Protein AF-0000000080791656 (afdb_homodimer)

Secondary structure (DSSP, 8-state):
-EEEEEE---BHHHHHHHTT--GGG--SSPPB-HHHHHHHHHHHHHHHTTSSPPEEEEEE-SSHHHHHHHHHHHHHHT--EEE-GGGSPTT-S----SS---------HHHHHHH-TTEEP-TT--SS-S---TT----HHHHHHHHHHHHHHHHHHHTT-SSEEEEEE-HHHHHHHHHHHTT----SSSPPPEE---TT-EEEEEESPPPPPTT---TTEEEEEEEE-TTS-GGG---/-EEEEEE---BHHHHHHHTT--GGG--SSPPB-HHHHHHHHHHHHHHHTTSSPPEEEEEE-SSHHHHHHHHHHHHHHT--EEE-GGGSPTT-S----SS---------HHHHHHH-TTEEP-TT--SS-S---TT----HHHHHHHHHHHHHHHHHHHTT-SSEEEEEE-HHHHHHHHHHHTT----SSSPPPEE---TT-EEEEEESPPPPPTT---TTEEEEEEEE-TTS-GGG---

Sequence (478 aa):
MKLLLIRHGQSANNALSGANHPVSSQYPDPTLTDLGRQQAETLAHAFTDGLLPRPSVLLSSPMTRAVQTAAPLADELDMPIELETQAHEVGGIFQSVQGEPGSFQGASRAELADISDRLIFNEDIHDEGWYRLGSHVETPAEGQGRGKRLYRSILERYGNQDGVVALVCHEWITNYVLRAALGLSDPEGEPDPWFSLPNTSSTFIQTGLPLPGPYEGGGTAMIWWVGRFDHLPDEQVSRMKLLLIRHGQSANNALSGANHPVSSQYPDPTLTDLGRQQAETLAHAFTDGLLPRPSVLLSSPMTRAVQTAAPLADELDMPIELETQAHEVGGIFQSVQGEPGSFQGASRAELADISDRLIFNEDIHDEGWYRLGSHVETPAEGQGRGKRLYRSILERYGNQDGVVALVCHEWITNYVLRAALGLSDPEGEPDPWFSLPNTSSTFIQTGLPLPGPYEGGGTAMIWWVGRFDHLPDEQVSR

pLDDT: mean 87.55, std 13.78, range [40.25, 98.88]

Structure (mmCIF, N/CA/C/O backbone):
data_AF-0000000080791656-model_v1
#
loop_
_entity.id
_entity.type
_entity.pdbx_description
1 polymer 'Phosphoglycerate mutase/fructose-2,6-bisphosphatase'
#
loop_
_atom_site.group_PDB
_atom_site.id
_atom_site.type_symbol
_atom_site.label_atom_id
_atom_site.label_alt_id
_atom_site.label_comp_id
_atom_site.label_asym_id
_atom_site.label_entity_id
_atom_site.label_seq_id
_atom_site.pdbx_PDB_ins_code
_atom_site.Cartn_x
_atom_site.Cartn_y
_atom_site.Cartn_z
_atom_site.occupancy
_atom_site.B_iso_or_equiv
_atom_site.auth_seq_id
_atom_site.auth_comp_id
_atom_site.auth_asym_id
_atom_site.auth_atom_id
_atom_site.pdbx_PDB_model_num
ATOM 1 N N . MET A 1 1 ? -16.266 -6.555 -5.41 1 88.56 1 MET A N 1
ATOM 2 C CA . MET A 1 1 ? -15.391 -7.699 -5.188 1 88.56 1 MET A CA 1
ATOM 3 C C . MET A 1 1 ? -14.172 -7.301 -4.367 1 88.56 1 MET A C 1
ATOM 5 O O . MET A 1 1 ? -13.609 -6.223 -4.57 1 88.56 1 MET A O 1
ATOM 9 N N . LYS A 1 2 ? -13.836 -8.172 -3.469 1 94.88 2 LYS A N 1
ATOM 10 C CA . LYS A 1 2 ? -12.602 -8 -2.715 1 94.88 2 LYS A CA 1
ATOM 11 C C . LYS A 1 2 ? -11.508 -8.938 -3.229 1 94.88 2 LYS A C 1
ATOM 13 O O . LYS A 1 2 ? -11.719 -10.148 -3.311 1 94.88 2 LYS A O 1
ATOM 18 N N . LEU A 1 3 ? -10.359 -8.328 -3.566 1 95.88 3 LEU A N 1
ATOM 19 C CA . LEU A 1 3 ? -9.242 -9.062 -4.148 1 95.88 3 LEU A CA 1
ATOM 20 C C . LEU A 1 3 ? -7.984 -8.891 -3.301 1 95.88 3 LEU A C 1
ATOM 22 O O . LEU A 1 3 ? -7.59 -7.77 -2.982 1 95.88 3 LEU A O 1
ATOM 26 N N . LEU A 1 4 ? -7.469 -9.992 -2.85 1 97.94 4 LEU A N 1
ATOM 27 C CA . LEU A 1 4 ? -6.215 -10.039 -2.105 1 97.94 4 LEU A CA 1
ATOM 28 C C . LEU A 1 4 ? -5.102 -10.641 -2.953 1 97.94 4 LEU A C 1
ATOM 30 O O . LEU A 1 4 ? -5.086 -11.844 -3.201 1 97.94 4 LEU A O 1
ATOM 34 N N . LEU A 1 5 ? -4.172 -9.789 -3.436 1 98.06 5 LEU A N 1
ATOM 35 C CA . LEU A 1 5 ? -3.027 -10.227 -4.223 1 98.06 5 LEU A CA 1
ATOM 36 C C . LEU A 1 5 ? -1.828 -10.516 -3.324 1 98.06 5 LEU A C 1
ATOM 38 O O . LEU A 1 5 ? -1.454 -9.68 -2.496 1 98.06 5 LEU A O 1
ATOM 42 N N . ILE A 1 6 ? -1.246 -11.68 -3.498 1 98.75 6 ILE A N 1
ATOM 43 C CA . ILE A 1 6 ? -0.131 -12.102 -2.656 1 98.75 6 ILE A CA 1
ATOM 44 C C . ILE A 1 6 ? 1.059 -12.492 -3.529 1 98.75 6 ILE A C 1
ATOM 46 O O . ILE A 1 6 ? 0.928 -13.32 -4.434 1 98.75 6 ILE A O 1
ATOM 50 N N . ARG A 1 7 ? 2.156 -11.891 -3.277 1 98.75 7 ARG A N 1
ATOM 51 C CA . ARG A 1 7 ? 3.369 -12.32 -3.963 1 98.75 7 ARG A CA 1
ATOM 52 C C . ARG A 1 7 ? 3.908 -13.617 -3.357 1 98.75 7 ARG A C 1
ATOM 54 O O . ARG A 1 7 ? 3.818 -13.828 -2.146 1 98.75 7 ARG A O 1
ATOM 61 N N . HIS A 1 8 ? 4.527 -14.414 -4.102 1 98.81 8 HIS A N 1
ATOM 62 C CA . HIS A 1 8 ? 5.109 -15.664 -3.619 1 98.81 8 HIS A CA 1
ATOM 63 C C . HIS A 1 8 ? 6.258 -15.406 -2.654 1 98.81 8 HIS A C 1
ATOM 65 O O . HIS A 1 8 ? 6.73 -14.266 -2.537 1 98.81 8 HIS A O 1
ATOM 71 N N . GLY A 1 9 ? 6.672 -16.5 -1.945 1 98.75 9 GLY A N 1
ATOM 72 C CA . GLY A 1 9 ? 7.852 -16.422 -1.1 1 98.75 9 GLY A CA 1
ATOM 73 C C . GLY A 1 9 ? 9.148 -16.328 -1.888 1 98.75 9 GLY A C 1
ATOM 74 O O . GLY A 1 9 ? 9.141 -16.469 -3.113 1 98.75 9 GLY A O 1
ATOM 75 N N . GLN A 1 10 ? 10.234 -16.156 -1.186 1 98.44 10 GLN A N 1
ATOM 76 C CA . GLN A 1 10 ? 11.531 -16.031 -1.854 1 98.44 10 GLN A CA 1
ATOM 77 C C . GLN A 1 10 ? 11.852 -17.266 -2.682 1 98.44 10 GLN A C 1
ATOM 79 O O . GLN A 1 10 ? 11.859 -18.375 -2.162 1 98.44 10 GLN A O 1
ATOM 84 N N . SER A 1 11 ? 12.078 -17.016 -3.891 1 97.06 11 SER A N 1
ATOM 85 C CA . SER A 1 11 ? 12.492 -18.078 -4.789 1 97.06 11 SER A CA 1
ATOM 86 C C . SER A 1 11 ? 14.016 -18.109 -4.941 1 97.06 11 SER A C 1
ATOM 88 O O . SER A 1 11 ? 14.703 -17.172 -4.539 1 97.06 11 SER A O 1
ATOM 90 N N . ALA A 1 12 ? 14.492 -19.188 -5.539 1 94.31 12 ALA A N 1
ATOM 91 C CA . ALA A 1 12 ? 15.914 -19.281 -5.848 1 94.31 12 ALA A CA 1
ATOM 92 C C . ALA A 1 12 ? 16.359 -18.109 -6.719 1 94.31 12 ALA A C 1
ATOM 94 O O . ALA A 1 12 ? 17.453 -17.562 -6.531 1 94.31 12 ALA A O 1
ATOM 95 N N . ASN A 1 13 ? 15.547 -17.672 -7.691 1 90.94 13 ASN A N 1
ATOM 96 C CA . ASN A 1 13 ? 15.891 -16.562 -8.57 1 90.94 13 ASN A CA 1
ATOM 97 C C . ASN A 1 13 ? 15.906 -15.234 -7.809 1 90.94 13 ASN A C 1
ATOM 99 O O . ASN A 1 13 ? 16.703 -14.352 -8.109 1 90.94 13 ASN A O 1
ATOM 103 N N . ASN A 1 14 ? 14.938 -15.094 -6.852 1 93 14 ASN A N 1
ATOM 104 C CA . ASN A 1 14 ? 14.992 -13.914 -6 1 93 14 ASN A CA 1
ATOM 105 C C . ASN A 1 14 ? 16.328 -13.82 -5.254 1 93 14 ASN A C 1
ATOM 107 O O . ASN A 1 14 ? 16.922 -12.75 -5.168 1 93 14 ASN A O 1
ATOM 111 N N . ALA A 1 15 ? 16.703 -14.914 -4.676 1 92.06 15 ALA A N 1
ATOM 112 C CA . ALA A 1 15 ? 17.938 -14.977 -3.916 1 92.06 15 ALA A CA 1
ATOM 113 C C . ALA A 1 15 ? 19.141 -14.68 -4.809 1 92.06 15 ALA A C 1
ATOM 115 O O . ALA A 1 15 ? 20.062 -13.961 -4.402 1 92.06 15 ALA A O 1
ATOM 116 N N . LEU A 1 16 ? 19.125 -15.227 -5.996 1 87.06 16 LEU A N 1
ATOM 117 C CA . LEU A 1 16 ? 20.203 -14.984 -6.945 1 87.06 16 LEU A CA 1
ATOM 118 C C . LEU A 1 16 ? 20.281 -13.516 -7.328 1 87.06 16 LEU A C 1
ATOM 120 O O . LEU A 1 16 ? 21.375 -12.938 -7.391 1 87.06 16 LEU A O 1
ATOM 124 N N . SER A 1 17 ? 19.172 -12.891 -7.59 1 83.69 17 SER A N 1
ATOM 125 C CA . SER A 1 17 ? 19.125 -11.469 -7.926 1 83.69 17 SER A CA 1
ATOM 126 C C . SER A 1 17 ? 19.625 -10.609 -6.77 1 83.69 17 SER A C 1
ATOM 128 O O . SER A 1 17 ? 20.344 -9.633 -6.98 1 83.69 17 SER A O 1
ATOM 130 N N . GLY A 1 18 ? 19.188 -10.961 -5.617 1 79.56 18 GLY A N 1
ATOM 131 C CA . GLY A 1 18 ? 19.641 -10.242 -4.441 1 79.56 18 GLY A CA 1
ATOM 132 C C . GLY A 1 18 ? 21.141 -10.32 -4.242 1 79.56 18 GLY A C 1
ATOM 133 O O . GLY A 1 18 ? 21.734 -9.43 -3.635 1 79.56 18 GLY A O 1
ATOM 134 N N . ALA A 1 19 ? 21.656 -11.438 -4.809 1 75.69 19 ALA A N 1
ATOM 135 C CA . ALA A 1 19 ? 23.109 -11.633 -4.703 1 75.69 19 ALA A CA 1
ATOM 136 C C . ALA A 1 19 ? 23.828 -11.078 -5.934 1 75.69 19 ALA A C 1
ATOM 138 O O . ALA A 1 19 ? 25.016 -11.328 -6.125 1 75.69 19 ALA A O 1
ATOM 139 N N . ASN A 1 20 ? 23.016 -10.43 -6.789 1 77.88 20 ASN A N 1
ATOM 140 C CA . ASN A 1 20 ? 23.531 -9.766 -7.98 1 77.88 20 ASN A CA 1
ATOM 141 C C . ASN A 1 20 ? 24.078 -10.766 -8.992 1 77.88 20 ASN A C 1
ATOM 143 O O . ASN A 1 20 ? 25.062 -10.5 -9.672 1 77.88 20 ASN A O 1
ATOM 147 N N . HIS A 1 21 ? 23.547 -11.906 -8.984 1 74.25 21 HIS A N 1
ATOM 148 C CA . HIS A 1 21 ? 23.875 -12.852 -10.039 1 74.25 21 HIS A CA 1
ATOM 149 C C . HIS A 1 21 ? 23.219 -12.461 -11.359 1 74.25 21 HIS A C 1
ATOM 151 O O . HIS A 1 21 ? 22.141 -11.852 -11.367 1 74.25 21 HIS A O 1
ATOM 157 N N . PRO A 1 22 ? 23.922 -12.828 -12.406 1 71.62 22 PRO A N 1
ATOM 158 C CA . PRO A 1 22 ? 23.359 -12.453 -13.703 1 71.62 22 PRO A CA 1
ATOM 159 C C . PRO A 1 22 ? 22.062 -13.195 -14.016 1 71.62 22 PRO A C 1
ATOM 161 O O . PRO A 1 22 ? 21.828 -14.281 -13.484 1 71.62 22 PRO A O 1
ATOM 164 N N . VAL A 1 23 ? 21.297 -12.703 -14.836 1 71.19 23 VAL A N 1
ATOM 165 C CA . VAL A 1 23 ? 20 -13.242 -15.25 1 71.19 23 VAL A CA 1
ATOM 166 C C . VAL A 1 23 ? 20.203 -14.602 -15.922 1 71.19 23 VAL A C 1
ATOM 168 O O . VAL A 1 23 ? 19.328 -15.477 -15.836 1 71.19 23 VAL A O 1
ATOM 171 N N . SER A 1 24 ? 21.328 -14.766 -16.469 1 71.44 24 SER A N 1
ATOM 172 C CA . SER A 1 24 ? 21.641 -16 -17.172 1 71.44 24 SER A CA 1
ATOM 173 C C . SER A 1 24 ? 21.703 -17.188 -16.219 1 71.44 24 SER A C 1
ATOM 175 O O . SER A 1 24 ? 21.625 -18.344 -16.641 1 71.44 24 SER A O 1
ATOM 177 N N . SER A 1 25 ? 21.797 -16.906 -14.984 1 73.88 25 SER A N 1
ATOM 178 C CA . SER A 1 25 ? 21.922 -17.953 -13.984 1 73.88 25 SER A CA 1
ATOM 179 C C . SER A 1 25 ? 20.562 -18.344 -13.406 1 73.88 25 SER A C 1
ATOM 181 O O . SER A 1 25 ? 20.469 -19.266 -12.594 1 73.88 25 SER A O 1
ATOM 183 N N . GLN A 1 26 ? 19.562 -17.797 -13.945 1 80.25 26 GLN A N 1
ATOM 184 C CA . GLN A 1 26 ? 18.25 -17.984 -13.328 1 80.25 26 GLN A CA 1
ATOM 185 C C . GLN A 1 26 ? 17.578 -19.25 -13.859 1 80.25 26 GLN A C 1
ATOM 187 O O . GLN A 1 26 ? 17.828 -19.672 -14.992 1 80.25 26 GLN A O 1
ATOM 192 N N . TYR A 1 27 ? 16.781 -19.844 -13.008 1 84.69 27 TYR A N 1
ATOM 193 C CA . TYR A 1 27 ? 15.984 -21.016 -13.359 1 84.69 27 TYR A CA 1
ATOM 194 C C . TYR A 1 27 ? 14.68 -20.625 -14.039 1 84.69 27 TYR A C 1
ATOM 196 O O . TYR A 1 27 ? 14.086 -19.594 -13.695 1 84.69 27 TYR A O 1
ATOM 204 N N . PRO A 1 28 ? 14.234 -21.422 -14.977 1 85.75 28 PRO A N 1
ATOM 205 C CA . PRO A 1 28 ? 12.984 -21.094 -15.664 1 85.75 28 PRO A CA 1
ATOM 206 C C . PRO A 1 28 ? 11.773 -21.078 -14.727 1 85.75 28 PRO A C 1
ATOM 208 O O . PRO A 1 28 ? 10.898 -20.219 -14.867 1 85.75 28 PRO A O 1
ATOM 211 N N . ASP A 1 29 ? 11.703 -21.984 -13.82 1 91.62 29 ASP A N 1
ATOM 212 C CA . ASP A 1 29 ? 10.641 -22.078 -12.82 1 91.62 29 ASP A CA 1
ATOM 213 C C . ASP A 1 29 ? 11.203 -22.469 -11.461 1 91.62 29 ASP A C 1
ATOM 215 O O . ASP A 1 29 ? 11.07 -23.625 -11.039 1 91.62 29 ASP A O 1
ATOM 219 N N . PRO A 1 30 ? 11.75 -21.469 -10.773 1 93.5 30 PRO A N 1
ATOM 220 C CA . PRO A 1 30 ? 12.477 -21.766 -9.539 1 93.5 30 PRO A CA 1
ATOM 221 C C . PRO A 1 30 ? 11.555 -22.188 -8.398 1 93.5 30 PRO A C 1
ATOM 223 O O . PRO A 1 30 ? 10.398 -21.75 -8.344 1 93.5 30 PRO A O 1
ATOM 226 N N . THR A 1 31 ? 12.148 -23 -7.547 1 96.38 31 THR A N 1
ATOM 227 C CA . THR A 1 31 ? 11.492 -23.344 -6.293 1 96.38 31 THR A CA 1
ATOM 228 C C . THR A 1 31 ? 11.727 -22.266 -5.242 1 96.38 31 THR A C 1
ATOM 230 O O . THR A 1 31 ? 12.531 -21.359 -5.449 1 96.38 31 THR A O 1
ATOM 233 N N . LEU A 1 32 ? 10.977 -22.359 -4.184 1 98.25 32 LEU A N 1
ATOM 234 C CA . LEU A 1 32 ? 11.25 -21.5 -3.031 1 98.25 32 LEU A CA 1
ATOM 235 C C . LEU A 1 32 ? 12.562 -21.891 -2.369 1 98.25 32 LEU A C 1
ATOM 237 O O . LEU A 1 32 ? 12.938 -23.078 -2.354 1 98.25 32 LEU A O 1
ATOM 241 N N . THR A 1 33 ? 13.242 -20.922 -1.81 1 98.19 33 THR A N 1
ATOM 242 C CA . THR A 1 33 ? 14.352 -21.188 -0.898 1 98.19 33 THR A CA 1
ATOM 243 C C . THR A 1 33 ? 13.836 -21.625 0.465 1 98.19 33 THR A C 1
ATOM 245 O O . THR A 1 33 ? 12.625 -21.688 0.686 1 98.19 33 THR A O 1
ATOM 248 N N . ASP A 1 34 ? 14.734 -22 1.361 1 98.31 34 ASP A N 1
ATOM 249 C CA . ASP A 1 34 ? 14.336 -22.297 2.732 1 98.31 34 ASP A CA 1
ATOM 250 C C . ASP A 1 34 ? 13.641 -21.109 3.375 1 98.31 34 ASP A C 1
ATOM 252 O O . ASP 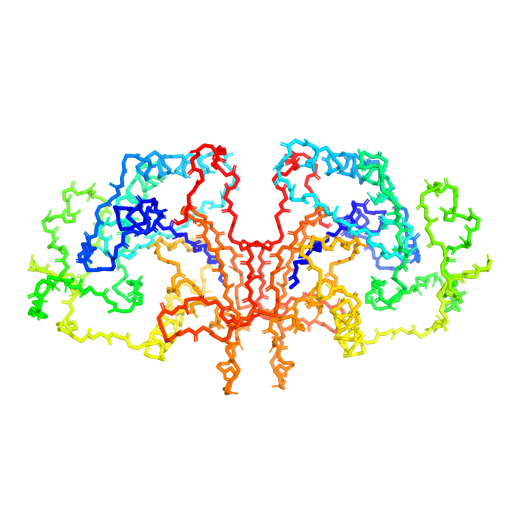A 1 34 ? 12.617 -21.266 4.047 1 98.31 34 ASP A O 1
ATOM 256 N N . LEU A 1 35 ? 14.188 -19.969 3.156 1 98.19 35 LEU A N 1
ATOM 257 C CA . LEU A 1 35 ? 13.547 -18.766 3.656 1 98.19 35 LEU A CA 1
ATOM 258 C C . LEU A 1 35 ? 12.148 -18.594 3.059 1 98.19 35 LEU A C 1
ATOM 260 O O . LEU A 1 35 ? 11.211 -18.234 3.766 1 98.19 35 LEU A O 1
ATOM 264 N N . GLY A 1 36 ? 12.047 -18.797 1.79 1 98.69 36 GLY A N 1
ATOM 265 C CA . GLY A 1 36 ? 10.758 -18.719 1.12 1 98.69 36 GLY A CA 1
ATOM 266 C C . GLY A 1 36 ? 9.703 -19.625 1.721 1 98.69 36 GLY A C 1
ATOM 267 O O . GLY A 1 36 ? 8.539 -19.25 1.849 1 98.69 36 GLY A O 1
ATOM 268 N N . ARG A 1 37 ? 10.133 -20.812 2.025 1 98.62 37 ARG A N 1
ATOM 269 C CA . ARG A 1 37 ? 9.219 -21.766 2.648 1 98.62 37 ARG A CA 1
ATOM 270 C C . ARG A 1 37 ? 8.789 -21.281 4.035 1 98.62 37 ARG A C 1
ATOM 272 O O . ARG A 1 37 ? 7.629 -21.438 4.414 1 98.62 37 ARG A O 1
ATOM 279 N N . GLN A 1 38 ? 9.719 -20.734 4.762 1 98.5 38 GLN A N 1
ATOM 280 C CA . GLN A 1 38 ? 9.391 -20.172 6.066 1 98.5 38 GLN A CA 1
ATOM 281 C C . GLN A 1 38 ? 8.414 -19 5.934 1 98.5 38 GLN A C 1
ATOM 283 O O . GLN A 1 38 ? 7.465 -18.891 6.715 1 98.5 38 GLN A O 1
ATOM 288 N N . GLN A 1 39 ? 8.633 -18.172 4.984 1 98.62 39 GLN A N 1
ATOM 289 C CA . GLN A 1 39 ? 7.734 -17.062 4.715 1 98.62 39 GLN A CA 1
ATOM 290 C C . GLN A 1 39 ? 6.32 -17.547 4.43 1 98.62 39 GLN A C 1
ATOM 292 O O . GLN A 1 39 ? 5.344 -16.969 4.918 1 98.62 39 GLN A O 1
ATOM 297 N N . ALA A 1 40 ? 6.258 -18.578 3.635 1 98.62 40 ALA A N 1
ATOM 298 C CA . ALA A 1 40 ? 4.961 -19.141 3.26 1 98.62 40 ALA A CA 1
ATOM 299 C C . ALA A 1 40 ? 4.215 -19.672 4.484 1 98.62 40 ALA A C 1
ATOM 301 O O . ALA A 1 40 ? 3.004 -19.469 4.613 1 98.62 40 ALA A O 1
ATOM 302 N N . GLU A 1 41 ? 4.93 -20.328 5.301 1 98.25 41 GLU A N 1
ATOM 303 C CA . GLU A 1 41 ? 4.332 -20.812 6.539 1 98.25 41 GLU A CA 1
ATOM 304 C C . GLU A 1 41 ? 3.863 -19.656 7.422 1 98.25 41 GLU A C 1
ATOM 306 O O . GLU A 1 41 ? 2.768 -19.719 7.988 1 98.25 41 GLU A O 1
ATOM 311 N N . THR A 1 42 ? 4.699 -18.656 7.566 1 98.25 42 THR A N 1
ATOM 312 C CA . THR A 1 42 ? 4.348 -17.484 8.367 1 98.25 42 THR A CA 1
ATOM 313 C C . THR A 1 42 ? 3.119 -16.797 7.789 1 98.25 42 THR A C 1
ATOM 315 O O . THR A 1 42 ? 2.244 -16.344 8.539 1 98.25 42 THR A O 1
ATOM 318 N N . LEU A 1 43 ? 3.039 -16.703 6.5 1 98.19 43 LEU A N 1
ATOM 319 C CA . LEU A 1 43 ? 1.879 -16.125 5.828 1 98.19 43 LEU A CA 1
ATOM 320 C C . LEU A 1 43 ? 0.611 -16.906 6.176 1 98.19 43 LEU A C 1
ATOM 322 O O . LEU A 1 43 ? -0.432 -16.297 6.441 1 98.19 43 LEU A O 1
ATOM 326 N N . ALA A 1 44 ? 0.727 -18.188 6.109 1 98 44 ALA A N 1
ATOM 327 C CA . ALA A 1 44 ? -0.429 -19.031 6.43 1 98 44 ALA A CA 1
ATOM 328 C C . ALA A 1 44 ? -0.949 -18.734 7.832 1 98 44 ALA A C 1
ATOM 330 O O . ALA A 1 44 ? -2.158 -18.594 8.039 1 98 44 ALA A O 1
ATOM 331 N N . HIS A 1 45 ?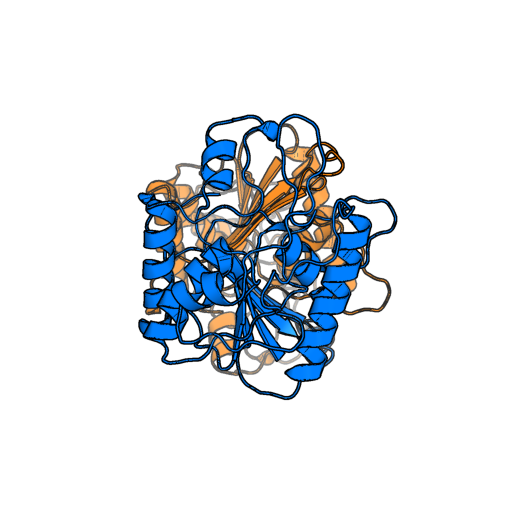 -0.086 -18.531 8.734 1 96.69 45 HIS A N 1
ATOM 332 C CA . HIS A 1 45 ? -0.463 -18.25 10.117 1 96.69 45 HIS A CA 1
ATOM 333 C C . HIS A 1 45 ? -1.126 -16.875 10.234 1 96.69 45 HIS A C 1
ATOM 335 O O . HIS A 1 45 ? -1.999 -16.688 11.086 1 96.69 45 HIS A O 1
ATOM 341 N N . ALA A 1 46 ? -0.76 -15.969 9.391 1 95.62 46 ALA A N 1
ATOM 342 C CA . ALA A 1 46 ? -1.31 -14.617 9.414 1 95.62 46 ALA A CA 1
ATOM 343 C C . ALA A 1 46 ? -2.811 -14.625 9.133 1 95.62 46 ALA A C 1
ATOM 345 O O . ALA A 1 46 ? -3.535 -13.727 9.57 1 95.62 46 ALA A O 1
ATOM 346 N N . PHE A 1 47 ? -3.277 -15.562 8.445 1 95.75 47 PHE A N 1
ATOM 347 C CA . PHE A 1 47 ? -4.703 -15.688 8.164 1 95.75 47 PHE A CA 1
ATOM 348 C C . PHE A 1 47 ? -5.441 -16.266 9.359 1 95.75 47 PHE A C 1
ATOM 350 O O . PHE A 1 47 ? -6.547 -15.828 9.688 1 95.75 47 PHE A O 1
ATOM 357 N N . THR A 1 48 ? -4.867 -17.188 10.023 1 92.25 48 THR A N 1
ATOM 358 C CA . THR A 1 48 ? -5.531 -17.844 11.133 1 92.25 48 THR A CA 1
ATOM 359 C C . THR A 1 48 ? -5.547 -16.953 12.367 1 92.25 48 THR A C 1
ATOM 361 O O . THR A 1 48 ? -6.465 -17.031 13.188 1 92.25 48 THR A O 1
ATOM 364 N N . ASP A 1 49 ? -4.555 -16.047 12.477 1 91.06 49 ASP A N 1
ATOM 365 C CA . ASP A 1 49 ? -4.484 -15.164 13.633 1 91.06 49 ASP A CA 1
ATOM 366 C C . ASP A 1 49 ? -5.32 -13.906 13.406 1 91.06 49 ASP A C 1
ATOM 368 O O . ASP A 1 49 ? -5.387 -13.031 14.273 1 91.06 49 ASP A O 1
ATOM 372 N N . GLY A 1 50 ? -5.867 -13.781 12.234 1 90.31 50 GLY A N 1
ATOM 373 C CA . GLY A 1 50 ? -6.781 -12.688 11.961 1 90.31 50 GLY A CA 1
ATOM 374 C C . GLY A 1 50 ? -6.09 -11.453 11.414 1 90.31 50 GLY A C 1
ATOM 375 O O . GLY A 1 50 ? -6.707 -10.398 11.281 1 90.31 50 GLY A O 1
ATOM 376 N N . LEU A 1 51 ? -4.82 -11.547 11.133 1 91.62 51 LEU A N 1
ATOM 377 C CA . LEU A 1 51 ? -4.074 -10.414 10.586 1 91.62 51 LEU A CA 1
ATOM 378 C C . LEU A 1 51 ? -4.535 -10.086 9.172 1 91.62 51 LEU A C 1
ATOM 380 O O . LEU A 1 51 ? -4.613 -8.914 8.797 1 91.62 51 LEU A O 1
ATOM 384 N N . LEU A 1 52 ? -4.895 -11.102 8.383 1 95.19 52 LEU A N 1
ATOM 385 C CA . LEU A 1 52 ? -5.363 -10.953 7.012 1 95.19 52 LEU A CA 1
ATOM 386 C C . LEU A 1 52 ? -6.781 -11.492 6.859 1 95.19 52 LEU A C 1
ATOM 388 O O . LEU A 1 52 ? -7.188 -12.398 7.59 1 95.19 52 LEU A O 1
ATOM 392 N N . PRO A 1 53 ? -7.527 -10.953 5.957 1 94.94 53 PRO A N 1
ATOM 393 C CA . PRO A 1 53 ? -8.891 -11.445 5.766 1 94.94 53 PRO A CA 1
ATOM 394 C C . PRO A 1 53 ? -8.93 -12.852 5.16 1 94.94 53 PRO A C 1
ATOM 396 O O . PRO A 1 53 ? -8.211 -13.133 4.203 1 94.94 53 PRO A O 1
ATOM 399 N N . ARG A 1 54 ? -9.734 -13.672 5.699 1 95.81 54 ARG A N 1
ATOM 400 C CA . ARG A 1 54 ? -9.859 -15.031 5.191 1 95.81 54 ARG A CA 1
ATOM 401 C C . ARG A 1 54 ? -10.484 -15.039 3.797 1 95.81 54 ARG A C 1
ATOM 403 O O . ARG A 1 54 ? -11.555 -14.477 3.588 1 95.81 54 ARG A O 1
ATOM 410 N N . PRO A 1 55 ? -9.844 -15.688 2.883 1 97.19 55 PRO A N 1
ATOM 411 C CA . PRO A 1 55 ? -10.43 -15.766 1.543 1 97.19 55 PRO A CA 1
ATOM 412 C C . PRO A 1 55 ? -11.484 -16.859 1.426 1 97.19 55 PRO A C 1
ATOM 414 O O . PRO A 1 55 ? -11.453 -17.844 2.178 1 97.19 55 PRO A O 1
ATOM 417 N N . SER A 1 56 ? -12.453 -16.656 0.526 1 96.56 56 SER A N 1
ATOM 418 C CA . SER A 1 56 ? -13.422 -17.672 0.163 1 96.56 56 SER A CA 1
ATOM 419 C C . SER A 1 56 ? -12.977 -18.453 -1.077 1 96.56 56 SER A C 1
ATOM 421 O O . SER A 1 56 ? -13.492 -19.531 -1.361 1 96.56 56 SER A O 1
ATOM 423 N N . VAL A 1 57 ? -12.062 -17.875 -1.835 1 97.31 57 VAL A N 1
ATOM 424 C CA . VAL A 1 57 ? -11.453 -18.469 -3.016 1 97.31 57 VAL A CA 1
ATOM 425 C C . VAL A 1 57 ? -9.938 -18.281 -2.969 1 97.31 57 VAL A C 1
ATOM 427 O O . VAL A 1 57 ? -9.453 -17.203 -2.627 1 97.31 57 VAL A O 1
ATOM 430 N N . LEU A 1 58 ? -9.227 -19.359 -3.238 1 98.31 58 LEU A N 1
ATOM 431 C CA . LEU A 1 58 ? -7.773 -19.281 -3.307 1 98.31 58 LEU A CA 1
ATOM 432 C C . LEU A 1 58 ? -7.277 -19.688 -4.691 1 98.31 58 LEU A C 1
ATOM 434 O O . LEU A 1 58 ? -7.406 -20.844 -5.098 1 98.31 58 LEU A O 1
ATOM 438 N N . LEU A 1 59 ? -6.773 -18.719 -5.395 1 98.5 59 LEU A N 1
ATOM 439 C CA . LEU A 1 59 ? -6.16 -18.906 -6.703 1 98.5 59 LEU A CA 1
ATOM 440 C C . LEU A 1 59 ? -4.637 -18.875 -6.602 1 98.5 59 LEU A C 1
ATOM 442 O O . LEU A 1 59 ? -4.086 -18.25 -5.688 1 98.5 59 LEU A O 1
ATOM 446 N N . SER A 1 60 ? -3.971 -19.531 -7.535 1 98.69 60 SER A N 1
ATOM 447 C CA . SER A 1 60 ? -2.514 -19.469 -7.586 1 98.69 60 SER A CA 1
ATOM 448 C C . SER A 1 60 ? -2.012 -19.516 -9.023 1 98.69 60 SER A C 1
ATOM 450 O O . SER A 1 60 ? -2.566 -20.25 -9.859 1 98.69 60 SER A O 1
ATOM 452 N N . SER A 1 61 ? -1.013 -18.688 -9.266 1 98.25 61 SER A N 1
ATOM 453 C CA . SER A 1 61 ? -0.184 -18.984 -10.43 1 98.25 61 SER A CA 1
ATOM 454 C C . SER A 1 61 ? 0.279 -20.438 -10.422 1 98.25 61 SER A C 1
ATOM 456 O O . SER A 1 61 ? 0.583 -21 -9.367 1 98.25 61 SER A O 1
ATOM 458 N N . PRO A 1 62 ? 0.409 -21.047 -11.562 1 97.25 62 PRO A N 1
ATOM 459 C CA . PRO A 1 62 ? 0.871 -22.438 -11.602 1 97.25 62 PRO A CA 1
ATOM 460 C C . PRO A 1 62 ? 2.387 -22.562 -11.469 1 97.25 62 PRO A C 1
ATOM 462 O O . PRO A 1 62 ? 2.918 -23.672 -11.406 1 97.25 62 PRO A O 1
ATOM 465 N N . MET A 1 63 ? 3.061 -21.469 -11.484 1 96.56 63 MET A N 1
ATOM 466 C CA . MET A 1 63 ? 4.504 -21.578 -11.289 1 96.56 63 MET A CA 1
ATOM 467 C C . MET A 1 63 ? 4.824 -22.172 -9.93 1 96.56 63 MET A C 1
ATOM 469 O O . MET A 1 63 ? 4.156 -21.875 -8.938 1 96.56 63 MET A O 1
ATOM 473 N N . THR A 1 64 ? 5.84 -22.953 -9.891 1 97.06 64 THR A N 1
ATOM 474 C CA . THR A 1 64 ? 6.168 -23.812 -8.742 1 97.06 64 THR A CA 1
ATOM 475 C C . THR A 1 64 ? 6.273 -22.969 -7.469 1 97.06 64 THR A C 1
ATOM 477 O O . THR A 1 64 ? 5.703 -23.328 -6.438 1 97.06 64 THR A O 1
ATOM 480 N N . ARG A 1 65 ? 6.953 -21.859 -7.52 1 98.12 65 ARG A N 1
ATOM 481 C CA . ARG A 1 65 ? 7.172 -21.031 -6.344 1 98.12 65 ARG A CA 1
ATOM 482 C C . ARG A 1 65 ? 5.852 -20.5 -5.797 1 98.12 65 ARG A C 1
ATOM 484 O O . ARG A 1 65 ? 5.695 -20.344 -4.582 1 98.12 65 ARG A O 1
ATOM 491 N N . ALA A 1 66 ? 4.891 -20.188 -6.617 1 98.69 66 ALA A N 1
ATOM 492 C CA . ALA A 1 66 ? 3.586 -19.688 -6.184 1 98.69 66 ALA A CA 1
ATOM 493 C C . ALA A 1 66 ? 2.756 -20.812 -5.551 1 98.69 66 ALA A C 1
ATOM 495 O O . ALA A 1 66 ? 2.127 -20.609 -4.508 1 98.69 66 ALA A O 1
ATOM 496 N N . VAL A 1 67 ? 2.795 -21.984 -6.156 1 98.75 67 VAL A N 1
ATOM 497 C CA . VAL A 1 67 ? 2.066 -23.125 -5.609 1 98.75 67 VAL A CA 1
ATOM 498 C C . VAL A 1 67 ? 2.652 -23.516 -4.254 1 98.75 67 VAL A C 1
ATOM 500 O O . VAL A 1 67 ? 1.911 -23.781 -3.305 1 98.75 67 VAL A O 1
ATOM 503 N N . GLN A 1 68 ? 3.951 -23.5 -4.168 1 98.81 68 GLN A N 1
ATOM 504 C CA . GLN A 1 68 ? 4.625 -23.812 -2.912 1 98.81 68 GLN A CA 1
ATOM 505 C C . GLN A 1 68 ? 4.246 -22.812 -1.823 1 98.81 68 GLN A C 1
ATOM 507 O O . GLN A 1 68 ? 4.234 -23.156 -0.638 1 98.81 68 GLN A O 1
ATOM 512 N N . THR A 1 69 ? 3.965 -21.609 -2.213 1 98.88 69 THR A N 1
ATOM 513 C CA . THR A 1 69 ? 3.549 -20.578 -1.271 1 98.88 69 THR A CA 1
ATOM 514 C C . THR A 1 69 ? 2.09 -20.766 -0.869 1 98.88 69 THR A C 1
ATOM 516 O O . THR A 1 69 ? 1.731 -20.578 0.294 1 98.88 69 THR A O 1
ATOM 519 N N . ALA A 1 70 ? 1.262 -21.172 -1.77 1 98.81 70 ALA A N 1
ATOM 520 C CA . ALA A 1 70 ? -0.176 -21.297 -1.55 1 98.81 70 ALA A CA 1
ATOM 521 C C . ALA A 1 70 ? -0.495 -22.547 -0.738 1 98.81 70 ALA A C 1
ATOM 523 O O . ALA A 1 70 ? -1.509 -22.609 -0.038 1 98.81 70 ALA A O 1
ATOM 524 N N . ALA A 1 71 ? 0.337 -23.547 -0.84 1 98.75 71 ALA A N 1
ATOM 525 C CA . ALA A 1 71 ? 0.05 -24.859 -0.293 1 98.75 71 ALA A CA 1
ATOM 526 C C . ALA A 1 71 ? -0.15 -24.797 1.218 1 98.75 71 ALA A C 1
ATOM 528 O O . ALA A 1 71 ? -1.181 -25.234 1.733 1 98.75 71 ALA A O 1
ATOM 529 N N . PRO A 1 72 ? 0.833 -24.25 1.984 1 98.5 72 PRO A N 1
ATOM 530 C CA . PRO A 1 72 ? 0.593 -24.172 3.428 1 98.5 72 PRO A CA 1
ATOM 531 C C . PRO A 1 72 ? -0.646 -23.344 3.773 1 98.5 72 PRO A C 1
ATOM 533 O O . PRO A 1 72 ? -1.32 -23.625 4.77 1 98.5 72 PRO A O 1
ATOM 536 N N . LEU A 1 73 ? -0.908 -22.344 3.014 1 97.62 73 LEU A N 1
ATOM 537 C CA . LEU A 1 73 ? -2.1 -21.531 3.217 1 97.62 73 LEU A CA 1
ATOM 538 C C . LEU A 1 73 ? -3.365 -22.359 3.021 1 97.62 73 LEU A C 1
ATOM 540 O O . LEU A 1 73 ? -4.285 -22.297 3.842 1 97.62 73 LEU A O 1
ATOM 544 N N . ALA A 1 74 ? -3.373 -23.062 1.979 1 98.38 74 ALA A N 1
ATOM 545 C CA . ALA A 1 74 ? -4.504 -23.938 1.682 1 98.38 74 ALA A CA 1
ATOM 546 C C . ALA A 1 74 ? -4.707 -24.969 2.791 1 98.38 74 ALA A C 1
ATOM 548 O O . ALA A 1 74 ? -5.844 -25.25 3.186 1 98.38 74 ALA A O 1
ATOM 549 N N . ASP A 1 75 ? -3.648 -25.547 3.26 1 97.88 75 ASP A N 1
ATOM 550 C CA . ASP A 1 75 ? -3.719 -26.516 4.348 1 97.88 75 ASP A CA 1
ATOM 551 C C . ASP A 1 75 ? -4.305 -25.875 5.609 1 97.88 75 ASP A C 1
ATOM 553 O O . ASP A 1 75 ? -5.207 -26.453 6.227 1 97.88 75 ASP A O 1
ATOM 557 N N . GLU A 1 76 ? -3.771 -24.734 5.93 1 96.5 76 GLU A N 1
ATOM 558 C CA . GLU A 1 76 ? -4.188 -24.047 7.145 1 96.5 76 GLU A CA 1
ATOM 559 C C . GLU A 1 76 ? -5.66 -23.656 7.09 1 96.5 76 GLU A C 1
ATOM 561 O O . GLU A 1 76 ? -6.371 -23.75 8.094 1 96.5 76 GLU A O 1
ATOM 566 N N . LEU A 1 77 ? -6.152 -23.281 5.945 1 96.88 77 LEU A N 1
ATOM 567 C CA . LEU A 1 77 ? -7.504 -22.766 5.801 1 96.88 77 LEU A CA 1
ATOM 568 C C . LEU A 1 77 ? -8.469 -23.859 5.348 1 96.88 77 LEU A C 1
ATOM 570 O O . LEU A 1 77 ? -9.672 -23.609 5.227 1 96.88 77 LEU A O 1
ATOM 574 N N . ASP A 1 78 ? -7.922 -24.984 5.078 1 97.12 78 ASP A N 1
ATOM 575 C CA . ASP A 1 78 ? -8.711 -26.109 4.586 1 97.12 78 ASP A CA 1
ATOM 576 C C . ASP A 1 78 ? -9.477 -25.734 3.322 1 97.12 78 ASP A C 1
ATOM 578 O O . ASP A 1 78 ? -10.695 -25.906 3.258 1 97.12 78 ASP A O 1
ATOM 582 N N . MET A 1 79 ? -8.734 -25.281 2.32 1 97.5 79 MET A N 1
ATOM 583 C CA . MET A 1 79 ? -9.32 -24.828 1.063 1 97.5 79 MET A CA 1
ATOM 584 C C . MET A 1 79 ? -8.578 -25.422 -0.13 1 97.5 79 MET A C 1
ATOM 586 O O . MET A 1 79 ? -7.391 -25.734 -0.039 1 97.5 79 MET A O 1
ATOM 590 N N . PRO A 1 80 ? -9.281 -25.578 -1.223 1 98.5 80 PRO A N 1
ATOM 591 C CA . PRO A 1 80 ? -8.586 -25.953 -2.455 1 98.5 80 PRO A CA 1
ATOM 592 C C . PRO A 1 80 ? -7.836 -24.781 -3.08 1 98.5 80 PRO A C 1
ATOM 594 O O . PRO A 1 80 ? -8.086 -23.625 -2.732 1 98.5 80 PRO A O 1
ATOM 597 N N . ILE A 1 81 ? -6.922 -25.109 -3.893 1 98.56 81 ILE A N 1
ATOM 598 C CA . ILE A 1 81 ? -6.203 -24.125 -4.695 1 98.56 81 ILE A CA 1
ATOM 599 C C . ILE A 1 81 ? -6.617 -24.25 -6.156 1 98.56 81 ILE A C 1
ATOM 601 O O . ILE A 1 81 ? -6.422 -25.297 -6.777 1 98.56 81 ILE A O 1
ATOM 605 N N . GLU A 1 82 ? -7.188 -23.266 -6.707 1 97.94 82 GLU A N 1
ATOM 606 C CA . GLU A 1 82 ? -7.477 -23.234 -8.141 1 97.94 82 GLU A CA 1
ATOM 607 C C . GLU A 1 82 ? -6.336 -22.578 -8.914 1 97.94 82 GLU A C 1
ATOM 609 O O . GLU A 1 82 ? -5.93 -21.453 -8.602 1 97.94 82 GLU A O 1
ATOM 614 N N . LEU A 1 83 ? -5.852 -23.266 -9.922 1 97.69 83 LEU A N 1
ATOM 615 C CA . LEU A 1 83 ? -4.727 -22.734 -10.695 1 97.69 83 LEU A CA 1
ATOM 616 C C . LEU A 1 83 ? -5.211 -21.75 -11.758 1 97.69 83 LEU A C 1
ATOM 618 O O . LEU A 1 83 ? -6.18 -22.031 -12.469 1 97.69 83 LEU A O 1
ATOM 622 N N . GLU A 1 84 ? -4.566 -20.594 -11.812 1 97.25 84 GLU A N 1
ATOM 623 C CA . GLU A 1 84 ? -4.824 -19.547 -12.789 1 97.25 84 GLU A CA 1
ATOM 624 C C . GLU A 1 84 ? -3.623 -19.344 -13.711 1 97.25 84 GLU A C 1
ATOM 626 O O . GLU A 1 84 ? -2.678 -18.641 -13.352 1 97.25 84 GLU A O 1
ATOM 631 N N . THR A 1 85 ? -3.648 -19.844 -14.914 1 95.62 85 THR A N 1
ATOM 632 C CA . THR A 1 85 ? -2.486 -19.859 -15.797 1 95.62 85 THR A CA 1
ATOM 633 C C . THR A 1 85 ? -2.148 -18.453 -16.266 1 95.62 85 THR A C 1
ATOM 635 O O . THR A 1 85 ? -0.994 -18.156 -16.594 1 95.62 85 THR A O 1
ATOM 638 N N . GLN A 1 86 ? -3.088 -17.578 -16.266 1 95.5 86 GLN A N 1
ATOM 639 C CA . GLN A 1 86 ? -2.84 -16.203 -16.703 1 95.5 86 GLN A CA 1
ATOM 640 C C . GLN A 1 86 ? -2.102 -15.414 -15.625 1 95.5 86 GLN A C 1
ATOM 642 O O . GLN A 1 86 ? -1.665 -14.281 -15.867 1 95.5 86 GLN A O 1
ATOM 647 N N . ALA A 1 87 ? -1.91 -16 -14.477 1 97.38 87 ALA A N 1
ATOM 648 C CA . ALA A 1 87 ? -1.291 -15.289 -13.359 1 97.38 87 ALA A CA 1
ATOM 649 C C . ALA A 1 87 ? 0.214 -15.539 -13.32 1 97.38 87 ALA A C 1
ATOM 651 O O . ALA A 1 87 ? 0.896 -15.109 -12.383 1 97.38 87 ALA A O 1
ATOM 652 N N . HIS A 1 88 ? 0.747 -16.188 -14.352 1 95.44 88 HIS A N 1
ATOM 653 C CA . HIS A 1 88 ? 2.186 -16.422 -14.352 1 95.44 88 HIS A CA 1
ATOM 654 C C . HIS A 1 88 ? 2.957 -15.117 -14.453 1 95.44 88 HIS A C 1
ATOM 656 O O . HIS A 1 88 ? 2.369 -14.062 -14.711 1 95.44 88 HIS A O 1
ATOM 662 N N . GLU A 1 89 ? 4.215 -15.195 -14.18 1 93.5 89 GLU A N 1
ATOM 663 C CA . GLU A 1 89 ? 5.016 -13.977 -14.148 1 93.5 89 GLU A CA 1
ATOM 664 C C . GLU A 1 89 ? 5.223 -13.414 -15.555 1 93.5 89 GLU A C 1
ATOM 666 O O . GLU A 1 89 ? 5.207 -14.164 -16.531 1 93.5 89 GLU A O 1
ATOM 671 N N . VAL A 1 90 ? 5.328 -12.156 -15.594 1 88.88 90 VAL A N 1
ATOM 672 C CA . VAL A 1 90 ? 5.562 -11.461 -16.859 1 88.88 90 VAL A CA 1
ATOM 673 C C . VAL A 1 90 ? 6.879 -11.938 -17.469 1 88.88 90 VAL A C 1
ATOM 675 O O . VAL A 1 90 ? 7.871 -12.125 -16.766 1 88.88 90 VAL A O 1
ATOM 678 N N . GLY A 1 91 ? 6.934 -12 -18.75 1 84.88 91 GLY A N 1
ATOM 679 C CA . GLY A 1 91 ? 8.062 -12.586 -19.469 1 84.88 91 GLY A CA 1
ATOM 680 C C . GLY A 1 91 ? 7.895 -14.062 -19.734 1 84.88 91 GLY A C 1
ATOM 681 O O . GLY A 1 91 ? 8.492 -14.602 -20.672 1 84.88 91 GLY A O 1
ATOM 682 N N . GLY A 1 92 ? 7.074 -14.719 -18.875 1 86.12 92 GLY A N 1
ATOM 683 C CA . GLY A 1 92 ? 6.816 -16.141 -19.047 1 86.12 92 GLY A CA 1
ATOM 684 C C . GLY A 1 92 ? 7.875 -17.016 -18.406 1 86.12 92 GLY A C 1
ATOM 685 O O . GLY A 1 92 ? 8.492 -16.625 -17.406 1 86.12 92 GLY A O 1
ATOM 686 N N . ILE A 1 93 ? 7.902 -18.266 -18.828 1 82.56 93 ILE A N 1
ATOM 687 C CA . ILE A 1 93 ? 8.914 -19.203 -18.375 1 82.56 93 ILE A CA 1
ATOM 688 C C . ILE A 1 93 ? 10.086 -19.219 -19.359 1 82.56 93 ILE A C 1
ATOM 690 O O . ILE A 1 93 ? 9.914 -19.531 -20.531 1 82.56 93 ILE A O 1
ATOM 694 N N . PHE A 1 94 ? 11.148 -18.438 -18.922 1 66.06 94 PHE A N 1
ATOM 695 C CA . PHE A 1 94 ? 12.258 -18.344 -19.859 1 66.06 94 PHE A CA 1
ATOM 696 C C . PHE A 1 94 ? 13.445 -19.172 -19.391 1 66.06 94 PHE A C 1
ATOM 698 O O . PHE A 1 94 ? 13.664 -19.328 -18.188 1 66.06 94 PHE A O 1
ATOM 705 N N . GLN A 1 95 ? 13.906 -20.078 -20.062 1 58.38 95 GLN A N 1
ATOM 706 C CA . GLN A 1 95 ? 15.086 -20.875 -19.766 1 58.38 95 GLN A CA 1
ATOM 707 C C . GLN A 1 95 ? 16.359 -20.125 -20.125 1 58.38 95 GLN A C 1
ATOM 709 O O . GLN A 1 95 ? 16.484 -19.562 -21.219 1 58.38 95 GLN A O 1
ATOM 714 N N . SER A 1 96 ? 16.938 -19.297 -19.094 1 49.38 96 SER A N 1
ATOM 715 C CA . SER A 1 96 ? 18.25 -18.734 -19.391 1 49.38 96 SER A CA 1
ATOM 716 C C . SER A 1 96 ? 19.172 -19.781 -20.031 1 49.38 96 SER A C 1
ATOM 718 O O . SER A 1 96 ? 20.375 -19.547 -20.172 1 49.38 96 SER A O 1
ATOM 720 N N . VAL A 1 97 ? 19 -20.938 -20.016 1 44.47 97 VAL A N 1
ATOM 721 C CA . VAL A 1 97 ? 20.188 -21.688 -20.359 1 44.47 97 VAL A CA 1
ATOM 722 C C . VAL A 1 97 ? 20.953 -20.969 -21.484 1 44.47 97 VAL A C 1
ATOM 724 O O . VAL A 1 97 ? 20.375 -20.141 -22.203 1 44.47 97 VAL A O 1
ATOM 727 N N . GLN A 1 98 ? 22.25 -21.453 -21.594 1 40.78 98 GLN A N 1
ATOM 728 C CA . GLN A 1 98 ? 23.359 -21.422 -22.531 1 40.78 98 GLN A CA 1
ATOM 729 C C . GLN A 1 98 ? 22.859 -21.391 -23.984 1 40.78 98 GLN A C 1
ATOM 731 O O . GLN A 1 98 ? 23.062 -22.328 -24.734 1 40.78 98 GLN A O 1
ATOM 736 N N . GLY A 1 99 ? 22.094 -20.578 -24.297 1 42.16 99 GLY A N 1
ATOM 737 C CA . GLY A 1 99 ? 21.938 -20.312 -25.719 1 42.16 99 GLY A CA 1
ATOM 738 C C . GLY A 1 99 ? 20.594 -20.766 -26.25 1 42.16 99 GLY A C 1
ATOM 739 O O . GLY A 1 99 ? 20.094 -20.234 -27.25 1 42.16 99 GLY A O 1
ATOM 740 N N . GLU A 1 100 ? 20.047 -22.031 -26.109 1 45.03 100 GLU A N 1
ATOM 741 C CA . GLU A 1 100 ? 18.922 -22.438 -26.953 1 45.03 100 GLU A CA 1
ATOM 742 C C . GLU A 1 100 ? 17.594 -22.25 -26.234 1 45.03 100 GLU A C 1
ATOM 744 O O . GLU A 1 100 ? 17.453 -22.656 -25.078 1 45.03 100 GLU A O 1
ATOM 749 N N . PRO A 1 101 ? 16.859 -21.172 -26.516 1 48.97 101 PRO A N 1
ATOM 750 C CA . PRO A 1 101 ? 15.453 -21.078 -26.078 1 48.97 101 PRO A CA 1
ATOM 751 C C . PRO A 1 101 ? 14.805 -22.438 -25.906 1 48.97 101 PRO A C 1
ATOM 753 O O . PRO A 1 101 ? 14.898 -23.297 -26.797 1 48.97 101 PRO A O 1
ATOM 756 N N . GLY A 1 102 ? 15.102 -23.266 -24.984 1 52.53 102 GLY A N 1
ATOM 757 C CA . GLY A 1 102 ? 14.336 -24.5 -24.875 1 52.53 102 GLY A CA 1
ATOM 758 C C . GLY A 1 102 ? 12.961 -24.281 -24.281 1 52.53 102 GLY A C 1
ATOM 759 O O . GLY A 1 102 ? 12.664 -23.219 -23.734 1 52.53 102 GLY A O 1
ATOM 760 N N . SER A 1 103 ? 11.812 -24.906 -24.812 1 61.88 103 SER A N 1
ATOM 761 C CA . SER A 1 103 ? 10.383 -24.766 -24.562 1 61.88 103 SER A CA 1
ATOM 762 C C . SER A 1 103 ? 9.984 -25.344 -23.219 1 61.88 103 SER A C 1
ATOM 764 O O . SER A 1 103 ? 9.57 -26.5 -23.141 1 61.88 103 SER A O 1
ATOM 766 N N . PHE A 1 104 ? 10.555 -24.812 -22.094 1 78.19 104 PHE A N 1
ATOM 767 C CA . PHE A 1 104 ? 10.023 -25.266 -20.812 1 78.19 104 PHE A CA 1
ATOM 768 C C . PHE A 1 104 ? 8.516 -25.031 -20.75 1 78.19 104 PHE A C 1
ATOM 770 O O . PHE A 1 104 ? 8.039 -23.938 -21.031 1 78.19 104 PHE A O 1
ATOM 777 N N . GLN A 1 105 ? 7.879 -26.125 -20.531 1 85.62 105 GLN A N 1
ATOM 778 C CA . GLN A 1 105 ? 6.422 -26.094 -20.609 1 85.62 105 GLN A CA 1
ATOM 779 C C . GLN A 1 105 ? 5.805 -25.891 -19.219 1 85.62 105 GLN A C 1
ATOM 781 O O . GLN A 1 105 ? 4.605 -26.109 -19.031 1 85.62 105 GLN A O 1
ATOM 786 N N . GLY A 1 106 ? 6.645 -25.516 -18.234 1 89.94 106 GLY A N 1
ATOM 787 C CA . GLY A 1 106 ? 6.129 -25.406 -16.891 1 89.94 106 GLY A CA 1
ATOM 788 C C . GLY A 1 106 ? 6.047 -26.75 -16.172 1 89.94 106 GLY A C 1
ATOM 789 O O . GLY A 1 106 ? 6.242 -27.797 -16.781 1 89.94 106 GLY A O 1
ATOM 790 N N . ALA A 1 107 ? 5.82 -26.734 -14.945 1 92.56 107 ALA A N 1
ATOM 791 C CA . ALA A 1 107 ? 5.695 -27.969 -14.156 1 92.56 107 ALA A CA 1
ATOM 792 C C . ALA A 1 107 ? 4.531 -28.812 -14.656 1 92.56 107 ALA A C 1
ATOM 794 O O . ALA A 1 107 ? 3.477 -28.297 -15.016 1 92.56 107 ALA A O 1
ATOM 795 N N . SER A 1 108 ? 4.73 -30.078 -14.641 1 93.25 108 SER A N 1
ATOM 796 C CA . SER A 1 108 ? 3.697 -31.016 -15.039 1 93.25 108 SER A CA 1
ATOM 797 C C . SER A 1 108 ? 2.625 -31.156 -13.969 1 93.25 1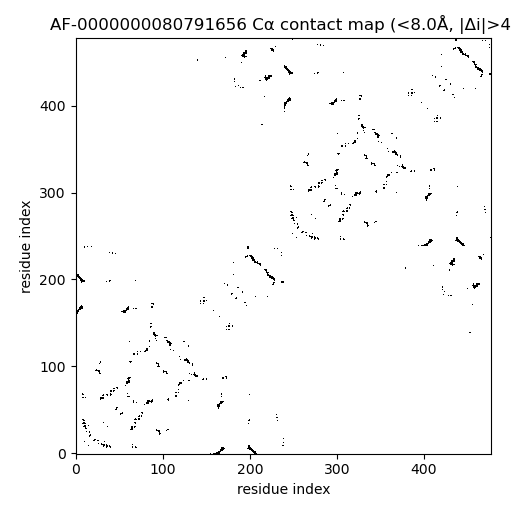08 SER A C 1
ATOM 799 O O . SER A 1 108 ? 2.816 -30.703 -12.836 1 93.25 108 SER A O 1
ATOM 801 N N . ARG A 1 109 ? 1.515 -31.75 -14.406 1 94.88 109 ARG A N 1
ATOM 802 C CA . ARG A 1 109 ? 0.449 -32.031 -13.453 1 94.88 109 ARG A CA 1
ATOM 803 C C . ARG A 1 109 ? 0.973 -32.844 -12.273 1 94.88 109 ARG A C 1
ATOM 805 O O . ARG A 1 109 ? 0.637 -32.562 -11.117 1 94.88 109 ARG A O 1
ATOM 812 N N . ALA A 1 110 ? 1.768 -33.844 -12.523 1 95.62 110 ALA A N 1
ATOM 813 C CA . ALA A 1 110 ? 2.312 -34.719 -11.484 1 95.62 110 ALA A CA 1
ATOM 814 C C . ALA A 1 110 ? 3.219 -33.938 -10.531 1 95.62 110 ALA A C 1
ATOM 816 O O . ALA A 1 110 ? 3.156 -34.125 -9.32 1 95.62 110 ALA A O 1
ATOM 817 N N . GLU A 1 111 ? 4.043 -33.125 -11.086 1 95.44 111 GLU A N 1
ATOM 818 C CA . GLU A 1 111 ? 4.941 -32.312 -10.281 1 95.44 111 GLU A CA 1
ATOM 819 C C . GLU A 1 111 ? 4.16 -31.375 -9.359 1 95.44 111 GLU A C 1
ATOM 821 O O . GLU A 1 111 ? 4.52 -31.203 -8.188 1 95.44 111 GLU A O 1
ATOM 826 N N . LEU A 1 112 ? 3.146 -30.766 -9.898 1 97 112 LEU A N 1
ATOM 827 C CA . LEU A 1 112 ? 2.312 -29.875 -9.109 1 97 112 LEU A CA 1
ATOM 828 C C . LEU A 1 112 ? 1.558 -30.641 -8.031 1 97 112 LEU A C 1
ATOM 830 O O . LEU A 1 112 ? 1.451 -30.172 -6.891 1 97 112 LEU A O 1
ATOM 834 N N . ALA A 1 113 ? 1.061 -31.797 -8.383 1 96.56 113 ALA A N 1
ATOM 835 C CA . ALA A 1 113 ? 0.329 -32.625 -7.434 1 96.56 113 ALA A CA 1
ATOM 836 C C . ALA A 1 113 ? 1.223 -33.062 -6.27 1 96.56 113 ALA A C 1
ATOM 838 O O . ALA A 1 113 ? 0.742 -33.281 -5.156 1 96.56 113 ALA A O 1
ATOM 839 N N . ASP A 1 114 ? 2.498 -33.156 -6.512 1 97.31 114 ASP A N 1
ATOM 840 C CA . ASP A 1 114 ? 3.461 -33.531 -5.477 1 97.31 114 ASP A CA 1
ATOM 841 C C . ASP A 1 114 ? 3.619 -32.406 -4.453 1 97.31 114 ASP A C 1
ATOM 843 O O . ASP A 1 114 ? 4.023 -32.656 -3.312 1 97.31 114 ASP A O 1
ATOM 847 N N . ILE A 1 115 ? 3.307 -31.234 -4.875 1 97.69 115 ILE A N 1
ATOM 848 C CA . ILE A 1 115 ? 3.441 -30.094 -3.975 1 97.69 115 ILE A CA 1
ATOM 849 C C . ILE A 1 115 ? 2.238 -30.031 -3.037 1 97.69 115 ILE A C 1
ATOM 851 O O . ILE A 1 115 ? 2.389 -29.766 -1.84 1 97.69 115 ILE A O 1
ATOM 855 N N . SER A 1 116 ? 1.088 -30.219 -3.59 1 98 116 SER A N 1
ATOM 856 C CA . SER A 1 116 ? -0.121 -30.125 -2.779 1 98 116 SER A CA 1
ATOM 857 C C . SER A 1 116 ? -1.236 -31 -3.34 1 98 116 SER A C 1
ATOM 859 O O . SER A 1 116 ? -1.49 -30.984 -4.547 1 98 116 SER A O 1
ATOM 861 N N . ASP A 1 117 ? -1.959 -31.641 -2.463 1 97.12 117 ASP A N 1
ATOM 862 C CA . ASP A 1 117 ? -3.102 -32.469 -2.859 1 97.12 117 ASP A CA 1
ATOM 863 C C . ASP A 1 117 ? -4.379 -31.625 -2.916 1 97.12 117 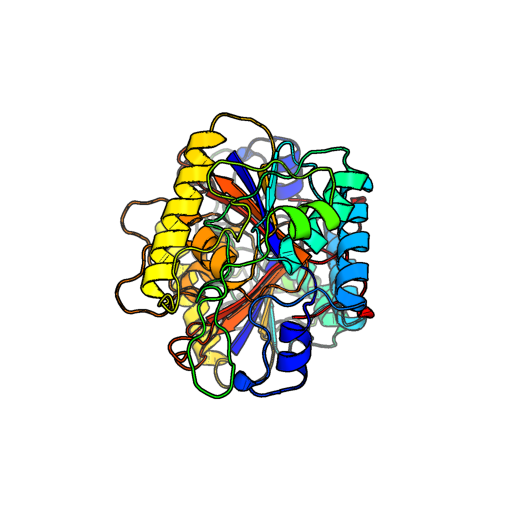ASP A C 1
ATOM 865 O O . ASP A 1 117 ? -5.457 -32.156 -3.199 1 97.12 117 ASP A O 1
ATOM 869 N N . ARG A 1 118 ? -4.246 -30.359 -2.744 1 98 118 ARG A N 1
ATOM 870 C CA . ARG A 1 118 ? -5.418 -29.484 -2.691 1 98 118 ARG A CA 1
ATOM 871 C C . ARG A 1 118 ? -5.602 -28.734 -4 1 98 118 ARG A C 1
ATOM 873 O O . ARG A 1 118 ? -6.508 -27.906 -4.125 1 98 118 ARG A O 1
ATOM 880 N N . LEU A 1 119 ? -4.797 -29.031 -4.934 1 98.06 119 LEU A N 1
ATOM 881 C CA . LEU A 1 119 ? -4.879 -28.344 -6.223 1 98.06 119 LEU A CA 1
ATOM 882 C C . LEU A 1 119 ? -6.09 -28.828 -7.016 1 98.06 119 LEU A C 1
ATOM 884 O O . LEU A 1 119 ? -6.395 -30.031 -7.02 1 98.06 119 LEU A O 1
ATOM 888 N N . ILE A 1 120 ? -6.746 -27.906 -7.594 1 96.69 120 ILE A N 1
ATOM 889 C CA . ILE A 1 120 ? -7.758 -28.203 -8.602 1 96.69 120 ILE A CA 1
ATOM 890 C C . ILE A 1 120 ? -7.191 -27.938 -10 1 96.69 120 ILE A C 1
ATOM 892 O O . ILE A 1 120 ? -6.828 -26.812 -10.328 1 96.69 120 ILE A O 1
ATOM 896 N N . PHE A 1 121 ? -7.137 -29 -10.75 1 93.12 121 PHE A N 1
ATOM 897 C CA . PHE A 1 121 ? -6.598 -28.891 -12.102 1 93.12 121 PHE A CA 1
ATOM 898 C C . PHE A 1 121 ? -7.711 -28.609 -13.109 1 93.12 121 PHE A C 1
ATOM 900 O O . PHE A 1 121 ? -8.758 -29.266 -13.078 1 93.12 121 PHE A O 1
ATOM 907 N N . ASN A 1 122 ? -7.496 -27.594 -13.844 1 89.19 122 ASN A N 1
ATOM 908 C CA . ASN A 1 122 ? -8.445 -27.297 -14.906 1 89.19 122 ASN A CA 1
ATOM 909 C C . ASN A 1 122 ? -7.895 -27.703 -16.281 1 89.19 122 ASN A C 1
ATOM 911 O O . ASN A 1 122 ? -6.855 -28.359 -16.359 1 89.19 122 ASN A O 1
ATOM 915 N N . GLU A 1 123 ? -8.602 -27.297 -17.359 1 89.31 123 GLU A N 1
ATOM 916 C CA . GLU A 1 123 ? -8.289 -27.75 -18.703 1 89.31 123 GLU A CA 1
ATOM 917 C C . GLU A 1 123 ? -6.977 -27.141 -19.203 1 89.31 123 GLU A C 1
ATOM 919 O O . GLU A 1 123 ? -6.387 -27.641 -20.156 1 89.31 123 GLU A O 1
ATOM 924 N N . ASP A 1 124 ? -6.527 -26.188 -18.547 1 88.81 124 ASP A N 1
ATOM 925 C CA . ASP A 1 124 ? -5.316 -25.5 -18.969 1 88.81 124 ASP A CA 1
ATOM 926 C C . ASP A 1 124 ? -4.066 -26.219 -18.453 1 88.81 124 ASP A C 1
ATOM 928 O O . ASP A 1 124 ? -2.953 -25.922 -18.906 1 88.81 124 ASP A O 1
ATOM 932 N N . ILE A 1 125 ? -4.277 -27.094 -17.531 1 91.56 125 ILE A N 1
ATOM 933 C CA . ILE A 1 125 ? -3.156 -27.828 -16.953 1 91.56 125 ILE A CA 1
ATOM 934 C C . ILE A 1 125 ? -3.078 -29.219 -17.578 1 91.56 125 ILE A C 1
ATOM 936 O O . ILE A 1 125 ? -3.959 -30.062 -17.359 1 91.56 125 ILE A O 1
ATOM 940 N N . HIS A 1 126 ? -1.985 -29.453 -18.234 1 89.69 126 HIS A N 1
ATOM 941 C CA . HIS A 1 126 ? -1.804 -30.719 -18.922 1 89.69 126 HIS A CA 1
ATOM 942 C C . HIS A 1 126 ? -0.746 -31.594 -18.25 1 89.69 126 HIS A C 1
ATOM 944 O O . HIS A 1 126 ? -0.026 -31.109 -17.359 1 89.69 126 HIS A O 1
ATOM 950 N N . ASP A 1 127 ? -0.635 -32.812 -18.688 1 91.44 127 ASP A N 1
ATOM 951 C CA . ASP A 1 127 ? 0.304 -33.75 -18.094 1 91.44 127 ASP A CA 1
ATOM 952 C C . ASP A 1 127 ? 1.747 -33.281 -18.297 1 91.44 127 ASP A C 1
ATOM 954 O O . ASP A 1 127 ? 2.59 -33.469 -17.422 1 91.44 127 ASP A O 1
ATOM 958 N N . GLU A 1 128 ? 1.98 -32.656 -19.453 1 88.75 128 GLU A N 1
ATOM 959 C CA . GLU A 1 128 ? 3.352 -32.312 -19.812 1 88.75 128 GLU A CA 1
ATOM 960 C C . GLU A 1 128 ? 3.719 -30.922 -19.312 1 88.75 128 GLU A C 1
ATOM 962 O O . GLU A 1 128 ? 4.891 -30.547 -19.328 1 88.75 128 GLU A O 1
ATOM 967 N N . GLY A 1 129 ? 2.629 -30.172 -18.984 1 91.81 129 GLY A N 1
ATOM 968 C CA . GLY A 1 129 ? 2.871 -28.812 -18.531 1 91.81 129 GLY A CA 1
ATOM 969 C C . GLY A 1 129 ? 1.726 -27.875 -18.844 1 91.81 129 GLY A C 1
ATOM 970 O O . GLY A 1 129 ? 0.772 -28.25 -19.531 1 91.81 129 GLY A O 1
ATOM 971 N N . TRP A 1 130 ? 1.803 -26.672 -18.344 1 92.31 130 TRP A N 1
ATOM 972 C CA . TRP A 1 130 ? 0.687 -25.734 -18.469 1 92.31 130 TRP A CA 1
ATOM 973 C C . TRP A 1 130 ? 1.062 -24.547 -19.344 1 92.31 130 TRP A C 1
ATOM 975 O O . TRP A 1 130 ? 0.193 -23.797 -19.781 1 92.31 130 TRP A O 1
ATOM 985 N N . TYR A 1 131 ? 2.348 -24.359 -19.5 1 89.56 131 TYR A N 1
ATOM 986 C CA . TYR A 1 131 ? 2.824 -23.188 -20.234 1 89.56 131 TYR A CA 1
ATOM 987 C C . TYR A 1 131 ? 2.861 -23.484 -21.734 1 89.56 131 TYR A C 1
ATOM 989 O O . TYR A 1 131 ? 3.518 -24.422 -22.172 1 89.56 131 TYR A O 1
ATOM 997 N N . ARG A 1 132 ? 2.223 -22.578 -22.578 1 82.81 132 ARG A N 1
ATOM 998 C CA . ARG A 1 132 ? 2.035 -22.906 -23.984 1 82.81 132 ARG A CA 1
ATOM 999 C C . ARG A 1 132 ? 2.668 -21.844 -24.891 1 82.81 132 ARG A C 1
ATOM 1001 O O . ARG A 1 132 ? 2.475 -21.859 -26.109 1 82.81 132 ARG A O 1
ATOM 1008 N N . LEU A 1 133 ? 3.377 -20.969 -24.281 1 78.81 133 LEU A N 1
ATOM 1009 C CA . LEU A 1 133 ? 3.891 -19.891 -25.109 1 78.81 133 LEU A CA 1
ATOM 1010 C C . LEU A 1 133 ? 5.281 -20.219 -25.641 1 78.81 133 LEU A C 1
ATOM 1012 O O . LEU A 1 133 ? 5.91 -19.406 -26.312 1 78.81 133 LEU A O 1
ATOM 1016 N N . GLY A 1 134 ? 5.746 -21.438 -25.406 1 76.44 134 GLY A N 1
ATOM 1017 C CA 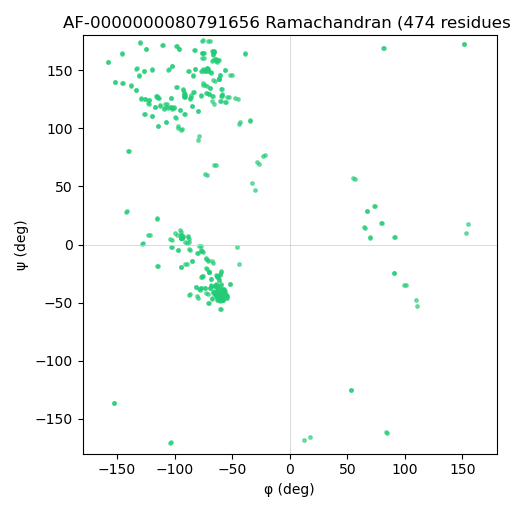. GLY A 1 134 ? 7.016 -21.875 -25.953 1 76.44 134 GLY A CA 1
ATOM 1018 C C . GLY A 1 134 ? 8.172 -20.953 -25.641 1 76.44 134 GLY A C 1
ATOM 1019 O O . GLY A 1 134 ? 8.367 -20.578 -24.484 1 76.44 134 GLY A O 1
ATOM 1020 N N . SER A 1 135 ? 8.875 -20.5 -26.703 1 76.56 135 SER A N 1
ATOM 1021 C CA . SER A 1 135 ? 10.078 -19.688 -26.516 1 76.56 135 SER A CA 1
ATOM 1022 C C . SER A 1 135 ? 9.766 -18.203 -26.578 1 76.56 135 SER A C 1
ATOM 1024 O O . SER A 1 135 ? 10.664 -17.359 -26.484 1 76.56 135 SER A O 1
ATOM 1026 N N . HIS A 1 136 ? 8.531 -17.922 -26.672 1 81.69 136 HIS A N 1
ATOM 1027 C CA . HIS A 1 136 ? 8.141 -16.516 -26.734 1 81.69 136 HIS A CA 1
ATOM 1028 C C . HIS A 1 136 ? 8.375 -15.828 -25.391 1 81.69 136 HIS A C 1
ATOM 1030 O O . HIS A 1 136 ? 7.977 -16.344 -24.344 1 81.69 136 HIS A O 1
ATOM 1036 N N . VAL A 1 137 ? 9.055 -14.695 -25.484 1 80.94 137 VAL A N 1
ATOM 1037 C CA . VAL A 1 137 ? 9.234 -13.867 -24.297 1 80.94 137 VAL A CA 1
ATOM 1038 C C . VAL A 1 137 ? 8.219 -12.727 -24.312 1 80.94 137 VAL A C 1
ATOM 1040 O O . VAL A 1 137 ? 8.312 -11.82 -25.141 1 80.94 137 VAL A O 1
ATOM 1043 N N . GLU A 1 138 ? 7.277 -12.812 -23.422 1 85.69 138 GLU A N 1
ATOM 1044 C CA . GLU A 1 138 ? 6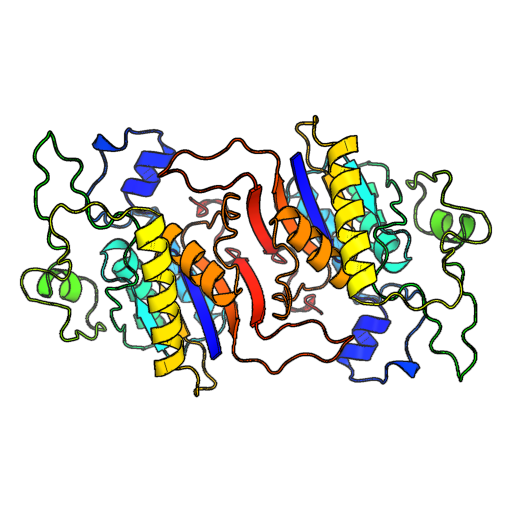.227 -11.805 -23.328 1 85.69 138 GLU A CA 1
ATOM 1045 C C . GLU A 1 138 ? 6.816 -10.422 -23.062 1 85.69 138 GLU A C 1
ATOM 1047 O O . GLU A 1 138 ? 7.645 -10.25 -22.172 1 85.69 138 GLU A O 1
ATOM 1052 N N . THR A 1 139 ? 6.445 -9.414 -23.844 1 82.44 139 THR A N 1
ATOM 1053 C CA . THR A 1 139 ? 6.848 -8.031 -23.625 1 82.44 139 THR A CA 1
ATOM 1054 C C . THR A 1 139 ? 6.047 -7.41 -22.484 1 82.44 139 THR A C 1
ATOM 1056 O O . THR A 1 139 ? 4.98 -7.91 -22.125 1 82.44 139 THR A O 1
ATOM 1059 N N . PRO A 1 140 ? 6.5 -6.312 -21.984 1 81 140 PRO A N 1
ATOM 1060 C CA . PRO A 1 140 ? 5.738 -5.617 -20.953 1 81 140 PRO A CA 1
ATOM 1061 C C . PRO A 1 140 ? 4.344 -5.207 -21.422 1 81 140 PRO A C 1
ATOM 1063 O O . PRO A 1 140 ? 3.381 -5.289 -20.656 1 81 140 PRO A O 1
ATOM 1066 N N . ALA A 1 141 ? 4.266 -4.801 -22.656 1 82.5 141 ALA A N 1
ATOM 1067 C CA . ALA A 1 141 ? 2.965 -4.422 -23.203 1 82.5 141 ALA A CA 1
ATOM 1068 C C . ALA A 1 141 ? 2.02 -5.621 -23.234 1 82.5 141 ALA A C 1
ATOM 1070 O O . ALA A 1 141 ? 0.84 -5.5 -22.906 1 82.5 141 ALA A O 1
ATOM 1071 N N . GLU A 1 142 ? 2.545 -6.723 -23.672 1 86.81 142 GLU A N 1
ATOM 1072 C CA . GLU A 1 142 ? 1.761 -7.953 -23.672 1 86.81 142 GLU A CA 1
ATOM 1073 C C . GLU A 1 142 ? 1.358 -8.359 -22.266 1 86.81 142 GLU A C 1
ATOM 1075 O O . GLU A 1 142 ? 0.232 -8.805 -22.031 1 86.81 142 GLU A O 1
ATOM 1080 N N . GLY A 1 143 ? 2.305 -8.25 -21.359 1 88.56 143 GLY A N 1
ATOM 1081 C CA . GLY A 1 143 ? 2.006 -8.523 -19.969 1 88.56 143 GLY A CA 1
ATOM 1082 C C . GLY A 1 143 ? 0.907 -7.641 -19.406 1 88.56 143 GLY A C 1
ATOM 1083 O O . GLY A 1 143 ? 0.04 -8.109 -18.672 1 88.56 143 GLY A O 1
ATOM 1084 N N . GLN A 1 144 ? 0.968 -6.398 -19.781 1 86.75 144 GLN A N 1
ATOM 1085 C CA . GLN A 1 144 ? -0.074 -5.465 -19.359 1 86.75 144 GLN A CA 1
ATOM 1086 C C . GLN A 1 144 ? -1.442 -5.906 -19.875 1 86.75 144 GLN A C 1
ATOM 1088 O O . GLN A 1 144 ? -2.428 -5.871 -19.141 1 86.75 144 GLN A O 1
ATOM 1093 N N . GLY A 1 145 ? -1.444 -6.238 -21.125 1 89.44 145 GLY A N 1
ATOM 1094 C CA . GLY A 1 145 ? -2.678 -6.77 -21.688 1 89.44 145 GLY A CA 1
ATOM 1095 C C . GLY A 1 145 ? -3.178 -8.008 -20.953 1 89.44 145 GLY A C 1
ATOM 1096 O O . GLY A 1 145 ? -4.371 -8.133 -20.688 1 89.44 145 GLY A O 1
ATOM 1097 N N . ARG A 1 146 ? -2.293 -8.883 -20.641 1 93.25 146 ARG A N 1
ATOM 1098 C CA . ARG A 1 146 ? -2.658 -10.094 -19.906 1 93.25 146 ARG A CA 1
ATOM 1099 C C . ARG A 1 146 ? -3.152 -9.766 -18.5 1 93.25 146 ARG A C 1
ATOM 1101 O O . ARG A 1 146 ? -4.105 -10.383 -18.016 1 93.25 146 ARG A O 1
ATOM 1108 N N . GLY A 1 147 ? -2.49 -8.828 -17.875 1 92.81 147 GLY A N 1
ATOM 1109 C CA . GLY A 1 147 ? -2.955 -8.383 -16.578 1 92.81 147 GLY A CA 1
ATOM 1110 C C . GLY A 1 147 ? -4.383 -7.871 -16.594 1 92.81 147 GLY A C 1
ATOM 1111 O O . GLY A 1 147 ? -5.168 -8.18 -15.695 1 92.81 147 GLY A O 1
ATOM 1112 N N . LYS A 1 148 ? -4.695 -7.109 -17.594 1 91.06 148 LYS A N 1
ATOM 1113 C CA . LYS A 1 148 ? -6.059 -6.605 -17.75 1 91.06 148 LYS A CA 1
ATOM 1114 C C . LYS A 1 148 ? -7.051 -7.754 -17.938 1 91.06 148 LYS A C 1
ATOM 1116 O O . LYS A 1 148 ? -8.117 -7.762 -17.312 1 91.06 148 LYS A O 1
ATOM 1121 N N . ARG A 1 149 ? -6.719 -8.68 -18.734 1 94.62 149 ARG A N 1
ATOM 1122 C CA . ARG A 1 149 ? -7.594 -9.82 -18.984 1 94.62 149 ARG A CA 1
ATOM 1123 C C . ARG A 1 149 ? -7.773 -10.656 -17.719 1 94.62 149 ARG A C 1
ATOM 1125 O O . ARG A 1 149 ? -8.875 -11.125 -17.438 1 94.62 149 ARG A O 1
ATOM 1132 N N . LEU A 1 150 ? -6.668 -10.828 -17.047 1 95.94 150 LEU A N 1
ATOM 1133 C CA . LEU A 1 150 ? -6.727 -11.578 -15.805 1 95.94 150 LEU A CA 1
ATOM 1134 C C . LEU A 1 150 ? -7.684 -10.922 -14.812 1 95.94 150 LEU A C 1
ATOM 1136 O O . LEU A 1 150 ? -8.555 -11.586 -14.242 1 95.94 150 LEU A O 1
ATOM 1140 N N . TYR A 1 151 ? -7.535 -9.633 -14.664 1 92.56 151 TYR A N 1
ATOM 1141 C CA . TYR A 1 151 ? -8.406 -8.891 -13.766 1 92.56 151 TYR A CA 1
ATOM 1142 C C . TYR A 1 151 ? -9.867 -9.031 -14.18 1 92.56 151 TYR A C 1
ATOM 1144 O O . TYR A 1 151 ? -10.734 -9.305 -13.344 1 92.56 151 TYR A O 1
ATOM 1152 N N . ARG A 1 152 ? -10.148 -8.859 -15.383 1 92 152 ARG A N 1
ATOM 1153 C CA . ARG A 1 152 ? -11.508 -8.969 -15.898 1 92 152 ARG A CA 1
ATOM 1154 C C . ARG A 1 152 ? -12.078 -10.359 -15.664 1 92 152 ARG A C 1
ATOM 1156 O O . ARG A 1 152 ? -13.242 -10.508 -15.297 1 92 152 ARG A O 1
ATOM 1163 N N . SER A 1 153 ? -11.273 -11.32 -15.945 1 95.12 153 SER A N 1
ATOM 1164 C CA . SER A 1 153 ? -11.711 -12.695 -15.758 1 95.12 153 SER A CA 1
ATOM 1165 C C . SER A 1 153 ? -12.086 -12.977 -14.305 1 95.12 153 SER A C 1
ATOM 1167 O O . SER A 1 153 ? -13.094 -13.625 -14.031 1 95.12 153 SER A O 1
ATOM 1169 N N . ILE A 1 154 ? -11.289 -12.5 -13.367 1 94.19 154 ILE A N 1
ATOM 1170 C CA . ILE A 1 154 ? -11.562 -12.688 -11.945 1 94.19 154 ILE A CA 1
ATOM 1171 C C . ILE A 1 154 ? -12.859 -11.969 -11.578 1 94.19 154 ILE A C 1
ATOM 1173 O O . ILE A 1 154 ? -13.703 -12.516 -10.859 1 94.19 154 ILE A O 1
ATOM 1177 N N . LEU A 1 155 ? -13.023 -10.805 -12.07 1 89.88 155 LEU A N 1
ATOM 1178 C CA . LEU A 1 155 ? -14.227 -10.023 -11.805 1 89.88 155 LEU A CA 1
ATOM 1179 C C . LEU A 1 155 ? -15.461 -10.742 -12.328 1 89.88 155 LEU A C 1
ATOM 1181 O O . LEU A 1 155 ? -16.5 -10.781 -11.656 1 89.88 155 LEU A O 1
ATOM 1185 N N . GLU A 1 156 ? -15.391 -11.266 -13.5 1 92.31 156 GLU A N 1
ATOM 1186 C CA . GLU A 1 156 ? -16.516 -11.969 -14.117 1 92.31 156 GLU A CA 1
ATOM 1187 C C . GLU A 1 156 ? -16.891 -13.219 -13.32 1 92.31 156 GLU A C 1
ATOM 1189 O O . GLU A 1 156 ? -18.062 -13.523 -13.156 1 92.31 156 GLU A O 1
ATOM 1194 N N . ARG A 1 157 ? -15.93 -13.859 -12.797 1 94 157 ARG A N 1
ATOM 1195 C CA . ARG A 1 157 ? -16.156 -15.125 -12.109 1 94 157 ARG A CA 1
ATOM 1196 C C . ARG A 1 157 ? -16.641 -14.891 -10.688 1 94 157 ARG A C 1
ATOM 1198 O O . ARG A 1 157 ? -17.484 -15.641 -10.18 1 94 157 ARG A O 1
ATOM 1205 N N . TYR A 1 158 ? -16.094 -13.828 -10.078 1 92.5 158 TYR A N 1
ATOM 1206 C CA . TYR A 1 158 ? -16.297 -13.742 -8.641 1 92.5 158 TYR A CA 1
ATOM 1207 C C . TYR A 1 158 ? -16.859 -12.383 -8.242 1 92.5 158 TYR A C 1
ATOM 1209 O O . TYR A 1 158 ? -17.031 -12.102 -7.055 1 92.5 158 TYR A O 1
ATOM 1217 N N . GLY A 1 159 ? -17.094 -11.516 -9.109 1 87.31 159 GLY A N 1
ATOM 1218 C CA . GLY A 1 159 ? -17.516 -10.148 -8.844 1 87.31 159 GLY A CA 1
ATOM 1219 C C . GLY A 1 159 ? -18.828 -10.07 -8.086 1 87.31 159 GLY A C 1
ATOM 1220 O O . GLY A 1 159 ? -19.094 -9.078 -7.398 1 87.31 159 GLY A O 1
ATOM 1221 N N . ASN A 1 160 ? -19.594 -11.055 -8.148 1 84.19 160 ASN A N 1
ATOM 1222 C CA . ASN A 1 160 ? -20.922 -11.023 -7.531 1 84.19 160 ASN A CA 1
ATOM 1223 C C . ASN A 1 160 ? -20.922 -11.727 -6.172 1 84.19 160 ASN A C 1
ATOM 1225 O O . ASN A 1 160 ? -21.953 -11.828 -5.52 1 84.19 160 ASN A O 1
ATOM 1229 N N . GLN A 1 161 ? -19.766 -12.039 -5.719 1 82.62 161 GLN A N 1
ATOM 1230 C CA . GLN A 1 161 ? -19.688 -12.711 -4.426 1 82.62 161 GLN A CA 1
ATOM 1231 C C . GLN A 1 161 ? -19.188 -11.758 -3.34 1 82.62 161 GLN A C 1
ATOM 1233 O O . GLN A 1 161 ? -18.484 -10.789 -3.629 1 82.62 161 GLN A O 1
ATOM 1238 N N . ASP A 1 162 ? -19.562 -11.906 -2.055 1 82.25 162 ASP A N 1
ATOM 1239 C CA . ASP A 1 162 ? -19.172 -11.055 -0.939 1 82.25 162 ASP A CA 1
ATOM 1240 C C . ASP A 1 162 ? -17.859 -11.516 -0.321 1 82.25 162 ASP A C 1
ATOM 1242 O O . ASP A 1 162 ? -17.266 -10.805 0.499 1 82.25 162 ASP A O 1
ATOM 1246 N N . GLY A 1 163 ? -17.234 -12.43 -0.814 1 91.5 163 GLY A N 1
ATOM 1247 C CA . GLY A 1 163 ? -16.031 -12.961 -0.186 1 91.5 163 GLY A CA 1
ATOM 1248 C C . GLY A 1 163 ? -14.75 -12.414 -0.788 1 91.5 163 GLY A C 1
ATOM 1249 O O . GLY A 1 163 ? -14.789 -11.625 -1.731 1 91.5 163 GLY A O 1
ATOM 1250 N N . VAL A 1 164 ? -13.672 -12.719 -0.127 1 96.62 164 VAL A N 1
ATOM 1251 C CA . VAL A 1 164 ? -12.336 -12.328 -0.57 1 96.62 164 VAL A CA 1
ATOM 1252 C C . VAL A 1 164 ? -11.789 -13.367 -1.54 1 96.62 164 VAL A C 1
ATOM 1254 O O . VAL A 1 164 ? -11.836 -14.57 -1.266 1 96.62 164 VAL A O 1
ATOM 1257 N N . VAL A 1 165 ? -11.391 -12.914 -2.689 1 97.69 165 VAL A N 1
ATOM 1258 C CA . VAL A 1 165 ? -10.633 -13.75 -3.613 1 97.69 165 VAL A CA 1
ATOM 1259 C C . VAL A 1 165 ? -9.141 -13.508 -3.428 1 97.69 165 VAL A C 1
ATOM 1261 O O . VAL A 1 165 ? -8.656 -12.391 -3.627 1 97.69 165 VAL A O 1
ATOM 1264 N N . ALA A 1 166 ? -8.438 -14.555 -2.99 1 98.38 166 ALA A N 1
ATOM 1265 C CA . ALA A 1 166 ? -6.984 -14.453 -2.859 1 98.38 166 ALA A CA 1
ATOM 1266 C C . ALA A 1 166 ? -6.277 -15.055 -4.07 1 98.38 166 ALA A C 1
ATOM 1268 O O . ALA A 1 166 ? -6.672 -16.125 -4.559 1 98.38 166 ALA A O 1
ATOM 1269 N N . LEU A 1 167 ? -5.293 -14.375 -4.57 1 98.56 167 LEU A N 1
ATOM 1270 C CA . LEU A 1 167 ? -4.465 -14.844 -5.676 1 98.56 167 LEU A CA 1
ATOM 1271 C C . LEU A 1 167 ? -2.988 -14.797 -5.309 1 98.56 167 LEU A C 1
ATOM 1273 O O . LEU A 1 167 ? -2.436 -13.711 -5.09 1 98.56 167 LEU A O 1
ATOM 1277 N N . VAL A 1 168 ? -2.363 -15.938 -5.191 1 98.88 168 VAL A N 1
ATOM 1278 C CA . VAL A 1 168 ? -0.919 -16.016 -5.004 1 98.88 168 VAL A CA 1
ATOM 1279 C C . VAL A 1 168 ? -0.217 -15.969 -6.359 1 98.88 168 VAL A C 1
ATOM 1281 O O . VAL A 1 168 ? -0.423 -16.844 -7.199 1 98.88 168 VAL A O 1
ATOM 1284 N N . CYS A 1 169 ? 0.593 -14.969 -6.535 1 98.5 169 CYS A N 1
ATOM 1285 C CA . CYS A 1 169 ? 1.24 -14.797 -7.832 1 98.5 169 CYS A CA 1
ATOM 1286 C C . CYS A 1 169 ? 2.574 -14.07 -7.68 1 98.5 169 CYS A C 1
ATOM 1288 O O . CYS A 1 169 ? 3.371 -14.414 -6.801 1 98.5 169 CYS A O 1
ATOM 1290 N N . HIS A 1 170 ? 2.836 -13.117 -8.57 1 97.38 170 HIS A N 1
ATOM 1291 C CA . HIS A 1 170 ? 4.176 -12.555 -8.68 1 97.38 170 HIS A CA 1
ATOM 1292 C C . HIS A 1 170 ? 4.137 -11.031 -8.648 1 97.38 170 HIS A C 1
ATOM 1294 O O . HIS A 1 170 ? 3.064 -10.43 -8.523 1 97.38 170 HIS A O 1
ATOM 1300 N N . GLU A 1 171 ? 5.32 -10.438 -8.625 1 94.69 171 GLU A N 1
ATOM 1301 C CA . GLU A 1 171 ? 5.398 -8.992 -8.461 1 94.69 171 GLU A CA 1
ATOM 1302 C C . GLU A 1 171 ? 4.902 -8.273 -9.719 1 94.69 171 GLU A C 1
ATOM 1304 O O . GLU A 1 171 ? 4.027 -7.406 -9.633 1 94.69 171 GLU A O 1
ATOM 1309 N N . TRP A 1 172 ? 5.418 -8.664 -10.906 1 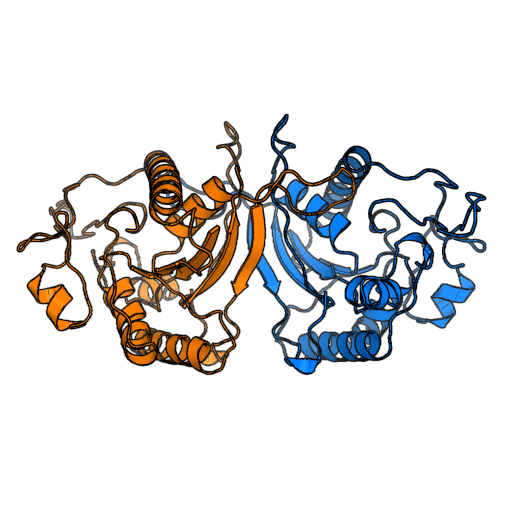91.25 172 TRP A N 1
ATOM 1310 C CA . TRP A 1 172 ? 5.102 -7.906 -12.117 1 91.25 172 TRP A CA 1
ATOM 1311 C C . TRP A 1 172 ? 3.629 -8.055 -12.484 1 91.25 172 TRP A C 1
ATOM 1313 O O . TRP A 1 172 ? 2.961 -7.066 -12.797 1 91.25 172 TRP A O 1
ATOM 1323 N N . ILE A 1 173 ? 3.166 -9.234 -12.445 1 94 173 ILE A N 1
ATOM 1324 C CA . ILE A 1 173 ? 1.773 -9.43 -12.836 1 94 173 ILE A CA 1
ATOM 1325 C C . ILE A 1 173 ? 0.854 -8.734 -11.836 1 94 173 ILE A C 1
ATOM 1327 O O . ILE A 1 173 ? -0.2 -8.219 -12.203 1 94 173 ILE A O 1
ATOM 1331 N N . THR A 1 174 ? 1.198 -8.719 -10.531 1 95.12 174 THR A N 1
ATOM 1332 C CA . THR A 1 174 ? 0.433 -7.973 -9.531 1 95.12 174 THR A CA 1
ATOM 1333 C C . THR A 1 174 ? 0.352 -6.496 -9.906 1 95.12 174 THR A C 1
ATOM 1335 O O . THR A 1 174 ? -0.714 -5.883 -9.812 1 95.12 174 THR A O 1
ATOM 1338 N N . ASN A 1 175 ? 1.445 -5.906 -10.328 1 90.62 175 ASN A N 1
ATOM 1339 C CA . ASN A 1 175 ? 1.457 -4.512 -10.75 1 90.62 175 ASN A CA 1
ATOM 1340 C C . ASN A 1 175 ? 0.482 -4.27 -11.898 1 90.62 175 ASN A C 1
ATOM 1342 O O . ASN A 1 175 ? -0.228 -3.264 -11.914 1 90.62 175 ASN A O 1
ATOM 1346 N N . TYR A 1 176 ? 0.427 -5.188 -12.812 1 88.94 176 TYR A N 1
ATOM 1347 C CA . TYR A 1 176 ? -0.429 -5.008 -13.977 1 88.94 176 TYR A CA 1
ATOM 1348 C C . TYR A 1 176 ? -1.897 -5.191 -13.609 1 88.94 176 TYR A C 1
ATOM 1350 O O . TYR A 1 176 ? -2.766 -4.488 -14.133 1 88.94 176 TYR A O 1
ATOM 1358 N N . VAL A 1 177 ? -2.154 -6.125 -12.719 1 90.69 177 VAL A N 1
ATOM 1359 C CA . VAL A 1 177 ? -3.518 -6.305 -12.234 1 90.69 177 VAL A CA 1
ATOM 1360 C C . VAL A 1 177 ? -3.959 -5.066 -11.461 1 90.69 177 VAL A C 1
ATOM 1362 O O . VAL A 1 177 ? -5.094 -4.602 -11.609 1 90.69 177 VAL A O 1
ATOM 1365 N N . LEU A 1 178 ? -3.08 -4.574 -10.656 1 87.25 178 LEU A N 1
ATOM 1366 C CA . LEU A 1 178 ? -3.359 -3.373 -9.883 1 87.25 178 LEU A CA 1
ATOM 1367 C C . LEU A 1 178 ? -3.658 -2.189 -10.797 1 87.25 178 LEU A C 1
ATOM 1369 O O . LEU A 1 178 ? -4.602 -1.435 -10.555 1 87.25 178 LEU A O 1
ATOM 1373 N N . ARG A 1 179 ? -2.879 -2.07 -11.805 1 82.06 179 ARG A N 1
ATOM 1374 C CA . ARG A 1 179 ? -3.107 -0.995 -12.758 1 82.06 179 ARG A CA 1
ATOM 1375 C C . ARG A 1 179 ? -4.48 -1.122 -13.406 1 82.06 179 ARG A C 1
ATOM 1377 O O . ARG A 1 179 ? -5.18 -0.125 -13.594 1 82.06 179 ARG A O 1
ATOM 1384 N N . ALA A 1 180 ? -4.77 -2.297 -13.766 1 82.44 180 ALA A N 1
ATOM 1385 C CA . ALA A 1 180 ? -6.086 -2.549 -14.344 1 82.44 180 ALA A CA 1
ATOM 1386 C C . ALA A 1 180 ? -7.195 -2.197 -13.359 1 82.44 180 ALA A C 1
ATOM 1388 O O . ALA A 1 180 ? -8.18 -1.554 -13.727 1 82.44 180 ALA A O 1
ATOM 1389 N N . ALA A 1 181 ? -7.035 -2.619 -12.156 1 79.81 181 ALA A N 1
ATOM 1390 C CA . ALA A 1 181 ? -8.039 -2.406 -11.109 1 79.81 181 ALA A CA 1
ATOM 1391 C C . ALA A 1 181 ? -8.211 -0.921 -10.812 1 79.81 181 ALA A C 1
ATOM 1393 O O . ALA A 1 181 ? -9.312 -0.475 -10.484 1 79.81 181 ALA A O 1
ATOM 1394 N N . LEU A 1 182 ? -7.125 -0.215 -10.93 1 74.19 182 LEU A N 1
ATOM 1395 C CA . LEU A 1 182 ? -7.133 1.2 -10.578 1 74.19 182 LEU A CA 1
ATOM 1396 C C . LEU A 1 182 ? -7.473 2.061 -11.789 1 74.19 182 LEU A C 1
ATOM 1398 O O . LEU A 1 182 ? -7.578 3.283 -11.68 1 74.19 182 LEU A O 1
ATOM 1402 N N . GLY A 1 183 ? -7.73 1.36 -12.859 1 69.44 183 GLY A N 1
ATOM 1403 C CA . GLY A 1 183 ? -8.047 2.09 -14.078 1 69.44 183 GLY A CA 1
ATOM 1404 C C . GLY A 1 183 ? -6.883 2.916 -14.594 1 69.44 183 GLY A C 1
ATOM 1405 O O . GLY A 1 183 ? -7.082 3.971 -15.203 1 69.44 183 GLY A O 1
ATOM 1406 N N . LEU A 1 184 ? -5.703 2.607 -14.047 1 60.25 184 LEU A N 1
ATOM 1407 C CA . LEU A 1 184 ? -4.516 3.334 -14.484 1 60.25 184 LEU A CA 1
ATOM 1408 C C . LEU A 1 184 ? -4.199 3.029 -15.945 1 60.25 184 LEU A C 1
ATOM 1410 O O . LEU A 1 184 ? -4.055 1.864 -16.328 1 60.25 184 LEU A O 1
ATOM 1414 N N . SER A 1 185 ? -5.176 3.559 -16.812 1 50.03 185 SER A N 1
ATOM 1415 C CA . SER A 1 185 ? -4.938 3.35 -18.234 1 50.03 185 SER A CA 1
ATOM 1416 C C . SER A 1 185 ? -3.508 3.715 -18.609 1 50.03 185 SER A C 1
ATOM 1418 O O . SER A 1 185 ? -2.879 4.547 -17.969 1 50.03 185 SER A O 1
ATOM 1420 N N . ASP A 1 186 ? -2.793 2.754 -19.25 1 49.03 186 ASP A N 1
ATOM 1421 C CA . ASP A 1 186 ? -1.518 3.016 -19.922 1 49.03 186 ASP A CA 1
ATOM 1422 C C . ASP A 1 186 ? -1.377 4.496 -20.266 1 49.03 186 ASP A C 1
ATOM 1424 O O . ASP A 1 186 ? -2.068 4.992 -21.156 1 49.03 186 ASP A O 1
ATOM 1428 N N . PRO A 1 187 ? -1.061 5.246 -19.219 1 43.31 187 PRO A N 1
ATOM 1429 C CA . PRO A 1 187 ? -0.899 6.57 -19.812 1 43.31 187 PRO A CA 1
ATOM 1430 C C . PRO A 1 187 ? -0.117 6.531 -21.125 1 43.31 187 PRO A C 1
ATOM 1432 O O . PRO A 1 187 ? 0.783 5.707 -21.281 1 43.31 187 PRO A O 1
ATOM 1435 N N . GLU A 1 188 ? -0.771 6.676 -22.109 1 40.25 188 GLU A N 1
ATOM 1436 C CA . GLU A 1 188 ? 0.045 6.875 -23.297 1 40.25 188 GLU A CA 1
ATOM 1437 C C . GLU A 1 188 ? 1.312 7.66 -22.984 1 40.25 188 GLU A C 1
ATOM 1439 O O . GLU A 1 188 ? 1.242 8.812 -22.547 1 40.25 188 GLU A O 1
ATOM 1444 N N . GLY A 1 189 ? 2.564 6.914 -22.953 1 46 189 GLY A N 1
ATOM 1445 C CA . GLY A 1 189 ? 3.9 7.484 -23.016 1 46 189 GLY A CA 1
ATOM 1446 C C . GLY A 1 189 ? 4.57 7.566 -21.656 1 46 189 GLY A C 1
ATOM 1447 O O . GLY A 1 189 ? 5.766 7.848 -21.562 1 46 189 GLY A O 1
ATOM 1448 N N . GLU A 1 190 ? 3.793 7.84 -20.562 1 51.94 190 GLU A N 1
ATOM 1449 C CA . GLU A 1 190 ? 4.562 7.984 -19.328 1 51.94 190 GLU A CA 1
ATOM 1450 C C . GLU A 1 190 ? 4.672 6.656 -18.594 1 51.94 190 GLU A C 1
ATOM 1452 O O . GLU A 1 190 ? 3.75 5.836 -18.641 1 51.94 190 GLU A O 1
ATOM 1457 N N . PRO A 1 191 ? 5.914 6.398 -18.234 1 56.97 191 PRO A N 1
ATOM 1458 C CA . PRO A 1 191 ? 6.145 5.137 -17.531 1 56.97 191 PRO A CA 1
ATOM 1459 C C . PRO A 1 191 ? 5.254 4.977 -16.297 1 56.97 191 PRO A C 1
ATOM 1461 O O . PRO A 1 191 ? 5.02 5.945 -15.578 1 56.97 191 PRO A O 1
ATOM 1464 N N . ASP A 1 192 ? 4.539 3.906 -16.172 1 65.19 192 ASP A N 1
ATOM 1465 C CA . ASP A 1 192 ? 3.637 3.602 -15.07 1 65.19 192 ASP A CA 1
ATOM 1466 C C . ASP A 1 192 ? 4.402 3.436 -13.758 1 65.19 192 ASP A C 1
ATOM 1468 O O . ASP A 1 192 ? 5.562 3.01 -13.766 1 65.19 192 ASP A O 1
ATOM 1472 N N . PRO A 1 193 ? 3.812 3.941 -12.672 1 70.19 193 PRO A N 1
ATOM 1473 C CA . PRO A 1 193 ? 4.426 3.701 -11.367 1 70.19 193 PRO A CA 1
ATOM 1474 C C . PRO A 1 193 ? 4.613 2.217 -11.062 1 70.19 193 PRO A C 1
ATOM 1476 O O . PRO A 1 193 ? 3.91 1.376 -11.633 1 70.19 193 PRO A O 1
ATOM 1479 N N . TRP A 1 194 ? 5.652 2.014 -10.281 1 82.19 194 TRP A N 1
ATOM 1480 C CA . TRP A 1 194 ? 5.969 0.633 -9.93 1 82.19 194 TRP A CA 1
ATOM 1481 C C . TRP A 1 194 ? 5.793 0.4 -8.43 1 82.19 194 TRP A C 1
ATOM 1483 O O . TRP A 1 194 ? 6.309 1.165 -7.613 1 82.19 194 TRP A O 1
ATOM 1493 N N . PHE A 1 195 ? 5.055 -0.555 -8.086 1 87.94 195 PHE A N 1
ATOM 1494 C CA . PHE A 1 195 ? 4.938 -1.002 -6.703 1 87.94 195 PHE A CA 1
ATOM 1495 C C . PHE A 1 195 ? 5.957 -2.096 -6.398 1 87.94 195 PHE A C 1
ATOM 1497 O O . PHE A 1 195 ? 5.902 -3.18 -6.984 1 87.94 195 PHE A O 1
ATOM 1504 N N . SER A 1 196 ? 6.891 -1.781 -5.566 1 90.25 196 SER A N 1
ATOM 1505 C CA . SER A 1 196 ? 7.852 -2.779 -5.105 1 90.25 196 SER A CA 1
ATOM 1506 C C . SER A 1 196 ? 7.262 -3.648 -4 1 90.25 196 SER A C 1
ATOM 1508 O O . SER A 1 196 ? 7 -3.164 -2.896 1 90.25 196 SER A O 1
ATOM 1510 N N . LEU A 1 197 ? 7.094 -4.871 -4.258 1 95.19 197 LEU A N 1
ATOM 1511 C CA . LEU A 1 197 ? 6.383 -5.758 -3.34 1 95.19 197 LEU A CA 1
ATOM 1512 C C . LEU A 1 197 ? 7.324 -6.793 -2.738 1 95.19 197 LEU A C 1
ATOM 1514 O O . LEU A 1 197 ? 7.918 -7.594 -3.463 1 95.19 197 LEU A O 1
ATOM 1518 N N . PRO A 1 198 ? 7.504 -6.828 -1.408 1 96.69 198 PRO A N 1
ATOM 1519 C CA . PRO A 1 198 ? 8.273 -7.902 -0.783 1 96.69 198 PRO A CA 1
ATOM 1520 C C . PRO A 1 198 ? 7.66 -9.281 -1.011 1 96.69 198 PRO A C 1
ATOM 1522 O O . PRO A 1 198 ? 6.477 -9.383 -1.349 1 96.69 198 PRO A O 1
ATOM 1525 N N . ASN A 1 199 ? 8.5 -10.289 -0.859 1 98.25 199 ASN A N 1
ATOM 1526 C CA . ASN A 1 199 ? 7.98 -11.656 -0.912 1 98.25 199 ASN A CA 1
ATOM 1527 C C . ASN A 1 199 ? 6.926 -11.891 0.166 1 98.25 199 ASN A C 1
ATOM 1529 O O . ASN A 1 199 ? 7.086 -11.453 1.306 1 98.25 199 ASN A O 1
ATOM 1533 N N . THR A 1 200 ? 5.816 -12.5 -0.244 1 98.62 200 THR A N 1
ATOM 1534 C CA . THR A 1 200 ? 4.637 -12.883 0.527 1 98.62 200 THR A CA 1
ATOM 1535 C C . THR A 1 200 ? 3.854 -11.648 0.967 1 98.62 200 THR A C 1
ATOM 1537 O O . THR A 1 200 ? 2.914 -11.758 1.758 1 98.62 200 THR A O 1
ATOM 1540 N N . SER A 1 201 ? 4.227 -10.453 0.522 1 98.06 201 SER A N 1
ATOM 1541 C CA . SER A 1 201 ? 3.404 -9.281 0.812 1 98.06 201 SER A CA 1
ATOM 1542 C C . SER A 1 201 ? 2.037 -9.383 0.144 1 98.06 201 SER A C 1
ATOM 1544 O O . SER A 1 201 ? 1.859 -10.164 -0.798 1 98.06 201 SER A O 1
ATOM 1546 N N . SER A 1 202 ? 1.117 -8.609 0.675 1 97.81 202 SER A N 1
ATOM 1547 C CA . SER A 1 202 ? -0.235 -8.664 0.128 1 97.81 202 SER A CA 1
ATOM 1548 C C . SER A 1 202 ? -0.729 -7.277 -0.269 1 97.81 202 SER A C 1
ATOM 1550 O O . SER A 1 202 ? -0.28 -6.273 0.283 1 97.81 202 SER A O 1
ATOM 1552 N N . THR A 1 203 ? -1.523 -7.207 -1.211 1 96.94 203 THR A N 1
ATOM 1553 C CA . THR A 1 203 ? -2.279 -6.047 -1.672 1 96.94 203 THR A CA 1
ATOM 1554 C C . THR A 1 203 ? -3.777 -6.34 -1.66 1 96.94 203 THR A C 1
ATOM 1556 O O . THR A 1 203 ? -4.223 -7.352 -2.203 1 96.94 203 THR A O 1
ATOM 1559 N N . PHE A 1 204 ? -4.516 -5.477 -0.938 1 96.06 204 PHE A N 1
ATOM 1560 C CA . PHE A 1 204 ? -5.941 -5.703 -0.729 1 96.06 204 PHE A CA 1
ATOM 1561 C C . PHE A 1 204 ? -6.766 -4.582 -1.351 1 96.06 204 PHE A C 1
ATOM 1563 O O . PHE A 1 204 ? -6.652 -3.424 -0.949 1 96.06 204 PHE A O 1
ATOM 1570 N N . ILE A 1 205 ? -7.656 -4.988 -2.371 1 90.94 205 ILE A N 1
ATOM 1571 C CA . ILE A 1 205 ? -8.43 -3.994 -3.107 1 90.94 205 ILE A CA 1
ATOM 1572 C C . ILE A 1 205 ? -9.898 -4.41 -3.152 1 90.94 205 ILE A C 1
ATOM 1574 O O . ILE A 1 205 ? -10.211 -5.605 -3.131 1 90.94 205 ILE A O 1
ATOM 1578 N N . GLN A 1 206 ? -10.711 -3.451 -3.113 1 89.81 206 GLN A N 1
ATOM 1579 C CA . GLN A 1 206 ? -12.141 -3.615 -3.33 1 89.81 206 GLN A CA 1
ATOM 1580 C C . GLN A 1 206 ? -12.594 -2.904 -4.602 1 89.81 206 GLN A C 1
ATOM 1582 O O . GLN A 1 206 ? -12.266 -1.733 -4.812 1 89.81 206 GLN A O 1
ATOM 1587 N N . THR A 1 207 ? -13.258 -3.646 -5.484 1 83.69 207 THR A N 1
ATOM 1588 C CA . THR A 1 207 ? -13.672 -3.064 -6.754 1 83.69 207 THR A CA 1
ATOM 1589 C C . THR A 1 207 ? -15.172 -3.225 -6.957 1 83.69 207 THR A C 1
ATOM 1591 O O . THR A 1 207 ? -15.836 -3.936 -6.199 1 83.69 207 THR A O 1
ATOM 1594 N N . GLY A 1 208 ? -15.695 -2.506 -7.965 1 77.31 208 GLY A N 1
ATOM 1595 C CA . GLY A 1 208 ? -17.125 -2.566 -8.266 1 77.31 208 GLY A CA 1
ATOM 1596 C C . GLY A 1 208 ? -17.969 -1.711 -7.344 1 77.31 208 GLY A C 1
ATOM 1597 O O . GLY A 1 208 ? -19.141 -1.992 -7.137 1 77.31 208 GLY A O 1
ATOM 1598 N N . LEU A 1 209 ? -17.359 -0.803 -6.695 1 79.75 209 LEU A N 1
ATOM 1599 C CA . LEU A 1 209 ? -18.078 0.092 -5.797 1 79.75 209 LEU A CA 1
ATOM 1600 C C . LEU A 1 209 ? -18.875 1.133 -6.582 1 79.75 209 LEU A C 1
ATOM 1602 O O . LEU A 1 209 ? -18.516 1.468 -7.715 1 79.75 209 LEU A O 1
ATOM 1606 N N . PRO A 1 210 ? -19.938 1.536 -5.977 1 77.19 210 PRO A N 1
ATOM 1607 C CA . PRO A 1 210 ? -20.688 2.6 -6.648 1 77.19 210 PRO A CA 1
ATOM 1608 C C . PRO A 1 210 ? -19.891 3.895 -6.773 1 77.19 210 PRO A C 1
ATOM 1610 O O . PRO A 1 210 ? -18.922 4.109 -6.027 1 77.19 210 PRO A O 1
ATOM 1613 N N . LEU A 1 211 ? -20.266 4.73 -7.73 1 74.69 211 LEU A N 1
ATOM 1614 C CA . LEU A 1 211 ? -19.656 6.051 -7.859 1 74.69 211 LEU A CA 1
ATOM 1615 C C . LEU A 1 211 ? -19.844 6.863 -6.586 1 74.69 211 LEU A C 1
ATOM 1617 O O . LEU A 1 211 ? -20.969 6.953 -6.062 1 74.69 211 LEU A O 1
ATOM 1621 N N . PRO A 1 212 ? -18.703 7.355 -6.125 1 72.75 212 PRO A N 1
ATOM 1622 C CA . PRO A 1 212 ? -18.828 8.141 -4.898 1 72.75 212 PRO A CA 1
ATOM 1623 C C . PRO A 1 212 ? -19.5 9.492 -5.133 1 72.75 212 PRO A C 1
ATOM 1625 O O . PRO A 1 212 ? -19.469 10.023 -6.246 1 72.75 212 PRO A O 1
ATOM 1628 N N . GLY A 1 213 ? -20.141 9.898 -4.004 1 69.69 213 GLY A N 1
ATOM 1629 C CA . GLY A 1 213 ? -20.594 11.289 -4.039 1 69.69 213 GLY A CA 1
ATOM 1630 C C . GLY A 1 213 ? -19.438 12.281 -4.039 1 69.69 213 GLY A C 1
ATOM 1631 O O . GLY A 1 213 ? -18.281 11.898 -3.898 1 69.69 213 GLY A O 1
ATOM 1632 N N . PRO A 1 214 ? -19.594 13.562 -4.328 1 64 214 PRO A N 1
ATOM 1633 C CA . PRO A 1 214 ? -18.562 14.594 -4.461 1 64 214 PRO A CA 1
ATOM 1634 C C . PRO A 1 214 ? -17.625 14.656 -3.258 1 64 214 PRO A C 1
ATOM 1636 O O . PRO A 1 214 ? -16.438 14.961 -3.408 1 64 214 PRO A O 1
ATOM 1639 N N . TYR A 1 215 ? -18.016 14.406 -2.043 1 64.06 215 TYR A N 1
ATOM 1640 C CA . TYR A 1 215 ? -17.172 14.484 -0.857 1 64.06 215 TYR A CA 1
ATOM 1641 C C . TYR A 1 215 ? -17 13.109 -0.22 1 64.06 215 TYR A C 1
ATOM 1643 O O . TYR A 1 215 ? -16.844 13 1 1 64.06 215 TYR A O 1
ATOM 1651 N N . GLU A 1 216 ? -17.234 12.125 -1.154 1 65.56 216 GLU A N 1
ATOM 1652 C CA . GLU A 1 216 ? -16.969 10.758 -0.699 1 65.56 216 GLU A CA 1
ATOM 1653 C C . GLU A 1 216 ? -15.695 10.211 -1.326 1 65.56 216 GLU A C 1
ATOM 1655 O O . GLU A 1 216 ? -15.461 10.383 -2.523 1 65.56 216 GLU A O 1
ATOM 1660 N N . GLY A 1 217 ? -14.758 9.906 -0.511 1 60.38 217 GLY A N 1
ATOM 1661 C CA . GLY A 1 217 ? -13.531 9.25 -0.941 1 60.38 217 GLY A CA 1
ATOM 1662 C C . GLY A 1 217 ? -13.766 7.828 -1.423 1 60.38 217 GLY A C 1
ATOM 1663 O O . GLY A 1 217 ? -14.695 7.156 -0.975 1 60.38 217 GLY A O 1
ATOM 1664 N N . GLY A 1 218 ? -13.359 7.383 -2.766 1 59.06 218 GLY A N 1
ATOM 1665 C CA . GLY A 1 218 ? -13.383 5.941 -2.957 1 59.06 218 GLY A CA 1
ATOM 1666 C C . GLY A 1 218 ? -13.602 5.535 -4.402 1 59.06 218 GLY A C 1
ATOM 1667 O O . GLY A 1 218 ? -13.492 4.355 -4.742 1 59.06 218 GLY A O 1
ATOM 1668 N N . GLY A 1 219 ? -13.555 6.316 -5.238 1 66.06 219 GLY A N 1
ATOM 1669 C CA . GLY A 1 219 ? -13.82 5.875 -6.598 1 66.06 219 GLY A CA 1
ATOM 1670 C C . GLY A 1 219 ? -14.531 4.535 -6.664 1 66.06 219 GLY A C 1
ATOM 1671 O O . GLY A 1 219 ? -15.172 4.121 -5.699 1 66.06 219 GLY A O 1
ATOM 1672 N N . THR A 1 220 ? -14.57 3.895 -7.785 1 74.69 220 THR A N 1
ATOM 1673 C CA . THR A 1 220 ? -15.211 2.598 -7.973 1 74.69 220 THR A CA 1
ATOM 1674 C C . THR A 1 220 ? -14.312 1.474 -7.457 1 74.69 220 THR A C 1
ATOM 1676 O O . THR A 1 220 ? -14.695 0.302 -7.492 1 74.69 220 THR A O 1
ATOM 1679 N N . ALA A 1 221 ? -13.141 1.929 -6.984 1 79.69 221 ALA A N 1
ATOM 1680 C CA . ALA A 1 221 ? -12.203 0.985 -6.379 1 79.69 221 ALA A CA 1
ATOM 1681 C C . ALA A 1 221 ? -11.578 1.568 -5.113 1 79.69 221 ALA A C 1
ATOM 1683 O O . ALA A 1 221 ? -11.266 2.758 -5.062 1 79.69 221 ALA A O 1
ATOM 1684 N N . MET A 1 222 ? -11.508 0.722 -4.137 1 86.31 222 MET A N 1
ATOM 1685 C CA . MET A 1 222 ? -10.859 1.067 -2.875 1 86.31 222 MET A CA 1
ATOM 1686 C C . MET A 1 222 ? -9.633 0.192 -2.633 1 86.31 222 MET A C 1
ATOM 1688 O O . MET A 1 222 ? -9.703 -1.031 -2.758 1 86.31 222 MET A O 1
ATOM 1692 N N . ILE A 1 223 ? -8.516 0.878 -2.355 1 88.69 223 ILE A N 1
ATOM 1693 C CA . ILE A 1 223 ? -7.285 0.183 -1.987 1 88.69 223 ILE A CA 1
ATOM 1694 C C . ILE A 1 223 ? -7.07 0.281 -0.479 1 88.69 223 ILE A C 1
ATOM 1696 O O . ILE A 1 223 ? -6.898 1.376 0.06 1 88.69 223 ILE A O 1
ATOM 1700 N N . TRP A 1 224 ? -7.055 -0.79 0.119 1 91.75 224 TRP A N 1
ATOM 1701 C CA . TRP A 1 224 ? -6.938 -0.807 1.573 1 91.75 224 TRP A CA 1
ATOM 1702 C C . TRP A 1 224 ? -5.473 -0.794 2.002 1 91.75 224 TRP A C 1
ATOM 1704 O O . TRP A 1 224 ? -5.109 -0.124 2.971 1 91.75 224 TRP A O 1
ATOM 1714 N N . TRP A 1 225 ? -4.637 -1.587 1.327 1 93.81 225 TRP A N 1
ATOM 1715 C CA . TRP A 1 225 ? -3.188 -1.521 1.481 1 93.81 225 TRP A CA 1
ATOM 1716 C C . TRP A 1 225 ? -2.482 -2.109 0.264 1 93.81 225 TRP A C 1
ATOM 1718 O O . TRP A 1 225 ? -3.08 -2.875 -0.497 1 93.81 225 TRP A O 1
ATOM 1728 N N . VAL A 1 226 ? -1.26 -1.697 0.069 1 93.5 226 VAL A N 1
ATOM 1729 C CA . VAL A 1 226 ? -0.4 -2.23 -0.982 1 93.5 226 VAL A CA 1
ATOM 1730 C C . VAL A 1 226 ? 0.946 -2.645 -0.389 1 93.5 226 VAL A C 1
ATOM 1732 O O . VAL A 1 226 ? 1.61 -1.845 0.274 1 93.5 226 VAL A O 1
ATOM 1735 N N . GLY A 1 227 ? 1.331 -3.896 -0.63 1 95.44 227 GLY A N 1
ATOM 1736 C CA . GLY A 1 227 ? 2.639 -4.375 -0.208 1 95.44 227 GLY A CA 1
ATOM 1737 C C . GLY A 1 227 ? 2.74 -4.586 1.29 1 95.44 227 GLY A C 1
ATOM 1738 O O . GLY A 1 227 ? 3.779 -4.309 1.892 1 95.44 227 GLY A O 1
ATOM 1739 N N . ARG A 1 228 ? 1.638 -4.98 1.925 1 95.5 228 ARG A N 1
ATOM 1740 C CA . ARG A 1 228 ? 1.644 -5.234 3.361 1 95.5 228 ARG A CA 1
ATOM 1741 C C . ARG A 1 228 ? 2.396 -6.52 3.688 1 95.5 228 ARG A C 1
ATOM 1743 O O . ARG A 1 228 ? 2.172 -7.555 3.055 1 95.5 228 ARG A O 1
ATOM 1750 N N . PHE A 1 229 ? 3.318 -6.406 4.652 1 96.12 229 PHE A N 1
ATOM 1751 C CA . PHE A 1 229 ? 4.164 -7.555 4.957 1 96.12 229 PHE A CA 1
ATOM 1752 C C . PHE A 1 229 ? 4.406 -7.66 6.457 1 96.12 229 PHE A C 1
ATOM 1754 O O . PHE A 1 229 ? 5.43 -8.203 6.887 1 96.12 229 PHE A O 1
ATOM 1761 N N . ASP A 1 230 ? 3.527 -7.227 7.324 1 93.44 230 ASP A N 1
ATOM 1762 C CA . ASP A 1 230 ? 3.734 -7.16 8.766 1 93.44 230 ASP A CA 1
ATOM 1763 C C . ASP A 1 230 ? 3.598 -8.539 9.406 1 93.44 230 ASP A C 1
ATOM 1765 O O . ASP A 1 230 ? 3.902 -8.711 10.586 1 93.44 230 ASP A O 1
ATOM 1769 N N . HIS A 1 231 ? 3.23 -9.5 8.656 1 95.31 231 HIS A N 1
ATOM 1770 C CA . HIS A 1 231 ? 3.24 -10.867 9.164 1 95.31 231 HIS A CA 1
ATOM 1771 C C . HIS A 1 231 ? 4.664 -11.391 9.312 1 95.31 231 HIS A C 1
ATOM 1773 O O . HIS A 1 231 ? 4.902 -12.375 10.008 1 95.31 231 HIS A O 1
ATOM 1779 N N . LEU A 1 232 ? 5.562 -10.789 8.625 1 96.12 232 LEU A N 1
ATOM 1780 C CA . LEU A 1 232 ? 6.941 -11.266 8.625 1 96.12 232 LEU A CA 1
ATOM 1781 C C . LEU A 1 232 ? 7.758 -10.555 9.703 1 96.12 232 LEU A C 1
ATOM 1783 O O . LEU A 1 232 ? 7.695 -9.336 9.836 1 96.12 232 LEU A O 1
ATOM 1787 N N . PRO A 1 233 ? 8.531 -11.289 10.469 1 93.75 233 PRO A N 1
ATOM 1788 C CA . PRO A 1 233 ? 9.602 -10.633 11.227 1 93.75 233 PRO A CA 1
ATOM 1789 C C . PRO A 1 233 ? 10.688 -10.047 10.328 1 93.75 233 PRO A C 1
ATOM 1791 O O . PRO A 1 233 ? 10.82 -10.461 9.172 1 93.75 233 PRO A O 1
ATOM 1794 N N . ASP A 1 234 ? 11.453 -9.219 10.797 1 90.5 234 ASP A N 1
ATOM 1795 C CA . ASP A 1 234 ? 12.43 -8.461 10.023 1 90.5 234 ASP A CA 1
ATOM 1796 C C . ASP A 1 234 ? 13.391 -9.398 9.289 1 90.5 234 ASP A C 1
ATOM 1798 O O . ASP A 1 234 ? 13.734 -9.156 8.125 1 90.5 234 ASP A O 1
ATOM 1802 N N . GLU A 1 235 ? 13.75 -10.43 9.914 1 93.31 235 GLU A N 1
ATOM 1803 C CA . GLU A 1 235 ? 14.773 -11.32 9.367 1 93.31 235 GLU A CA 1
ATOM 1804 C C . GLU A 1 235 ? 14.227 -12.125 8.195 1 93.31 235 GLU A C 1
ATOM 1806 O O . GLU A 1 235 ? 14.992 -12.742 7.445 1 93.31 235 GLU A O 1
ATOM 1811 N N . GLN A 1 236 ? 12.906 -12.109 8.008 1 96.12 236 GLN A N 1
ATOM 1812 C CA . GLN A 1 236 ? 12.312 -12.898 6.934 1 96.12 236 GLN A CA 1
ATOM 1813 C C . GLN A 1 236 ? 11.938 -12.023 5.742 1 96.12 236 GLN A C 1
ATOM 1815 O O . GLN A 1 236 ? 11.484 -12.523 4.715 1 96.12 236 GLN A O 1
ATOM 1820 N N . VAL A 1 237 ? 12.141 -10.766 5.828 1 95.12 237 VAL A N 1
ATOM 1821 C CA . VAL A 1 237 ? 11.734 -9.867 4.746 1 95.12 237 VAL A CA 1
ATOM 1822 C C . VAL A 1 237 ? 12.734 -9.969 3.596 1 95.12 237 VAL A C 1
ATOM 1824 O O . VAL A 1 237 ? 13.953 -9.914 3.811 1 95.12 237 VAL A O 1
ATOM 1827 N N . SER A 1 238 ? 12.258 -10.195 2.408 1 95.31 238 SER A N 1
ATOM 1828 C CA . SER A 1 238 ? 13.078 -10.266 1.204 1 95.31 238 SER A CA 1
ATOM 1829 C C . SER A 1 238 ? 12.328 -9.711 -0.006 1 95.31 238 SER A C 1
ATOM 1831 O O . SER A 1 238 ? 11.125 -9.469 0.058 1 95.31 238 SER A O 1
ATOM 1833 N N . ARG A 1 239 ? 13.117 -9.422 -1.096 1 91.5 239 ARG A N 1
ATOM 1834 C CA . ARG A 1 239 ? 12.547 -8.938 -2.348 1 91.5 239 ARG A CA 1
ATOM 1835 C C . ARG A 1 239 ? 13.148 -9.672 -3.543 1 91.5 239 ARG A C 1
ATOM 1837 O O . ARG A 1 239 ? 14.297 -10.109 -3.492 1 91.5 239 ARG A O 1
ATOM 1844 N N . MET B 1 1 ? 13.883 11.562 -5.125 1 88.5 1 MET B N 1
ATOM 1845 C CA . MET B 1 1 ? 13.43 11.992 -3.805 1 88.5 1 MET B CA 1
ATOM 1846 C C . MET B 1 1 ? 12.609 10.898 -3.129 1 88.5 1 MET B C 1
ATOM 1848 O O . MET B 1 1 ? 11.82 10.219 -3.779 1 88.5 1 MET B O 1
ATOM 1852 N N . LYS B 1 2 ? 12.867 10.766 -1.868 1 94.81 2 LYS B N 1
ATOM 1853 C CA . LYS B 1 2 ? 12.055 9.867 -1.058 1 94.81 2 LYS B CA 1
ATOM 1854 C C . LYS B 1 2 ? 11.055 10.648 -0.203 1 94.81 2 LYS B C 1
ATOM 1856 O O . LYS B 1 2 ? 11.438 11.555 0.539 1 94.81 2 LYS B O 1
ATOM 1861 N N . LEU B 1 3 ? 9.781 10.258 -0.348 1 95.88 3 LEU B N 1
ATOM 1862 C CA . LEU B 1 3 ? 8.688 10.945 0.336 1 95.88 3 LEU B CA 1
ATOM 1863 C C . LEU B 1 3 ? 7.898 9.977 1.209 1 95.88 3 LEU B C 1
ATOM 1865 O O . LEU B 1 3 ? 7.461 8.922 0.736 1 95.88 3 LEU B O 1
ATOM 1869 N N . LEU B 1 4 ? 7.848 10.273 2.463 1 97.94 4 LEU B N 1
ATOM 1870 C CA . LEU B 1 4 ? 7.062 9.523 3.432 1 97.94 4 LEU B CA 1
ATOM 1871 C C . LEU B 1 4 ? 5.836 10.312 3.869 1 97.94 4 LEU B C 1
ATOM 1873 O O . LEU B 1 4 ? 5.953 11.289 4.613 1 97.94 4 LEU B O 1
ATOM 1877 N N . LEU B 1 5 ? 4.641 9.914 3.383 1 98.06 5 LEU B N 1
ATOM 1878 C CA . LEU B 1 5 ? 3.379 10.547 3.752 1 98.06 5 LEU B CA 1
ATOM 1879 C C . LEU B 1 5 ? 2.752 9.852 4.953 1 98.06 5 LEU B C 1
ATOM 1881 O O . LEU B 1 5 ? 2.607 8.633 4.965 1 98.06 5 LEU B O 1
ATOM 1885 N N . ILE B 1 6 ? 2.396 10.641 5.949 1 98.75 6 ILE B N 1
ATOM 1886 C CA . ILE B 1 6 ? 1.847 10.086 7.184 1 98.75 6 ILE B CA 1
ATOM 1887 C C . ILE B 1 6 ? 0.501 10.742 7.484 1 98.75 6 ILE B C 1
ATOM 1889 O O . ILE B 1 6 ? 0.399 11.969 7.535 1 98.75 6 ILE B O 1
ATOM 1893 N N . ARG B 1 7 ? -0.49 9.945 7.656 1 98.75 7 ARG B N 1
ATOM 1894 C CA . ARG B 1 7 ? -1.768 10.492 8.109 1 98.75 7 ARG B CA 1
ATOM 1895 C C . ARG B 1 7 ? -1.734 10.797 9.602 1 98.75 7 ARG B C 1
ATOM 1897 O O . ARG B 1 7 ? -1.103 10.078 10.375 1 98.75 7 ARG B O 1
ATOM 1904 N N . HIS B 1 8 ? -2.43 11.75 10.023 1 98.81 8 HIS B N 1
ATOM 1905 C CA . HIS B 1 8 ? -2.492 12.109 11.438 1 98.81 8 HIS B CA 1
ATOM 1906 C C . HIS B 1 8 ? -3.156 11.016 12.258 1 98.81 8 HIS B C 1
ATOM 1908 O O . HIS B 1 8 ? -3.746 10.086 11.703 1 98.81 8 HIS B O 1
ATOM 1914 N N . GLY B 1 9 ? -3 11.141 13.617 1 98.75 9 GLY B N 1
ATOM 1915 C CA . GLY B 1 9 ? -3.703 10.258 14.531 1 98.75 9 GLY B CA 1
ATOM 1916 C C . GLY B 1 9 ? -5.199 10.5 14.57 1 98.75 9 GLY B C 1
ATOM 1917 O O . GLY B 1 9 ? -5.688 11.484 14 1 98.75 9 GLY B O 1
ATOM 1918 N N . GLN B 1 10 ? -5.902 9.672 15.297 1 98.38 10 GLN B N 1
ATOM 1919 C CA . GLN B 1 10 ? -7.352 9.812 15.375 1 98.38 10 GLN B CA 1
ATOM 1920 C C . GLN B 1 10 ? -7.746 11.164 15.953 1 98.38 10 GLN B C 1
ATOM 1922 O O . GLN B 1 10 ? -7.312 11.523 17.047 1 98.38 10 GLN B O 1
ATOM 1927 N N . SER B 1 11 ? -8.5 11.836 15.195 1 97.06 11 SER B N 1
ATOM 1928 C CA . SER B 1 11 ? -9.039 13.109 15.656 1 97.06 11 SER B CA 1
ATOM 1929 C C . SER B 1 11 ? -10.438 12.945 16.234 1 97.06 11 SER B C 1
ATOM 1931 O O . SER B 1 11 ? -11.062 11.898 16.078 1 97.06 11 SER B O 1
ATOM 1933 N N . ALA B 1 12 ? -10.898 13.992 16.891 1 94.38 12 ALA B N 1
ATOM 1934 C CA . ALA B 1 12 ? -12.273 13.992 17.391 1 94.38 12 ALA B CA 1
ATOM 1935 C C . ALA B 1 12 ? -13.273 13.766 16.25 1 94.38 12 ALA B C 1
ATOM 1937 O O . ALA B 1 12 ? -14.266 13.055 16.438 1 94.38 12 ALA B O 1
ATOM 1938 N N . ASN B 1 13 ? -13.039 14.344 15.062 1 90.88 13 ASN B N 1
ATOM 1939 C CA . ASN B 1 13 ? -13.938 14.164 13.93 1 90.88 13 ASN B CA 1
ATOM 1940 C C . ASN B 1 13 ? -13.891 12.734 13.391 1 90.88 13 ASN B C 1
ATOM 1942 O O . ASN B 1 13 ? -14.898 12.211 12.922 1 90.88 13 ASN B O 1
ATOM 1946 N N . ASN B 1 14 ? -12.656 12.141 13.398 1 93 14 ASN B N 1
ATOM 1947 C CA . ASN B 1 14 ? -12.586 10.734 13.031 1 93 14 ASN B CA 1
ATOM 1948 C C . ASN B 1 14 ? -13.461 9.875 13.938 1 93 14 ASN B C 1
ATOM 1950 O O . ASN B 1 14 ? -14.164 8.984 13.461 1 93 14 ASN B O 1
ATOM 1954 N N . ALA B 1 15 ? -13.328 10.109 15.203 1 92.12 15 ALA B N 1
ATOM 1955 C CA . ALA B 1 15 ? -14.102 9.352 16.188 1 92.12 15 ALA B CA 1
ATOM 1956 C C . ALA B 1 15 ? -15.602 9.562 15.992 1 92.12 15 ALA B C 1
ATOM 1958 O O . ALA B 1 15 ? -16.391 8.617 16.094 1 92.12 15 ALA B O 1
ATOM 1959 N N . LEU B 1 16 ? -15.969 10.789 15.734 1 87.12 16 LEU B N 1
ATOM 1960 C CA . LEU B 1 16 ? -17.375 11.109 15.5 1 87.12 16 LEU B CA 1
ATOM 1961 C C . LEU B 1 16 ? -17.906 10.398 14.258 1 87.12 16 LEU B C 1
ATOM 1963 O O . LEU B 1 16 ? -19 9.852 14.273 1 87.12 16 LEU B O 1
ATOM 1967 N N . SER B 1 17 ? -17.156 10.391 13.195 1 83.69 17 SER B N 1
ATOM 1968 C CA . SER B 1 17 ? -17.547 9.703 11.969 1 83.69 17 SER B CA 1
ATOM 1969 C C . SER B 1 17 ? -17.656 8.195 12.195 1 83.69 17 SER B C 1
ATOM 1971 O O . SER B 1 17 ? -18.594 7.562 11.68 1 83.69 17 SER B O 1
ATOM 1973 N N . GLY B 1 18 ? -16.719 7.672 12.883 1 79.5 18 GLY B N 1
ATOM 1974 C CA . GLY B 1 18 ? -16.766 6.254 13.195 1 79.5 18 GLY B CA 1
ATOM 1975 C C . GLY B 1 18 ? -17.984 5.863 14 1 79.5 18 GLY B C 1
ATOM 1976 O O . GLY B 1 18 ? -18.438 4.719 13.938 1 79.5 18 GLY B O 1
ATOM 1977 N N . ALA B 1 19 ? -18.469 6.926 14.719 1 75.56 19 ALA B N 1
ATOM 1978 C CA . ALA B 1 19 ? -19.656 6.699 15.531 1 75.56 19 ALA B CA 1
ATOM 1979 C C . ALA B 1 19 ? -20.922 7.082 14.766 1 75.56 19 ALA B C 1
ATOM 1981 O O . ALA B 1 19 ? -22.016 7.148 15.344 1 75.56 19 ALA B O 1
ATOM 1982 N N . ASN B 1 20 ? -20.703 7.422 13.484 1 77.75 20 ASN B N 1
ATOM 1983 C CA . ASN B 1 20 ? -21.797 7.742 12.57 1 77.75 20 ASN B CA 1
ATOM 1984 C C . ASN B 1 20 ? -22.5 9.031 12.969 1 77.75 20 ASN B C 1
ATOM 1986 O O . ASN B 1 20 ? -23.719 9.148 12.828 1 77.75 20 ASN B O 1
ATOM 1990 N N . HIS B 1 21 ? -21.812 9.891 13.578 1 74 21 HIS B N 1
ATOM 1991 C CA . HIS B 1 21 ? -22.375 11.219 13.82 1 74 21 HIS B CA 1
ATOM 1992 C C . HIS B 1 21 ? -22.422 12.039 12.539 1 74 21 HIS B C 1
ATOM 1994 O O . HIS B 1 21 ? -21.594 11.852 11.641 1 74 21 HIS B O 1
ATOM 2000 N N . PRO B 1 22 ? -23.422 12.891 12.539 1 71.44 22 PRO B N 1
ATOM 2001 C CA . PRO B 1 22 ? -23.547 13.695 11.32 1 71.44 22 PRO B CA 1
ATOM 2002 C C . PRO B 1 22 ? -22.375 14.672 11.133 1 71.44 22 PRO B C 1
ATOM 2004 O O . PRO B 1 22 ? -21.734 15.047 12.109 1 71.44 22 PRO B O 1
ATOM 2007 N N . VAL B 1 23 ? -22.156 15.094 10.008 1 71.06 23 VAL B N 1
ATOM 2008 C CA . VAL B 1 23 ? -21.078 16 9.633 1 71.06 23 VAL B CA 1
ATOM 2009 C C . VAL B 1 23 ? -21.266 17.344 10.336 1 71.06 23 VAL B C 1
ATOM 2011 O O . VAL B 1 23 ? -20.281 18.031 10.648 1 71.06 23 VAL B O 1
ATOM 2014 N N . SER B 1 24 ? -22.469 17.625 10.641 1 71.31 24 SER B N 1
ATOM 2015 C CA . SER B 1 24 ? -22.781 18.906 11.281 1 71.31 24 SER B CA 1
ATOM 2016 C C . SER B 1 24 ? -22.203 18.969 12.688 1 71.31 24 SER B C 1
ATOM 2018 O O . SER B 1 24 ? -22.078 20.062 13.258 1 71.31 24 SER B O 1
ATOM 2020 N N . SER B 1 25 ? -21.812 17.875 13.188 1 73.88 25 SER B N 1
ATOM 2021 C CA . SER B 1 25 ? -21.297 17.812 14.547 1 73.88 25 SER B CA 1
ATOM 2022 C C . SER B 1 25 ? -19.766 17.922 14.562 1 73.88 25 SER B C 1
ATOM 2024 O O . SER B 1 25 ? -19.156 17.953 15.633 1 73.88 25 SER B O 1
ATOM 2026 N N . GLN B 1 26 ? -19.219 18.156 13.453 1 80.31 26 GLN B N 1
ATOM 2027 C CA . GLN B 1 26 ? -17.766 18.094 13.367 1 80.31 26 GLN B CA 1
ATOM 2028 C C . GLN B 1 26 ? -17.125 19.438 13.695 1 80.31 26 GLN B C 1
ATOM 2030 O O . GLN B 1 26 ? -17.75 20.484 13.5 1 80.31 26 GLN B O 1
ATOM 2035 N N . TYR B 1 27 ? -15.945 19.391 14.25 1 84.88 27 TYR B N 1
ATOM 2036 C CA . TYR B 1 27 ? -15.156 20.578 14.578 1 84.88 27 TYR B CA 1
ATOM 2037 C C . TYR B 1 27 ? -14.375 21.062 13.359 1 84.88 27 TYR B C 1
ATOM 2039 O O . TYR B 1 27 ? -13.906 20.25 12.555 1 84.88 27 TYR B O 1
ATOM 2047 N N . PRO B 1 28 ? -14.211 22.344 13.234 1 85.88 28 PRO B N 1
ATOM 2048 C CA . PRO B 1 28 ? -13.469 22.875 12.086 1 85.88 28 PRO B CA 1
ATOM 2049 C C . PRO B 1 28 ? -12.008 22.422 12.078 1 85.88 28 PRO B C 1
ATOM 2051 O O . PRO B 1 28 ? -11.453 22.125 11.016 1 85.88 28 PRO B O 1
ATOM 2054 N N . ASP B 1 29 ? -11.375 22.375 13.195 1 91.62 29 ASP B N 1
ATOM 2055 C CA . ASP B 1 29 ? -10 21.922 13.359 1 91.62 29 ASP B CA 1
ATOM 2056 C C . ASP B 1 29 ? -9.844 21.094 14.633 1 91.62 29 ASP B C 1
ATOM 2058 O O . ASP B 1 29 ? -9.328 21.578 15.641 1 91.62 29 ASP B O 1
ATOM 2062 N N . PRO B 1 30 ? -10.227 19.828 14.523 1 93.56 30 PRO B N 1
ATOM 2063 C CA . PRO B 1 30 ? -10.297 18.984 15.719 1 93.56 30 PRO B CA 1
ATOM 2064 C C . PRO B 1 30 ? -8.914 18.625 16.266 1 93.56 30 PRO B C 1
ATOM 2066 O O . PRO B 1 30 ? -7.953 18.531 15.5 1 93.56 30 PRO B O 1
ATOM 2069 N N . THR B 1 31 ? -8.922 18.438 17.562 1 96.44 31 THR B N 1
ATOM 2070 C CA . THR B 1 31 ? -7.75 17.875 18.219 1 96.44 31 THR B CA 1
ATOM 2071 C C . THR B 1 31 ? -7.727 16.359 18.109 1 96.44 31 THR B C 1
ATOM 2073 O O . THR B 1 31 ? -8.711 15.75 17.672 1 96.44 31 THR B O 1
ATOM 2076 N N . LEU B 1 32 ? -6.594 15.789 18.438 1 98.25 32 LEU B N 1
ATOM 2077 C CA . LEU B 1 32 ? -6.523 14.336 18.562 1 98.25 32 LEU B CA 1
ATOM 2078 C C . LEU B 1 32 ? -7.332 13.859 19.766 1 98.25 32 LEU B C 1
ATOM 2080 O O . LEU B 1 32 ? -7.418 14.555 20.781 1 98.25 32 LEU B O 1
ATOM 2084 N N . THR B 1 33 ? -7.887 12.68 19.656 1 98.19 33 THR B N 1
ATOM 2085 C CA . THR B 1 33 ? -8.43 11.984 20.812 1 98.19 33 THR B CA 1
ATOM 2086 C C . THR B 1 33 ? -7.312 11.398 21.672 1 98.19 33 THR B C 1
ATOM 2088 O O . THR B 1 33 ? -6.137 11.516 21.328 1 98.19 33 THR B O 1
ATOM 2091 N N . ASP B 1 34 ? -7.664 10.812 22.797 1 98.25 34 ASP B N 1
ATOM 2092 C CA . ASP B 1 34 ? -6.676 10.102 23.594 1 98.25 34 ASP B CA 1
ATOM 2093 C C . ASP B 1 34 ? -6.023 8.977 22.797 1 98.25 34 ASP B C 1
ATOM 2095 O O . ASP B 1 34 ? -4.805 8.797 22.844 1 98.25 34 ASP B O 1
ATOM 2099 N N . LEU B 1 35 ? -6.82 8.281 22.094 1 98.19 35 LEU B N 1
ATOM 2100 C CA . LEU B 1 35 ? -6.285 7.238 21.219 1 98.19 35 LEU B CA 1
ATOM 2101 C C . LEU B 1 35 ? -5.336 7.836 20.188 1 98.19 35 LEU B C 1
ATOM 2103 O O . LEU B 1 35 ? -4.273 7.273 19.906 1 98.19 35 LEU B O 1
ATOM 2107 N N . GLY B 1 36 ? -5.742 8.914 19.594 1 98.69 36 GLY B N 1
ATOM 2108 C CA . GLY B 1 36 ? -4.902 9.594 18.609 1 98.69 36 GLY B CA 1
ATOM 2109 C C . GLY B 1 36 ? -3.541 9.969 19.156 1 98.69 36 GLY B C 1
ATOM 2110 O O . GLY B 1 36 ? -2.531 9.852 18.469 1 98.69 36 GLY B O 1
ATOM 2111 N N . ARG B 1 37 ? -3.547 10.453 20.359 1 98.62 37 ARG B N 1
ATOM 2112 C CA . ARG B 1 37 ? -2.291 10.812 21.016 1 98.62 37 ARG B CA 1
ATOM 2113 C C . ARG B 1 37 ? -1.423 9.578 21.25 1 98.62 37 ARG B C 1
ATOM 2115 O O . ARG B 1 37 ? -0.204 9.633 21.062 1 98.62 37 ARG B O 1
ATOM 2122 N N . GLN B 1 38 ? -2.045 8.5 21.641 1 98.44 38 GLN B N 1
ATOM 2123 C CA . GLN B 1 38 ? -1.318 7.25 21.812 1 98.44 38 GLN B CA 1
ATOM 2124 C C . GLN B 1 38 ? -0.736 6.77 20.484 1 98.44 38 GLN B C 1
ATOM 2126 O O . GLN B 1 38 ? 0.409 6.312 20.422 1 98.44 38 GLN B O 1
ATOM 2131 N N . GLN B 1 39 ? -1.493 6.867 19.453 1 98.62 39 GLN B N 1
ATOM 2132 C CA . GLN B 1 39 ? -1.03 6.5 18.125 1 98.62 39 GLN B CA 1
ATOM 2133 C C . GLN B 1 39 ? 0.198 7.309 17.719 1 98.62 39 GLN B C 1
ATOM 2135 O O . GLN B 1 39 ? 1.15 6.77 17.156 1 98.62 39 GLN B O 1
ATOM 2140 N N . ALA B 1 40 ? 0.121 8.586 18 1 98.62 40 ALA B N 1
ATOM 2141 C CA . ALA B 1 40 ? 1.221 9.484 17.656 1 98.62 40 ALA B CA 1
ATOM 2142 C C . ALA B 1 40 ? 2.502 9.086 18.391 1 98.62 40 ALA B C 1
ATOM 2144 O O . ALA B 1 40 ? 3.586 9.102 17.797 1 98.62 40 ALA B O 1
ATOM 2145 N N . GLU B 1 41 ? 2.346 8.789 19.609 1 98.25 41 GLU B N 1
ATOM 2146 C CA . GLU B 1 41 ? 3.494 8.336 20.391 1 98.25 41 GLU B CA 1
ATOM 2147 C C . GLU B 1 41 ? 4.055 7.027 19.844 1 98.25 41 GLU B C 1
ATOM 2149 O O . GLU B 1 41 ? 5.27 6.867 19.734 1 98.25 41 GLU B O 1
ATOM 2154 N N . THR B 1 42 ? 3.172 6.094 19.562 1 98.25 42 THR B N 1
ATOM 2155 C CA . THR B 1 42 ? 3.586 4.812 19 1 98.25 42 THR B CA 1
ATOM 2156 C C . THR B 1 42 ? 4.297 5.008 17.672 1 98.25 42 THR B C 1
ATOM 2158 O O . THR B 1 42 ? 5.297 4.348 17.391 1 98.25 42 THR B O 1
ATOM 2161 N N . LEU B 1 43 ? 3.803 5.891 16.859 1 98.19 43 LEU B N 1
ATOM 2162 C CA . LEU B 1 43 ? 4.434 6.227 15.586 1 98.19 43 LEU B CA 1
ATOM 2163 C C . LEU B 1 43 ? 5.855 6.734 15.797 1 98.19 43 LEU B C 1
ATOM 2165 O O . LEU B 1 43 ? 6.773 6.348 15.07 1 98.19 43 LEU B O 1
ATOM 2169 N N . ALA B 1 44 ? 5.984 7.621 16.75 1 98 44 ALA B N 1
ATOM 2170 C CA . ALA B 1 44 ? 7.309 8.164 17.031 1 98 44 ALA B CA 1
ATOM 2171 C C . ALA B 1 44 ? 8.297 7.055 17.359 1 98 44 ALA B C 1
ATOM 2173 O O . ALA B 1 44 ? 9.43 7.055 16.875 1 98 44 ALA B O 1
ATOM 2174 N N . HIS B 1 45 ? 7.879 6.109 18.078 1 96.69 45 HIS B N 1
ATOM 2175 C CA . HIS B 1 45 ? 8.734 5 18.469 1 96.69 45 HIS B CA 1
ATOM 2176 C C . HIS B 1 45 ? 9.102 4.133 17.281 1 96.69 45 HIS B C 1
ATOM 2178 O O . HIS B 1 45 ? 10.195 3.561 17.219 1 96.69 45 HIS B O 1
ATOM 2184 N N . ALA B 1 46 ? 8.242 4.062 16.312 1 95.62 46 ALA B N 1
ATOM 2185 C CA . ALA B 1 46 ? 8.469 3.262 15.109 1 95.62 46 ALA B CA 1
ATOM 2186 C C . ALA B 1 46 ? 9.688 3.762 14.336 1 95.62 46 ALA B C 1
ATOM 2188 O O . ALA B 1 46 ? 10.336 2.994 13.617 1 95.62 46 ALA B O 1
ATOM 2189 N N . PHE B 1 47 ? 9.992 4.977 14.43 1 95.81 47 PHE B N 1
ATOM 2190 C CA . PHE B 1 47 ? 11.164 5.539 13.758 1 95.81 47 PHE B CA 1
ATOM 2191 C C . PHE B 1 47 ? 12.438 5.195 14.523 1 95.81 47 PHE B C 1
ATOM 2193 O O . PHE B 1 47 ? 13.461 4.879 13.922 1 95.81 47 PHE B O 1
ATOM 2200 N N . THR B 1 48 ? 12.391 5.223 15.789 1 92.25 48 THR B N 1
ATOM 2201 C CA . THR B 1 48 ? 13.578 4.992 16.594 1 92.25 48 THR B CA 1
ATOM 2202 C C . THR B 1 48 ? 13.945 3.51 16.625 1 92.25 48 THR B C 1
ATOM 2204 O O . THR B 1 48 ? 15.117 3.152 16.75 1 92.25 48 THR B O 1
ATOM 2207 N N . ASP B 1 49 ? 12.922 2.643 16.453 1 91.12 49 ASP B N 1
ATOM 2208 C CA . ASP B 1 49 ? 13.18 1.204 16.469 1 91.12 49 ASP B CA 1
ATOM 2209 C C . ASP B 1 49 ? 13.562 0.698 15.086 1 91.12 49 ASP B C 1
ATOM 2211 O O . ASP B 1 49 ? 13.812 -0.495 14.898 1 91.12 49 ASP B O 1
ATOM 2215 N N . GLY B 1 50 ? 13.523 1.569 14.125 1 90.44 50 GLY B N 1
ATOM 2216 C CA . GLY B 1 50 ? 14.008 1.215 12.797 1 90.44 50 GLY B CA 1
ATOM 2217 C C . GLY B 1 50 ? 12.914 0.665 11.898 1 90.44 50 GLY B C 1
ATOM 2218 O O . GLY B 1 50 ? 13.195 0.178 10.805 1 90.44 50 GLY B O 1
ATOM 2219 N N . LEU B 1 51 ? 11.688 0.685 12.344 1 91.69 51 LEU B N 1
ATOM 2220 C CA . LEU B 1 51 ? 10.578 0.183 11.547 1 91.69 51 LEU B CA 1
ATOM 2221 C C . LEU B 1 51 ? 10.32 1.082 10.344 1 91.69 51 LEU B C 1
ATOM 2223 O O . LEU B 1 51 ? 10 0.596 9.258 1 91.69 51 LEU B O 1
ATOM 2227 N N . LEU B 1 52 ? 10.508 2.391 10.484 1 95.19 52 LEU B N 1
ATOM 2228 C CA . LEU B 1 52 ? 10.312 3.383 9.438 1 95.19 52 LEU B CA 1
ATOM 2229 C C . LEU B 1 52 ? 11.609 4.125 9.141 1 95.19 52 LEU B C 1
ATOM 2231 O O . LEU B 1 52 ? 12.461 4.273 10.031 1 95.19 52 LEU B O 1
ATOM 2235 N N . PRO B 1 53 ? 11.789 4.562 7.941 1 95 53 PRO B N 1
ATOM 2236 C CA . PRO B 1 53 ? 13.016 5.297 7.621 1 95 53 PRO B CA 1
ATOM 2237 C C . PRO B 1 53 ? 13.078 6.668 8.289 1 95 53 PRO B C 1
ATOM 2239 O O . PRO B 1 53 ? 12.094 7.41 8.273 1 95 53 PRO B O 1
ATOM 2242 N N . ARG B 1 54 ? 14.172 6.973 8.844 1 95.88 54 ARG B N 1
ATOM 2243 C CA . ARG B 1 54 ? 14.336 8.266 9.492 1 95.88 54 ARG B CA 1
ATOM 2244 C C . ARG B 1 54 ? 14.305 9.398 8.477 1 95.88 54 ARG B C 1
ATOM 2246 O O . ARG B 1 54 ? 15.062 9.391 7.504 1 95.88 54 ARG B O 1
ATOM 2253 N N . PRO B 1 55 ? 13.484 10.375 8.711 1 97.25 55 PRO B N 1
ATOM 2254 C CA . PRO B 1 55 ? 13.453 11.516 7.789 1 97.25 55 PRO B CA 1
ATOM 2255 C C . PRO B 1 55 ? 14.562 12.531 8.07 1 97.25 55 PRO B C 1
ATOM 2257 O O . PRO B 1 55 ? 15.039 12.625 9.203 1 97.25 55 PRO B O 1
ATOM 2260 N N . SER B 1 56 ? 14.992 13.227 7.02 1 96.56 56 SER B N 1
ATOM 2261 C CA . SER B 1 56 ? 15.906 14.359 7.152 1 96.56 56 SER B CA 1
ATOM 2262 C C . SER B 1 56 ? 15.133 15.68 7.215 1 96.56 56 SER B C 1
ATOM 2264 O O . SER B 1 56 ? 15.688 16.703 7.629 1 96.56 56 SER B O 1
ATOM 2266 N N . VAL B 1 57 ? 13.898 15.664 6.77 1 97.31 57 VAL B N 1
ATOM 2267 C CA . VAL B 1 57 ? 12.977 16.797 6.816 1 97.31 57 VAL B CA 1
ATOM 2268 C C . VAL B 1 57 ? 11.617 16.344 7.34 1 97.31 57 VAL B C 1
ATOM 2270 O O . VAL B 1 57 ? 11.117 15.281 6.945 1 97.31 57 VAL B O 1
ATOM 2273 N N . LEU B 1 58 ? 11.094 17.109 8.266 1 98.31 58 LEU B N 1
ATOM 2274 C CA . LEU B 1 58 ? 9.758 16.812 8.797 1 98.31 58 LEU B CA 1
ATOM 2275 C C . LEU B 1 58 ? 8.812 17.984 8.531 1 98.31 58 LEU B C 1
ATOM 2277 O O . LEU B 1 58 ? 8.984 19.062 9.094 1 98.31 58 LEU B O 1
ATOM 2281 N N . LEU B 1 59 ? 7.879 17.75 7.66 1 98.5 59 LEU B N 1
ATOM 2282 C CA . LEU B 1 59 ? 6.82 18.703 7.336 1 98.5 59 LEU B CA 1
ATOM 2283 C C . LEU B 1 59 ? 5.512 18.312 8.008 1 98.5 59 LEU B C 1
ATOM 2285 O O . LEU B 1 59 ? 5.281 17.125 8.289 1 98.5 59 LEU B O 1
ATOM 2289 N N . SER B 1 60 ? 4.664 19.281 8.258 1 98.69 60 SER B N 1
ATOM 2290 C CA . SER B 1 60 ? 3.342 19 8.805 1 98.69 60 SER B CA 1
ATOM 2291 C C . SER B 1 60 ? 2.301 19.969 8.258 1 98.69 60 SER B C 1
ATOM 2293 O O . SER B 1 60 ? 2.586 21.156 8.086 1 98.69 60 SER B O 1
ATOM 2295 N N . SER B 1 61 ? 1.142 19.391 7.961 1 98.25 61 SER B N 1
ATOM 2296 C CA . SER B 1 61 ? -0.023 20.281 7.883 1 98.25 61 SER B CA 1
ATOM 2297 C C . SER B 1 61 ? -0.144 21.141 9.133 1 98.25 61 SER B C 1
ATOM 2299 O O . SER B 1 61 ? 0.136 20.688 10.242 1 98.25 61 SER B O 1
ATOM 2301 N N . PRO B 1 62 ? -0.61 22.344 9 1 97.31 62 PRO B N 1
ATOM 2302 C CA . PRO B 1 62 ? -0.761 23.203 10.18 1 97.31 62 PRO B CA 1
ATOM 2303 C C . PRO B 1 62 ? -2.023 22.891 10.977 1 97.31 62 PRO B C 1
ATOM 2305 O O . PRO B 1 62 ? -2.25 23.484 12.039 1 97.31 62 PRO B O 1
ATOM 2308 N N . MET B 1 63 ? -2.85 22.047 10.461 1 96.62 63 MET B N 1
ATOM 2309 C CA . MET B 1 63 ? -4.023 21.688 11.25 1 96.62 63 MET B CA 1
ATOM 2310 C C . MET B 1 63 ? -3.617 21.031 12.57 1 96.62 63 MET B C 1
ATOM 2312 O O . MET B 1 63 ? -2.672 20.25 12.609 1 96.62 63 MET B O 1
ATOM 2316 N N . THR B 1 64 ? -4.34 21.328 13.586 1 97.12 64 THR B N 1
ATOM 2317 C CA . THR B 1 64 ? -3.984 21 14.961 1 97.12 64 THR B CA 1
ATOM 2318 C C . THR B 1 64 ? -3.705 19.516 15.109 1 97.12 64 THR B C 1
ATOM 2320 O O . THR B 1 64 ? -2.695 19.109 15.695 1 97.12 64 THR B O 1
ATOM 2323 N N . ARG B 1 65 ? -4.547 18.688 14.562 1 98.19 65 ARG B N 1
ATOM 2324 C CA . ARG B 1 65 ? -4.41 17.234 14.695 1 98.19 65 ARG B CA 1
ATOM 2325 C C . ARG B 1 65 ? -3.115 16.75 14.055 1 98.19 65 ARG B C 1
ATOM 2327 O O . ARG B 1 65 ? -2.5 15.789 14.539 1 98.19 65 ARG B O 1
ATOM 2334 N N . ALA B 1 66 ? -2.674 17.312 12.969 1 98.69 66 ALA B N 1
ATOM 2335 C CA . ALA B 1 66 ? -1.436 16.938 12.297 1 98.69 66 ALA B CA 1
ATOM 2336 C C . ALA B 1 66 ? -0.216 17.375 13.102 1 98.69 66 ALA B C 1
ATOM 2338 O O . ALA B 1 66 ? 0.74 16.609 13.258 1 98.69 66 ALA B O 1
ATOM 2339 N N . VAL B 1 67 ? -0.265 18.594 13.641 1 98.75 67 VAL B N 1
ATOM 2340 C CA . VAL B 1 67 ? 0.835 19.094 14.453 1 98.75 67 VAL B CA 1
ATOM 2341 C C . VAL B 1 67 ? 0.963 18.25 15.727 1 98.75 67 VAL B C 1
ATOM 2343 O O . VAL B 1 67 ? 2.07 17.891 16.125 1 98.75 67 VAL B O 1
ATOM 2346 N N . GLN B 1 68 ? -0.151 17.938 16.312 1 98.81 68 GLN B N 1
ATOM 2347 C CA . GLN B 1 68 ? -0.156 17.109 17.516 1 98.81 68 GLN B CA 1
ATOM 2348 C C . GLN B 1 68 ? 0.438 15.727 17.234 1 98.81 68 GLN B C 1
ATOM 2350 O O . GLN B 1 68 ? 1.014 15.094 18.125 1 98.81 68 GLN B O 1
ATOM 2355 N N . THR B 1 69 ? 0.282 15.266 16.031 1 98.88 69 THR B N 1
ATOM 2356 C CA . THR B 1 69 ? 0.842 13.977 15.617 1 98.88 69 THR B CA 1
ATOM 2357 C C . THR B 1 69 ? 2.342 14.102 15.359 1 98.88 69 THR B C 1
ATOM 2359 O O . THR B 1 69 ? 3.109 13.203 15.711 1 98.88 69 THR B O 1
ATOM 2362 N N . ALA B 1 70 ? 2.777 15.18 14.805 1 98.81 70 ALA B N 1
ATOM 2363 C CA . ALA B 1 70 ? 4.168 15.391 14.406 1 98.81 70 ALA B CA 1
ATOM 2364 C C . ALA B 1 70 ? 5.039 15.695 15.625 1 98.81 70 ALA B C 1
ATOM 2366 O O . ALA B 1 70 ? 6.242 15.422 15.617 1 98.81 70 ALA B O 1
ATOM 2367 N N . ALA B 1 71 ? 4.457 16.266 16.641 1 98.75 71 ALA B N 1
ATOM 2368 C CA . ALA B 1 71 ? 5.203 16.797 17.781 1 98.75 71 ALA B CA 1
ATOM 2369 C C . ALA B 1 71 ? 6.004 15.703 18.469 1 98.75 71 ALA B C 1
ATOM 2371 O O . ALA B 1 71 ? 7.219 15.82 18.641 1 98.75 71 ALA B O 1
ATOM 2372 N N . PRO B 1 72 ? 5.344 14.586 18.906 1 98.5 72 PRO B N 1
ATOM 2373 C CA . PRO B 1 72 ? 6.145 13.539 19.531 1 98.5 72 PRO B CA 1
ATOM 2374 C C . PRO B 1 72 ? 7.227 12.984 18.609 1 98.5 72 PRO B C 1
ATOM 2376 O O . PRO B 1 72 ? 8.297 12.586 19.062 1 98.5 72 PRO B O 1
ATOM 2379 N N . LEU B 1 73 ? 6.941 12.914 17.344 1 97.62 73 LEU B N 1
ATOM 2380 C CA . LEU B 1 73 ? 7.918 12.461 16.359 1 97.62 73 LEU B CA 1
ATOM 2381 C C . LEU B 1 73 ? 9.125 13.398 16.328 1 97.62 73 LEU B C 1
ATOM 2383 O O . LEU B 1 73 ? 10.266 12.945 16.344 1 97.62 73 LEU B O 1
ATOM 2387 N N . ALA B 1 74 ? 8.828 14.625 16.266 1 98.44 74 ALA B N 1
ATOM 2388 C CA . ALA B 1 74 ? 9.883 15.641 16.266 1 98.44 74 ALA B CA 1
ATOM 2389 C C . ALA B 1 74 ? 10.734 15.555 17.531 1 98.44 74 ALA B C 1
ATOM 2391 O O . ALA B 1 74 ? 11.961 15.672 17.469 1 98.44 74 ALA B O 1
ATOM 2392 N N . ASP B 1 75 ? 10.109 15.398 18.656 1 97.94 75 ASP B N 1
ATOM 2393 C CA . ASP B 1 75 ? 10.82 15.266 19.922 1 97.94 75 ASP B CA 1
ATOM 2394 C C . ASP B 1 75 ? 11.742 14.055 19.906 1 97.94 75 ASP B C 1
ATOM 2396 O O . ASP B 1 75 ? 12.914 14.148 20.281 1 97.94 75 ASP B O 1
ATOM 2400 N N . GLU B 1 76 ? 11.18 12.953 19.469 1 96.5 76 GLU B N 1
ATOM 2401 C CA . GLU B 1 76 ? 11.922 11.695 19.469 1 96.5 76 GLU B CA 1
ATOM 2402 C C . GLU B 1 76 ? 13.133 11.773 18.531 1 96.5 76 GLU B C 1
ATOM 2404 O O . GLU B 1 76 ? 14.195 11.234 18.844 1 96.5 76 GLU B O 1
ATOM 2409 N N . LEU B 1 77 ? 13.008 12.453 17.422 1 96.88 77 LEU B N 1
ATOM 2410 C CA . LEU B 1 77 ? 14.039 12.477 16.406 1 96.88 77 LEU B CA 1
ATOM 2411 C C . LEU B 1 77 ? 14.914 13.711 16.531 1 96.88 77 LEU B C 1
ATOM 2413 O O . LEU B 1 77 ? 15.883 13.875 15.789 1 96.88 77 LEU B O 1
ATOM 2417 N N . ASP B 1 78 ? 14.547 14.562 17.438 1 97.19 78 ASP B N 1
ATOM 2418 C CA . ASP B 1 78 ? 15.25 15.82 17.656 1 97.19 78 ASP B CA 1
ATOM 2419 C C . ASP B 1 78 ? 15.328 16.625 16.359 1 97.19 78 ASP B C 1
ATOM 2421 O O . ASP B 1 78 ? 16.406 17.031 15.93 1 97.19 78 ASP B O 1
ATOM 2425 N N . MET B 1 79 ? 14.148 16.906 15.797 1 97.5 79 MET B N 1
ATOM 2426 C CA . MET B 1 79 ? 14.055 17.625 14.531 1 97.5 79 MET B CA 1
ATOM 2427 C C . MET B 1 79 ? 13.016 18.734 14.617 1 97.5 79 MET B C 1
ATOM 2429 O O . MET B 1 79 ? 12.062 18.641 15.398 1 97.5 79 MET B O 1
ATOM 2433 N N . PRO B 1 80 ? 13.219 19.781 13.844 1 98.5 80 PRO B N 1
ATOM 2434 C CA . PRO B 1 80 ? 12.156 20.781 13.727 1 98.5 80 PRO B CA 1
ATOM 2435 C C . PRO B 1 80 ? 10.992 20.297 12.852 1 98.5 80 PRO B C 1
ATOM 2437 O O . PRO B 1 80 ? 11.141 19.344 12.094 1 98.5 80 PRO B O 1
ATOM 2440 N N . ILE B 1 81 ? 9.906 20.938 13.039 1 98.56 81 ILE B N 1
ATOM 2441 C CA . ILE B 1 81 ? 8.734 20.719 12.195 1 98.56 81 ILE B CA 1
ATOM 2442 C C . ILE B 1 81 ? 8.508 21.938 11.305 1 98.56 81 ILE B C 1
ATOM 2444 O O . ILE B 1 81 ? 8.273 23.047 11.805 1 98.56 81 ILE B O 1
ATOM 2448 N N . GLU B 1 82 ? 8.602 21.797 10.062 1 97.94 82 GLU B N 1
ATOM 2449 C CA . GLU B 1 82 ? 8.242 22.859 9.133 1 97.94 82 GLU B CA 1
ATOM 2450 C C . GLU B 1 82 ? 6.777 22.766 8.719 1 97.94 82 GLU B C 1
ATOM 2452 O O . GLU B 1 82 ? 6.328 21.719 8.242 1 97.94 82 GLU B O 1
ATOM 2457 N N . LEU B 1 83 ? 6.055 23.859 8.859 1 97.69 83 LEU B N 1
ATOM 2458 C CA . LEU B 1 83 ? 4.637 23.844 8.531 1 97.69 83 LEU B CA 1
ATOM 2459 C C . LEU B 1 83 ? 4.422 24.062 7.035 1 97.69 83 LEU B C 1
ATOM 2461 O O . LEU B 1 83 ? 5.035 24.938 6.438 1 97.69 83 LEU B O 1
ATOM 2465 N N . GLU B 1 84 ? 3.594 23.203 6.441 1 97.25 84 GLU B N 1
ATOM 2466 C CA . GLU B 1 84 ? 3.205 23.266 5.035 1 97.25 84 GLU B CA 1
ATOM 2467 C C . GLU B 1 84 ? 1.714 23.562 4.887 1 97.25 84 GLU B C 1
ATOM 2469 O O . GLU B 1 84 ? 0.888 22.641 4.977 1 97.25 84 GLU B O 1
ATOM 2474 N N . THR B 1 85 ? 1.33 24.766 4.574 1 95.62 85 THR B N 1
ATOM 2475 C CA . THR B 1 85 ? -0.066 25.188 4.594 1 95.62 85 THR B CA 1
ATOM 2476 C C . THR B 1 85 ? -0.844 24.531 3.457 1 95.62 85 THR B C 1
ATOM 2478 O O . THR B 1 85 ? -2.059 24.344 3.555 1 95.62 85 THR B O 1
ATOM 2481 N N . GLN B 1 86 ? -0.185 24.141 2.432 1 95.5 86 GLN B N 1
ATOM 2482 C CA . GLN B 1 86 ? -0.857 23.484 1.309 1 95.5 86 GLN B CA 1
ATOM 2483 C C . GLN B 1 86 ? -1.215 22.047 1.64 1 95.5 86 GLN B C 1
ATOM 2485 O O . GLN B 1 86 ? -1.927 21.391 0.878 1 95.5 86 GLN B O 1
ATOM 2490 N N . ALA B 1 87 ? -0.785 21.562 2.775 1 97.38 87 ALA B N 1
ATOM 2491 C CA . ALA B 1 87 ? -1.002 20.156 3.135 1 97.38 87 ALA B CA 1
ATOM 2492 C C . ALA B 1 87 ? -2.268 20 3.973 1 97.38 87 ALA B C 1
ATOM 2494 O O . ALA B 1 87 ? -2.561 18.906 4.465 1 97.38 87 ALA B O 1
ATOM 2495 N N . HIS B 1 88 ? -3.043 21.062 4.105 1 95.44 88 HIS B N 1
ATOM 2496 C CA . HIS B 1 88 ? -4.27 20.938 4.883 1 95.44 88 HIS B CA 1
ATOM 2497 C C . HIS B 1 88 ? -5.258 20 4.203 1 95.44 88 HIS B C 1
ATOM 2499 O O . HIS B 1 88 ? -5.051 19.594 3.059 1 95.44 88 HIS B O 1
ATOM 2505 N N . GLU B 1 89 ? -6.234 19.609 4.938 1 93.62 89 GLU B N 1
ATOM 2506 C CA . GLU B 1 89 ? -7.176 18.625 4.414 1 93.62 89 GLU B CA 1
ATOM 2507 C C . GLU B 1 89 ? -8.055 19.219 3.326 1 93.62 89 GLU B C 1
ATOM 2509 O O . GLU B 1 89 ? -8.312 20.422 3.322 1 93.62 89 GLU B O 1
ATOM 2514 N N . VAL B 1 90 ? -8.422 18.406 2.438 1 88.88 90 VAL B N 1
ATOM 2515 C CA . VAL B 1 90 ? -9.297 18.812 1.345 1 88.88 90 VAL B CA 1
ATOM 2516 C C . VAL B 1 90 ? -10.625 19.312 1.905 1 88.88 90 VAL B C 1
ATOM 2518 O O . VAL B 1 90 ? -11.172 18.719 2.842 1 88.88 90 VAL B O 1
ATOM 2521 N N . GLY B 1 91 ? -11.195 20.266 1.277 1 84.88 91 GLY B N 1
ATOM 2522 C CA . GLY B 1 91 ? -12.383 20.953 1.787 1 84.88 91 GLY B CA 1
ATOM 2523 C C . GLY B 1 91 ? -12.055 22.156 2.643 1 84.88 91 GLY B C 1
ATOM 2524 O O . GLY B 1 91 ? -12.875 23.062 2.775 1 84.88 91 GLY B O 1
ATOM 2525 N N . GLY B 1 92 ? -10.836 22.125 3.23 1 86.12 92 GLY B N 1
ATOM 2526 C CA . GLY B 1 92 ? -10.406 23.234 4.059 1 86.12 92 GLY B CA 1
ATOM 2527 C C . GLY B 1 92 ? -10.906 23.156 5.488 1 86.12 92 GLY B C 1
ATOM 2528 O O . GLY B 1 92 ? -11.102 22.062 6.016 1 86.12 92 GLY B O 1
ATOM 2529 N N . ILE B 1 93 ? -10.867 24.297 6.156 1 82.75 93 ILE B N 1
ATOM 2530 C CA . ILE B 1 93 ? -11.383 24.406 7.516 1 82.75 93 ILE B CA 1
ATOM 2531 C C . ILE B 1 93 ? -12.828 24.891 7.48 1 82.75 93 ILE B C 1
ATOM 2533 O O . ILE B 1 93 ? -13.102 25.984 6.977 1 82.75 93 ILE B O 1
ATOM 2537 N N . PHE B 1 94 ? -13.75 23.891 7.598 1 66.5 94 PHE B N 1
ATOM 2538 C CA . PHE B 1 94 ? -15.141 24.328 7.492 1 66.5 94 PHE B CA 1
ATOM 2539 C C . PHE B 1 94 ? -15.836 24.25 8.852 1 66.5 94 PHE B C 1
ATOM 2541 O O . PHE B 1 94 ? -15.484 23.422 9.688 1 66.5 94 PHE B O 1
ATOM 2548 N N . GLN B 1 95 ? -16.328 25.266 9.352 1 58.19 95 GLN B N 1
ATOM 2549 C CA . GLN B 1 95 ? -17.094 25.312 10.594 1 58.19 95 GLN B CA 1
ATOM 2550 C C . GLN B 1 95 ? -18.531 24.844 10.375 1 58.19 95 GLN B C 1
ATOM 2552 O O . GLN B 1 95 ? -19.188 25.281 9.43 1 58.19 95 GLN B O 1
ATOM 2557 N N . SER B 1 96 ? -18.781 23.438 10.617 1 49.78 96 SER B N 1
ATOM 2558 C CA . SER B 1 96 ? -20.172 23.047 10.586 1 49.78 96 SER B CA 1
ATOM 2559 C C . SER B 1 96 ? -21.031 24.016 11.391 1 49.78 96 SER B C 1
ATOM 2561 O O . SER B 1 96 ? -22.172 23.688 11.758 1 49.78 96 SER B O 1
ATOM 2563 N N . VAL B 1 97 ? -20.703 24.938 12.008 1 44.31 97 VAL B N 1
ATOM 2564 C CA . VAL B 1 97 ? -21.75 25.469 12.883 1 44.31 97 VAL B CA 1
ATOM 2565 C C . VAL B 1 97 ? -23.094 25.406 12.164 1 44.31 97 VAL B C 1
ATOM 2567 O O . VAL B 1 97 ? -23.141 25.312 10.938 1 44.31 97 VAL B O 1
ATOM 2570 N N . GLN B 1 98 ? -24.156 25.562 12.984 1 41.56 98 GLN B N 1
ATOM 2571 C CA . GLN B 1 98 ? -25.562 25.984 12.883 1 41.56 98 GLN B CA 1
ATOM 2572 C C . GLN B 1 98 ? -25.75 27 11.766 1 41.56 98 GLN B C 1
ATOM 2574 O O . GLN B 1 98 ? -26.422 28.016 11.945 1 41.56 98 GLN B O 1
ATOM 2579 N N . GLY B 1 99 ? -25.266 26.781 10.727 1 42.5 99 GLY B N 1
ATOM 2580 C CA . GLY B 1 99 ? -25.75 27.562 9.602 1 42.5 99 GLY B CA 1
ATOM 2581 C C . GLY B 1 99 ? -24.719 28.562 9.094 1 42.5 99 GLY B C 1
ATOM 2582 O O . GLY B 1 99 ? -24.812 29.031 7.961 1 42.5 99 GLY B O 1
ATOM 2583 N N . GLU B 1 100 ? -24 29.406 9.875 1 45.22 100 GLU B N 1
ATOM 2584 C CA . GLU B 1 100 ? -23.297 30.516 9.234 1 45.22 100 GLU B CA 1
ATOM 2585 C C . GLU B 1 100 ? -21.828 30.172 8.969 1 45.22 100 GLU B C 1
ATOM 2587 O O . GLU B 1 100 ? -21.141 29.672 9.859 1 45.22 100 GLU B O 1
ATOM 2592 N N . PRO B 1 101 ? -21.469 29.828 7.738 1 48.94 101 PRO B N 1
ATOM 2593 C CA . PRO B 1 101 ? -20.062 29.734 7.348 1 48.94 101 PRO B CA 1
ATOM 2594 C C . PRO B 1 101 ? -19.156 30.672 8.156 1 48.94 101 PRO B C 1
ATOM 2596 O O . PRO B 1 101 ? -19.469 31.859 8.297 1 48.94 101 PRO B O 1
ATOM 2599 N N . GLY B 1 102 ? -18.859 30.516 9.375 1 52.91 102 GLY B N 1
ATOM 2600 C CA . GLY B 1 102 ? -17.906 31.422 10.008 1 52.91 102 GLY B CA 1
ATOM 2601 C C . GLY B 1 102 ? -16.469 31.141 9.602 1 52.91 102 GLY B C 1
ATOM 2602 O O . GLY B 1 102 ? -16.172 30.125 8.984 1 52.91 102 GLY B O 1
ATOM 2603 N N . SER B 1 103 ? -15.562 32.188 9.32 1 62 103 SER B N 1
ATOM 2604 C CA . SER B 1 103 ? -14.219 32.219 8.758 1 62 103 SER B CA 1
ATOM 2605 C C . SER B 1 103 ? -13.188 31.719 9.758 1 62 103 SER B C 1
ATOM 2607 O O . SER B 1 103 ? -12.57 32.5 10.477 1 62 103 SER B O 1
ATOM 2609 N N . PHE B 1 104 ? -13.297 30.438 10.219 1 78.56 104 PHE B N 1
ATOM 2610 C CA . PHE B 1 104 ? -12.195 29.922 11.023 1 78.56 104 PHE B CA 1
ATOM 2611 C C . PHE B 1 104 ? -10.875 30.016 10.266 1 78.56 104 PHE B C 1
ATOM 2613 O O . PHE B 1 104 ? -10.781 29.578 9.117 1 78.56 104 PHE B O 1
ATOM 2620 N N . GLN B 1 105 ? -10.008 30.703 10.906 1 85.75 105 GLN B N 1
ATOM 2621 C CA . GLN B 1 105 ? -8.75 31.031 10.242 1 85.75 105 GLN B CA 1
ATOM 2622 C C . GLN B 1 105 ? -7.664 30.016 10.578 1 85.75 105 GLN B C 1
ATOM 2624 O O . GLN B 1 105 ? -6.48 30.25 10.328 1 85.75 105 GLN B O 1
ATOM 2629 N N . GLY B 1 106 ? -8.062 28.906 11.211 1 90.12 106 GLY B N 1
ATOM 2630 C CA . GLY B 1 106 ? -7.062 27.953 11.664 1 90.12 106 GLY B CA 1
ATOM 2631 C C . GLY B 1 106 ? -6.426 28.344 12.984 1 90.12 106 GLY B C 1
ATOM 2632 O O . GLY B 1 106 ? -6.652 29.438 13.492 1 90.12 106 GLY B O 1
ATOM 2633 N N . ALA B 1 107 ? -5.703 27.484 13.555 1 92.69 107 ALA B N 1
ATOM 2634 C CA . ALA B 1 107 ? -5.02 27.766 14.82 1 92.69 107 ALA B CA 1
ATOM 2635 C C . ALA B 1 107 ? -4.031 28.922 14.672 1 92.69 107 ALA B C 1
ATOM 2637 O O . ALA B 1 107 ? -3.352 29.031 13.648 1 92.69 107 ALA B O 1
ATOM 2638 N N . SER B 1 108 ? -3.963 29.703 15.672 1 93.31 108 SER B N 1
ATOM 2639 C CA . SER B 1 108 ? -3.027 30.812 15.703 1 93.31 108 SER B CA 1
ATOM 2640 C C . SER B 1 108 ? -1.599 30.328 15.93 1 93.31 108 SER B C 1
ATOM 2642 O O . SER B 1 108 ? -1.379 29.172 16.312 1 93.31 108 SER B O 1
ATOM 2644 N N . ARG B 1 109 ? -0.682 31.266 15.648 1 94.94 109 ARG B N 1
ATOM 2645 C CA . ARG B 1 109 ? 0.72 30.969 15.93 1 94.94 109 ARG B CA 1
ATOM 2646 C C . ARG B 1 109 ? 0.915 30.547 17.391 1 94.94 109 ARG B C 1
ATOM 2648 O O . ARG B 1 109 ? 1.641 29.594 17.672 1 94.94 109 ARG B O 1
ATOM 2655 N N . ALA B 1 110 ? 0.306 31.25 18.297 1 95.75 110 ALA B N 1
ATOM 2656 C CA . ALA B 1 110 ? 0.433 30.969 19.734 1 95.75 110 ALA B CA 1
ATOM 2657 C C . ALA B 1 110 ? -0.124 29.578 20.078 1 95.75 110 ALA B C 1
ATOM 2659 O O . ALA B 1 110 ? 0.482 28.844 20.844 1 95.75 110 ALA B O 1
ATOM 2660 N N . GLU B 1 111 ? -1.251 29.281 19.531 1 95.5 111 GLU B N 1
ATOM 2661 C CA . GLU B 1 111 ? -1.866 27.969 19.766 1 95.5 111 GLU B CA 1
ATOM 2662 C C . GLU B 1 111 ? -0.973 26.844 19.25 1 95.5 111 GLU B C 1
ATOM 2664 O O . GLU B 1 111 ? -0.832 25.812 19.922 1 95.5 111 GLU B O 1
ATOM 2669 N N . LEU B 1 112 ? -0.419 27.031 18.094 1 97 112 LEU B N 1
ATOM 2670 C CA . LEU B 1 112 ? 0.476 26.031 17.516 1 97 112 LEU B CA 1
ATOM 2671 C C . LEU B 1 112 ? 1.75 25.906 18.344 1 97 112 LEU B C 1
ATOM 2673 O O . LEU B 1 112 ? 2.232 24.797 18.594 1 97 112 LEU B O 1
ATOM 2677 N N . ALA B 1 113 ? 2.273 27.031 18.781 1 96.56 113 ALA B N 1
ATOM 2678 C CA . ALA B 1 113 ? 3.486 27.031 19.594 1 96.56 113 ALA B CA 1
ATOM 2679 C C . ALA B 1 113 ? 3.268 26.297 20.922 1 96.56 113 ALA B C 1
ATOM 2681 O O . ALA B 1 113 ? 4.207 25.734 21.484 1 96.56 113 ALA B O 1
ATOM 2682 N N . ASP B 1 114 ? 2.053 26.297 21.391 1 97.25 114 ASP B N 1
ATOM 2683 C CA . ASP B 1 114 ? 1.71 25.609 22.641 1 97.25 114 ASP B CA 1
ATOM 2684 C C . ASP B 1 114 ? 1.782 24.094 22.453 1 97.25 114 ASP B C 1
ATOM 2686 O O . ASP B 1 114 ? 1.95 23.359 23.422 1 97.25 114 ASP B O 1
ATOM 2690 N N . ILE B 1 115 ? 1.646 23.672 21.25 1 97.75 115 ILE B N 1
ATOM 2691 C CA . ILE B 1 115 ? 1.684 22.234 20.969 1 97.75 115 ILE B CA 1
ATOM 2692 C C . ILE B 1 115 ? 3.133 21.766 20.938 1 97.75 115 ILE B C 1
ATOM 2694 O O . ILE B 1 115 ? 3.453 20.688 21.469 1 97.75 115 ILE B O 1
ATOM 2698 N N . SER B 1 116 ? 3.959 22.516 20.266 1 98 116 SER B N 1
ATOM 2699 C CA . SER B 1 116 ? 5.352 22.094 20.141 1 98 116 SER B CA 1
ATOM 2700 C C . SER B 1 116 ? 6.273 23.312 19.984 1 98 116 SER B C 1
ATOM 2702 O O . SER B 1 116 ? 5.988 24.219 19.219 1 98 116 SER B O 1
ATOM 2704 N N . ASP B 1 117 ? 7.41 23.25 20.641 1 97.12 117 ASP B N 1
ATOM 2705 C CA . ASP B 1 117 ? 8.414 24.312 20.531 1 97.12 117 ASP B CA 1
ATOM 2706 C C . ASP B 1 117 ? 9.359 24.047 19.359 1 97.12 117 ASP B C 1
ATOM 2708 O O . ASP B 1 117 ? 10.297 24.812 19.125 1 97.12 117 ASP B O 1
ATOM 2712 N N . ARG B 1 118 ? 9.055 23.047 18.578 1 98 118 ARG B N 1
ATOM 2713 C CA . ARG B 1 118 ? 9.953 22.672 17.5 1 98 118 ARG B CA 1
ATOM 2714 C C . ARG B 1 118 ? 9.414 23.141 16.156 1 98 118 ARG B C 1
ATOM 2716 O O . ARG B 1 118 ? 10 22.859 15.102 1 98 118 ARG B O 1
ATOM 2723 N N . LEU B 1 119 ? 8.359 23.844 16.188 1 98.06 119 LEU B N 1
ATOM 2724 C CA . LEU B 1 119 ? 7.758 24.359 14.969 1 98.06 119 LEU B CA 1
ATOM 2725 C C . LEU B 1 119 ? 8.594 25.484 14.367 1 98.06 119 LEU B C 1
ATOM 2727 O O . LEU B 1 119 ? 9.094 26.344 15.102 1 98.06 119 LEU B O 1
ATOM 2731 N N . ILE B 1 120 ? 8.75 25.422 13.109 1 96.62 120 ILE B N 1
ATOM 2732 C CA . ILE B 1 120 ? 9.281 26.531 12.344 1 96.62 120 ILE B CA 1
ATOM 2733 C C . ILE B 1 120 ? 8.141 27.25 11.625 1 96.62 120 ILE B C 1
ATOM 2735 O O . ILE B 1 120 ? 7.465 26.672 10.781 1 96.62 120 ILE B O 1
ATOM 2739 N N . PHE B 1 121 ? 7.969 28.5 12.008 1 93.12 121 PHE B N 1
ATOM 2740 C CA . PHE B 1 121 ? 6.902 29.297 11.414 1 93.12 121 PHE B CA 1
ATOM 2741 C C . PHE B 1 121 ? 7.41 30.047 10.188 1 93.12 121 PHE B C 1
ATOM 2743 O O . PHE B 1 121 ? 8.477 30.656 10.227 1 93.12 121 PHE B O 1
ATOM 2750 N N . ASN B 1 122 ? 6.707 29.859 9.133 1 89.19 122 ASN B N 1
ATOM 2751 C CA . ASN B 1 122 ? 7.043 30.625 7.934 1 89.19 122 ASN B CA 1
ATOM 2752 C C . ASN B 1 122 ? 6.066 31.766 7.711 1 89.19 122 ASN B C 1
ATOM 2754 O O . ASN B 1 122 ? 5.242 32.062 8.578 1 89.19 122 ASN B O 1
ATOM 2758 N N . GLU B 1 123 ? 6.16 32.406 6.523 1 89.31 123 GLU B N 1
ATOM 2759 C CA . GLU B 1 123 ? 5.41 33.625 6.25 1 89.31 123 GLU B CA 1
ATOM 2760 C C . GLU B 1 123 ? 3.92 33.344 6.094 1 89.31 123 GLU B C 1
ATOM 2762 O O . GLU B 1 123 ? 3.092 34.25 6.176 1 89.31 123 GLU B O 1
ATOM 2767 N N . ASP B 1 124 ? 3.605 32.156 5.953 1 88.94 124 ASP B N 1
ATOM 2768 C CA . ASP B 1 124 ? 2.211 31.766 5.734 1 88.94 124 ASP B CA 1
ATOM 2769 C C . ASP B 1 124 ? 1.467 31.625 7.059 1 88.94 124 ASP B C 1
ATOM 2771 O O . ASP B 1 124 ? 0.237 31.547 7.082 1 88.94 124 ASP B O 1
ATOM 2775 N N . ILE B 1 125 ? 2.221 31.578 8.117 1 91.62 125 ILE B N 1
ATOM 2776 C CA . ILE B 1 125 ? 1.618 31.422 9.438 1 91.62 125 ILE B CA 1
ATOM 2777 C C . ILE B 1 125 ? 1.562 32.781 10.133 1 91.62 125 ILE B C 1
ATOM 2779 O O . ILE B 1 125 ? 2.598 33.344 10.477 1 91.62 125 ILE B O 1
ATOM 2783 N N . HIS B 1 126 ? 0.368 33.188 10.414 1 89.69 126 HIS B N 1
ATOM 2784 C CA . HIS B 1 126 ? 0.166 34.5 11.031 1 89.69 126 HIS B CA 1
ATOM 2785 C C . HIS B 1 126 ? -0.311 34.375 12.469 1 89.69 126 HIS B C 1
ATOM 2787 O O . HIS B 1 126 ? -0.674 33.281 12.906 1 89.69 126 HIS B O 1
ATOM 2793 N N . ASP B 1 127 ? -0.351 35.469 13.156 1 91.44 127 ASP B N 1
ATOM 2794 C CA . ASP B 1 127 ? -0.742 35.469 14.562 1 91.44 127 ASP B CA 1
ATOM 2795 C C . ASP B 1 127 ? -2.195 35.031 14.727 1 91.44 127 ASP B C 1
ATOM 2797 O O . ASP B 1 127 ? -2.531 34.344 15.68 1 91.44 127 ASP B O 1
ATOM 2801 N N . GLU B 1 128 ? -3.016 35.438 13.758 1 88.81 128 GLU B N 1
ATOM 2802 C CA . GLU B 1 128 ? -4.449 35.188 13.891 1 88.81 128 GLU B CA 1
ATOM 2803 C C . GLU B 1 128 ? -4.844 33.844 13.305 1 88.81 128 GLU B C 1
ATOM 2805 O O . GLU B 1 128 ? -5.965 33.375 13.516 1 88.81 128 GLU B O 1
ATOM 2810 N N . GLY B 1 129 ? -3.891 33.312 12.477 1 91.88 129 GLY B N 1
ATOM 2811 C CA . GLY B 1 129 ? -4.191 32.062 11.828 1 91.88 129 GLY B CA 1
ATOM 2812 C C . GLY B 1 129 ? -3.488 31.875 10.492 1 91.88 129 GLY B C 1
ATOM 2813 O O . GLY B 1 129 ? -2.828 32.812 10.008 1 91.88 129 GLY B O 1
ATOM 2814 N N . TRP B 1 130 ? -3.6 30.688 9.93 1 92.38 130 TRP B N 1
ATOM 2815 C CA . TRP B 1 130 ? -2.848 30.391 8.711 1 92.38 130 TRP B CA 1
ATOM 2816 C C . TRP B 1 130 ? -3.785 30.156 7.535 1 92.38 130 TRP B C 1
ATOM 2818 O O . TRP B 1 130 ? -3.35 30.141 6.379 1 92.38 130 TRP B O 1
ATOM 2828 N N . TYR B 1 131 ? -5.02 29.891 7.855 1 89.44 131 TYR B N 1
ATOM 2829 C CA . TYR B 1 131 ? -5.98 29.562 6.812 1 89.44 131 TYR B CA 1
ATOM 2830 C C . TYR B 1 131 ? -6.59 30.812 6.211 1 89.44 131 TYR B C 1
ATOM 2832 O O . TYR B 1 131 ? -7.176 31.641 6.926 1 89.44 131 TYR B O 1
ATOM 2840 N N . ARG B 1 132 ? -6.547 30.969 4.836 1 82.75 132 ARG B N 1
ATOM 2841 C CA . ARG B 1 132 ? -6.914 32.25 4.215 1 82.75 132 ARG B CA 1
ATOM 2842 C C . ARG B 1 132 ? -8.062 32.062 3.23 1 82.75 132 ARG B C 1
ATOM 2844 O O . ARG B 1 132 ? -8.406 33 2.492 1 82.75 132 ARG B O 1
ATOM 2851 N N . LEU B 1 133 ? -8.602 30.906 3.229 1 78.81 133 LEU B N 1
ATOM 2852 C CA . LEU B 1 133 ? -9.625 30.688 2.209 1 78.81 133 LEU B CA 1
ATOM 2853 C C . LEU B 1 133 ? -11.016 31.016 2.75 1 78.81 133 LEU B C 1
ATOM 2855 O O . LEU B 1 133 ? -12.016 30.828 2.057 1 78.81 133 LEU B O 1
ATOM 2859 N N . GLY B 1 134 ? -11.078 31.562 3.945 1 76.44 134 GLY B N 1
ATOM 2860 C CA . GLY B 1 134 ? -12.352 32 4.5 1 76.44 134 GLY B CA 1
ATOM 2861 C C . GLY B 1 134 ? -13.414 30.922 4.5 1 76.44 134 GLY B C 1
ATOM 2862 O O . GLY B 1 134 ? -13.172 29.812 4.953 1 76.44 134 GLY B O 1
ATOM 2863 N N . SER B 1 135 ? -14.586 31.25 3.881 1 76.62 135 SER B N 1
ATOM 2864 C CA . SER B 1 135 ? -15.727 30.344 3.916 1 76.62 135 SER B CA 1
ATOM 2865 C C . SER B 1 135 ? -15.766 29.453 2.676 1 76.62 135 SER B C 1
ATOM 2867 O O . SER B 1 135 ? -16.688 28.672 2.498 1 76.62 135 SER B O 1
ATOM 2869 N N . HIS B 1 136 ? -14.766 29.578 1.915 1 81.5 136 HIS B N 1
ATOM 2870 C CA . HIS B 1 136 ? -14.727 28.781 0.702 1 81.5 136 HIS B CA 1
ATOM 2871 C C . HIS B 1 136 ? -14.508 27.297 1.029 1 81.5 136 HIS B C 1
ATOM 2873 O O . HIS B 1 136 ? -13.609 26.953 1.803 1 81.5 136 HIS B O 1
ATOM 2879 N N . VAL B 1 137 ? -15.383 26.5 0.447 1 80.75 137 VAL B N 1
ATOM 2880 C CA . VAL B 1 137 ? -15.211 25.047 0.569 1 80.75 137 VAL B CA 1
ATOM 2881 C C . VAL B 1 137 ? -14.539 24.5 -0.689 1 80.75 137 VAL B C 1
ATOM 2883 O O . VAL B 1 137 ? -15.148 24.484 -1.764 1 80.75 137 VAL B O 1
ATOM 2886 N N . GLU B 1 138 ? -13.312 24.109 -0.538 1 85.44 138 GLU B N 1
ATOM 2887 C CA . GLU B 1 138 ? -12.547 23.578 -1.659 1 85.44 138 GLU B CA 1
ATOM 2888 C C . GLU B 1 138 ? -13.227 22.359 -2.27 1 85.44 138 GLU B C 1
ATOM 2890 O O . GLU B 1 138 ? -13.617 21.438 -1.552 1 85.44 138 GLU B O 1
ATOM 2895 N N . THR B 1 139 ? -13.422 22.328 -3.574 1 82.44 139 THR B N 1
ATOM 2896 C CA . THR B 1 139 ? -13.961 21.188 -4.289 1 82.44 139 THR B CA 1
ATOM 2897 C C . THR B 1 139 ? -12.898 20.094 -4.453 1 82.44 139 THR B C 1
ATOM 2899 O O . THR B 1 139 ? -11.703 20.375 -4.348 1 82.44 139 THR B O 1
ATOM 2902 N N . PRO B 1 140 ? -13.305 18.938 -4.785 1 81.06 140 PRO B N 1
ATOM 2903 C CA . PRO B 1 140 ? -12.336 17.875 -5.043 1 81.06 140 PRO B CA 1
ATOM 2904 C C . PRO B 1 140 ? -11.375 18.203 -6.188 1 81.06 140 PRO B C 1
ATOM 2906 O O . PRO B 1 140 ? -10.188 17.891 -6.113 1 81.06 140 PRO B O 1
ATOM 2909 N N . ALA B 1 141 ? -11.914 18.844 -7.18 1 82.5 141 ALA B N 1
ATOM 2910 C CA . ALA B 1 141 ? -11.07 19.25 -8.305 1 82.5 141 ALA B CA 1
ATOM 2911 C C . ALA B 1 141 ? -10.008 20.25 -7.859 1 82.5 141 ALA B C 1
ATOM 2913 O O . ALA B 1 141 ? -8.852 20.156 -8.258 1 82.5 141 ALA B O 1
ATOM 2914 N N . GLU B 1 142 ? -10.43 21.188 -7.078 1 86.81 142 GLU B N 1
ATOM 2915 C CA . GLU B 1 142 ? -9.492 22.156 -6.52 1 86.81 142 GLU B CA 1
ATOM 2916 C C . GLU B 1 142 ? -8.461 21.484 -5.625 1 86.81 142 GLU B C 1
ATOM 2918 O O . GLU B 1 142 ? -7.281 21.828 -5.652 1 86.81 142 GLU B O 1
ATOM 2923 N N . GLY B 1 143 ? -8.945 20.578 -4.816 1 88.56 143 GLY B N 1
ATOM 2924 C CA . GLY B 1 143 ? -8.039 19.797 -3.98 1 88.56 143 GLY B CA 1
ATOM 2925 C C . GLY B 1 143 ? -7.004 19.031 -4.777 1 88.56 143 GLY B C 1
ATOM 2926 O O . GLY B 1 143 ? -5.832 18.969 -4.395 1 88.56 143 GLY B O 1
ATOM 2927 N N . GLN B 1 144 ? -7.469 18.469 -5.855 1 86.69 144 GLN B N 1
ATOM 2928 C CA . GLN B 1 144 ? -6.559 17.75 -6.738 1 86.69 144 GLN B CA 1
ATOM 2929 C C . GLN B 1 144 ? -5.473 18.672 -7.277 1 86.69 144 GLN B C 1
ATOM 2931 O O . GLN B 1 144 ? -4.297 18.312 -7.312 1 86.69 144 GLN B O 1
ATOM 2936 N N . GLY B 1 145 ? -5.922 19.797 -7.719 1 89.38 145 GLY B N 1
ATOM 2937 C CA . GLY B 1 145 ? -4.957 20.797 -8.164 1 89.38 145 GLY B CA 1
ATOM 2938 C C . GLY B 1 145 ? -3.963 21.188 -7.082 1 89.38 145 GLY B C 1
ATOM 2939 O O . GLY B 1 145 ? -2.766 21.297 -7.344 1 89.38 145 GLY B O 1
ATOM 2940 N N . ARG B 1 146 ? -4.438 21.359 -5.902 1 93.19 146 ARG B N 1
ATOM 2941 C CA . ARG B 1 146 ? -3.57 21.719 -4.785 1 93.19 146 ARG B CA 1
ATOM 2942 C C . ARG B 1 146 ? -2.605 20.578 -4.457 1 93.19 146 ARG B C 1
ATOM 2944 O O . ARG B 1 146 ? -1.437 20.812 -4.152 1 93.19 146 ARG B O 1
ATOM 2951 N N . GLY B 1 147 ? -3.115 19.375 -4.516 1 92.81 147 GLY B N 1
ATOM 2952 C CA . GLY B 1 147 ? -2.246 18.234 -4.316 1 92.81 147 GLY B CA 1
ATOM 2953 C C . GLY B 1 147 ? -1.091 18.172 -5.297 1 92.81 147 GLY B C 1
ATOM 2954 O O . GLY B 1 147 ? 0.045 17.891 -4.914 1 92.81 147 GLY B O 1
ATOM 2955 N N . LYS B 1 148 ? -1.387 18.453 -6.527 1 90.94 148 LYS B N 1
ATOM 2956 C CA . LYS B 1 148 ? -0.349 18.5 -7.555 1 90.94 148 LYS B CA 1
ATOM 2957 C C . LYS B 1 148 ? 0.676 19.594 -7.25 1 90.94 148 LYS B C 1
ATOM 2959 O O . LYS B 1 148 ? 1.883 19.359 -7.359 1 90.94 148 LYS B O 1
ATOM 2964 N N . ARG B 1 149 ? 0.229 20.719 -6.883 1 94.56 149 ARG B N 1
ATOM 2965 C CA . ARG B 1 149 ? 1.122 21.828 -6.562 1 94.56 149 ARG B CA 1
ATOM 2966 C C . ARG B 1 149 ? 1.979 21.5 -5.344 1 94.56 149 ARG B C 1
ATOM 2968 O O . ARG B 1 149 ? 3.17 21.812 -5.316 1 94.56 149 ARG B O 1
ATOM 2975 N N . LEU B 1 150 ? 1.328 20.922 -4.383 1 95.88 150 LEU B N 1
ATOM 2976 C CA . LEU B 1 150 ? 2.055 20.531 -3.178 1 95.88 150 LEU B CA 1
ATOM 2977 C C . LEU B 1 150 ? 3.184 19.562 -3.516 1 95.88 150 LEU B C 1
ATOM 2979 O O . LEU B 1 150 ? 4.324 19.766 -3.092 1 95.88 150 LEU B O 1
ATOM 2983 N N . TYR B 1 151 ? 2.861 18.562 -4.309 1 92.5 151 TYR B N 1
ATOM 2984 C CA . TYR B 1 151 ? 3.867 17.594 -4.715 1 92.5 151 TYR B CA 1
ATOM 2985 C C . TYR B 1 151 ? 5.016 18.266 -5.457 1 92.5 151 TYR B C 1
ATOM 2987 O O . TYR B 1 151 ? 6.188 18.016 -5.16 1 92.5 151 TYR B O 1
ATOM 2995 N N . ARG B 1 152 ? 4.711 19.078 -6.352 1 91.94 152 ARG B N 1
ATOM 2996 C CA . ARG B 1 152 ? 5.723 19.781 -7.133 1 91.94 152 ARG B CA 1
ATOM 2997 C C . ARG B 1 152 ? 6.598 20.656 -6.234 1 91.94 152 ARG B C 1
ATOM 2999 O O . ARG B 1 152 ? 7.816 20.719 -6.422 1 91.94 152 ARG B O 1
ATOM 3006 N N . SER B 1 153 ? 5.961 21.344 -5.359 1 95.06 153 SER B N 1
ATOM 3007 C CA . SER B 1 153 ? 6.695 22.203 -4.445 1 95.06 153 SER B CA 1
ATOM 3008 C C . SER B 1 153 ? 7.691 21.422 -3.607 1 95.06 153 SER B C 1
ATOM 3010 O O . SER B 1 153 ? 8.828 21.844 -3.412 1 95.06 153 SER B O 1
ATOM 3012 N N . ILE B 1 154 ? 7.289 20.266 -3.096 1 94.19 154 ILE B N 1
ATOM 3013 C CA . ILE B 1 154 ? 8.172 19.422 -2.297 1 94.19 154 ILE B CA 1
ATOM 3014 C C . ILE B 1 154 ? 9.328 18.938 -3.158 1 94.19 154 ILE B C 1
ATOM 3016 O O . ILE B 1 154 ? 10.484 18.953 -2.721 1 94.19 154 ILE B O 1
ATOM 3020 N N . LEU B 1 155 ? 9.039 18.547 -4.34 1 89.88 155 LEU B N 1
ATOM 3021 C CA . LEU B 1 155 ? 10.062 18.078 -5.266 1 89.88 155 LEU B CA 1
ATOM 3022 C C . LEU B 1 155 ? 11.078 19.172 -5.555 1 89.88 155 LEU B C 1
ATOM 3024 O O . LEU B 1 155 ? 12.281 18.906 -5.594 1 89.88 155 LEU B O 1
ATOM 3028 N N . GLU B 1 156 ? 10.617 20.344 -5.789 1 92.25 156 GLU B N 1
ATOM 3029 C CA . GLU B 1 156 ? 11.492 21.484 -6.094 1 92.25 156 GLU B CA 1
ATOM 3030 C C . GLU B 1 156 ? 12.406 21.812 -4.918 1 92.25 156 GLU B C 1
ATOM 3032 O O . GLU B 1 156 ? 13.578 22.125 -5.105 1 92.25 156 GLU B O 1
ATOM 3037 N N . ARG B 1 157 ? 11.914 21.688 -3.76 1 94.06 157 ARG B N 1
ATOM 3038 C CA . ARG B 1 157 ? 12.648 22.078 -2.564 1 94.06 157 ARG B CA 1
ATOM 3039 C C . ARG B 1 157 ? 13.633 20.984 -2.15 1 94.06 157 ARG B C 1
ATOM 3041 O O . ARG B 1 157 ? 14.734 21.281 -1.685 1 94.06 157 ARG B O 1
ATOM 3048 N N . TYR B 1 158 ? 13.18 19.719 -2.355 1 92.69 158 TYR B N 1
ATOM 3049 C CA . TYR B 1 158 ? 13.953 18.672 -1.706 1 92.69 158 TYR B CA 1
ATOM 3050 C C . TYR B 1 158 ? 14.359 17.594 -2.711 1 92.69 158 TYR B C 1
ATOM 3052 O O . TYR B 1 158 ? 14.945 16.578 -2.338 1 92.69 158 TYR B O 1
ATOM 3060 N N . GLY B 1 159 ? 14.039 17.703 -3.916 1 87.44 159 GLY B N 1
ATOM 3061 C CA . GLY B 1 159 ? 14.258 16.688 -4.938 1 87.44 159 GLY B CA 1
ATOM 3062 C C . GLY B 1 159 ? 15.719 16.328 -5.125 1 87.44 159 GLY B C 1
ATOM 3063 O O . GLY B 1 159 ? 16.047 15.234 -5.566 1 87.44 159 GLY B O 1
ATOM 3064 N N . ASN B 1 160 ? 16.562 17.188 -4.777 1 84.38 160 ASN B N 1
ATOM 3065 C CA . ASN B 1 160 ? 17.984 16.984 -5.012 1 84.38 160 ASN B CA 1
ATOM 3066 C C . ASN B 1 160 ? 18.688 16.453 -3.762 1 84.38 160 ASN B C 1
ATOM 3068 O O . ASN B 1 160 ? 19.906 16.25 -3.77 1 84.38 160 ASN B O 1
ATOM 3072 N N . GLN B 1 161 ? 17.922 16.125 -2.797 1 82.69 161 GLN B N 1
ATOM 3073 C CA . GLN B 1 161 ? 18.531 15.617 -1.573 1 82.69 161 GLN B CA 1
ATOM 3074 C C . GLN B 1 161 ? 18.359 14.102 -1.457 1 82.69 161 GLN B C 1
ATOM 3076 O O . GLN B 1 161 ? 17.422 13.539 -2.02 1 82.69 161 GLN B O 1
ATOM 3081 N N . ASP B 1 162 ? 19.25 13.359 -0.798 1 82.69 162 ASP B N 1
ATOM 3082 C CA . ASP B 1 162 ? 19.219 11.906 -0.647 1 82.69 162 ASP B CA 1
ATOM 3083 C C . ASP B 1 162 ? 18.391 11.5 0.578 1 82.69 162 ASP B C 1
ATOM 3085 O O . ASP B 1 162 ? 18.094 10.328 0.767 1 82.69 162 ASP B O 1
ATOM 3089 N N . GLY B 1 163 ? 17.828 12.344 1.247 1 91.62 163 GLY B N 1
ATOM 3090 C CA . GLY B 1 163 ? 17.141 12 2.479 1 91.62 163 GLY B CA 1
ATOM 3091 C C . GLY B 1 163 ? 15.641 11.82 2.291 1 91.62 163 GLY B C 1
ATOM 3092 O O . GLY B 1 163 ? 15.125 11.984 1.183 1 91.62 163 GLY B O 1
ATOM 3093 N N . VAL B 1 164 ? 15.023 11.336 3.322 1 96.69 164 VAL B N 1
ATOM 3094 C CA . VAL B 1 164 ? 13.578 11.133 3.357 1 96.69 164 VAL B CA 1
ATOM 3095 C C . VAL B 1 164 ? 12.883 12.414 3.811 1 96.69 164 VAL B C 1
ATOM 3097 O O . VAL B 1 164 ? 13.281 13.023 4.809 1 96.69 164 VAL B O 1
ATOM 3100 N N . VAL B 1 165 ? 11.961 12.859 3.01 1 97.69 165 VAL B N 1
ATOM 3101 C CA . VAL B 1 165 ? 11.062 13.938 3.428 1 97.69 165 VAL B CA 1
ATOM 3102 C C . VAL B 1 165 ? 9.773 13.344 3.982 1 97.69 165 VAL B C 1
ATOM 3104 O O . VAL B 1 165 ? 9.039 12.656 3.268 1 97.69 165 VAL B O 1
ATOM 3107 N N . ALA B 1 166 ? 9.539 13.586 5.277 1 98.38 166 ALA B N 1
ATOM 3108 C CA . ALA B 1 166 ? 8.289 13.133 5.883 1 98.38 166 ALA B CA 1
ATOM 3109 C C . ALA B 1 166 ? 7.273 14.273 5.953 1 98.38 166 ALA B C 1
ATOM 3111 O O . ALA B 1 166 ? 7.625 15.406 6.293 1 98.38 166 ALA B O 1
ATOM 3112 N N . LEU B 1 167 ? 6.055 13.992 5.594 1 98.62 167 LEU B N 1
ATOM 3113 C CA . LEU B 1 167 ? 4.949 14.938 5.68 1 98.62 167 LEU B CA 1
ATOM 3114 C C . LEU B 1 167 ? 3.787 14.344 6.469 1 98.62 167 LEU B C 1
ATOM 3116 O O . LEU B 1 167 ? 3.176 13.367 6.035 1 98.62 167 LEU B O 1
ATOM 3120 N N . VAL B 1 168 ? 3.516 14.891 7.621 1 98.88 168 VAL B N 1
ATOM 3121 C CA . VAL B 1 168 ? 2.33 14.523 8.391 1 98.88 168 VAL B CA 1
ATOM 3122 C C . VAL B 1 168 ? 1.131 15.344 7.91 1 98.88 168 VAL B C 1
ATOM 3124 O O . VAL B 1 168 ? 1.135 16.562 8 1 98.88 168 VAL B O 1
ATOM 3127 N N . CYS B 1 169 ? 0.144 14.656 7.438 1 98.5 169 CYS B N 1
ATOM 3128 C CA . CYS B 1 169 ? -1.009 15.344 6.871 1 98.5 169 CYS B CA 1
ATOM 3129 C C . CYS B 1 169 ? -2.27 14.5 6.996 1 98.5 169 CYS B C 1
ATOM 3131 O O . CYS B 1 169 ? -2.539 13.93 8.055 1 98.5 169 CYS B O 1
ATOM 3133 N N . HIS B 1 170 ? -3.068 14.453 5.926 1 97.38 170 HIS B N 1
ATOM 3134 C CA . HIS B 1 170 ? -4.414 13.906 6.023 1 97.38 170 HIS B CA 1
ATOM 3135 C C . HIS B 1 170 ? -4.668 12.875 4.926 1 97.38 170 HIS B C 1
ATOM 3137 O O . HIS B 1 170 ? -3.783 12.594 4.113 1 97.38 170 HIS B O 1
ATOM 3143 N N . GLU B 1 171 ? -5.816 12.234 5.012 1 94.75 171 GLU B N 1
ATOM 3144 C CA . GLU B 1 171 ? -6.109 11.141 4.082 1 94.75 171 GLU B CA 1
ATOM 3145 C C . GLU B 1 171 ? -6.34 11.672 2.67 1 94.75 171 GLU B C 1
ATOM 3147 O O . GLU B 1 171 ? -5.703 11.211 1.72 1 94.75 171 GLU B O 1
ATOM 3152 N N . TRP B 1 172 ? -7.219 12.688 2.521 1 91.38 172 TRP B N 1
ATOM 3153 C CA . TRP B 1 172 ? -7.594 13.125 1.182 1 91.38 172 TRP B CA 1
ATOM 3154 C C . TRP B 1 172 ? -6.41 13.766 0.466 1 91.38 172 TRP B C 1
ATOM 3156 O O . TRP B 1 172 ? -6.148 13.469 -0.701 1 91.38 172 TRP B O 1
ATOM 3166 N N . ILE B 1 173 ? -5.754 14.625 1.14 1 94 173 ILE B N 1
ATOM 3167 C CA . ILE B 1 173 ? -4.645 15.305 0.481 1 94 173 ILE B CA 1
ATOM 3168 C C . ILE B 1 173 ? -3.551 14.297 0.139 1 94 173 ILE B C 1
ATOM 3170 O O . ILE B 1 173 ? -2.877 14.43 -0.886 1 94 173 ILE B O 1
ATOM 3174 N N . THR B 1 174 ? -3.316 13.273 0.982 1 95.12 174 THR B N 1
ATOM 3175 C CA . THR B 1 174 ? -2.367 12.211 0.667 1 95.12 174 THR B CA 1
ATOM 3176 C C . THR B 1 174 ? -2.748 11.516 -0.637 1 95.12 174 THR B C 1
ATOM 3178 O O . THR B 1 174 ? -1.887 11.25 -1.478 1 95.12 174 THR B O 1
ATOM 3181 N N . ASN B 1 175 ? -4.008 11.211 -0.827 1 90.69 175 ASN B N 1
ATOM 3182 C CA . ASN B 1 175 ? -4.477 10.594 -2.062 1 90.69 175 ASN B CA 1
ATOM 3183 C C . ASN B 1 175 ? -4.141 11.453 -3.279 1 90.69 175 ASN B C 1
ATOM 3185 O O . ASN B 1 175 ? -3.723 10.938 -4.316 1 90.69 175 ASN B O 1
ATOM 3189 N N . TYR B 1 176 ? -4.289 12.734 -3.139 1 89 176 TYR B N 1
ATOM 3190 C CA . TYR B 1 176 ? -4.055 13.625 -4.27 1 89 176 TYR B CA 1
ATOM 3191 C C . TYR B 1 176 ? -2.564 13.758 -4.559 1 89 176 TYR B C 1
ATOM 3193 O O . TYR B 1 176 ? -2.154 13.836 -5.719 1 89 176 TYR B O 1
ATOM 3201 N N . VAL B 1 177 ? -1.776 13.789 -3.504 1 90.69 177 VAL B N 1
ATOM 3202 C CA . VAL B 1 177 ? -0.328 13.812 -3.68 1 90.69 177 VAL B CA 1
ATOM 3203 C C . VAL B 1 177 ? 0.14 12.516 -4.336 1 90.69 177 VAL B C 1
ATOM 3205 O O . VAL B 1 177 ? 0.989 12.539 -5.23 1 90.69 177 VAL B O 1
ATOM 3208 N N . LEU B 1 178 ? -0.403 11.445 -3.883 1 87.25 178 LEU B N 1
ATOM 320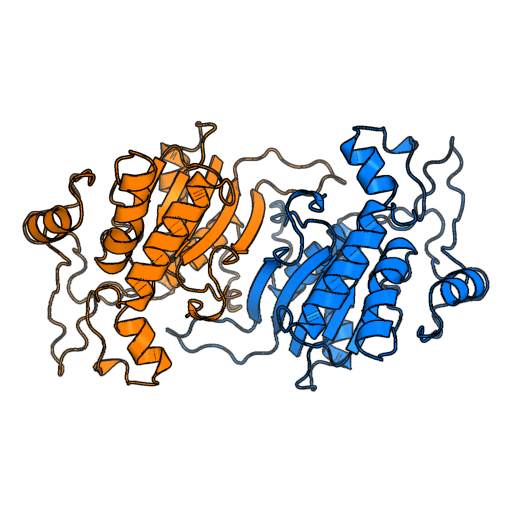9 C CA . LEU B 1 178 ? -0.07 10.141 -4.445 1 87.25 178 LEU B CA 1
ATOM 3210 C C . LEU B 1 178 ? -0.427 10.078 -5.926 1 87.25 178 LEU B C 1
ATOM 3212 O O . LEU B 1 178 ? 0.358 9.586 -6.738 1 87.25 178 LEU B O 1
ATOM 3216 N N . ARG B 1 179 ? -1.562 10.578 -6.23 1 82.06 179 ARG B N 1
ATOM 3217 C CA . ARG B 1 179 ? -1.977 10.602 -7.629 1 82.06 179 ARG B CA 1
ATOM 3218 C C . ARG B 1 179 ? -1.01 11.422 -8.477 1 82.06 179 ARG B C 1
ATOM 3220 O O . ARG B 1 179 ? -0.672 11.039 -9.594 1 82.06 179 ARG B O 1
ATOM 3227 N N . ALA B 1 180 ? -0.675 12.508 -7.945 1 82.44 180 ALA B N 1
ATOM 3228 C CA . ALA B 1 180 ? 0.295 13.352 -8.641 1 82.44 180 ALA B CA 1
ATOM 3229 C C . ALA B 1 180 ? 1.621 12.625 -8.828 1 82.44 180 ALA B C 1
ATOM 3231 O O . ALA B 1 180 ? 2.211 12.656 -9.914 1 82.44 180 ALA B O 1
ATOM 3232 N N . ALA B 1 181 ? 2.066 11.992 -7.801 1 79.56 181 ALA B N 1
ATOM 3233 C CA . ALA B 1 181 ? 3.346 11.281 -7.812 1 79.56 181 ALA B CA 1
ATOM 3234 C C . ALA B 1 181 ? 3.322 10.125 -8.805 1 79.56 181 ALA B C 1
ATOM 3236 O O . ALA B 1 181 ? 4.344 9.797 -9.414 1 79.56 181 ALA B O 1
ATOM 3237 N N . LEU B 1 182 ? 2.17 9.531 -8.906 1 74.06 182 LEU B N 1
ATOM 3238 C CA . LEU B 1 182 ? 2.031 8.344 -9.742 1 74.06 182 LEU B CA 1
ATOM 3239 C C . LEU B 1 182 ? 1.667 8.734 -11.172 1 74.06 182 LEU B C 1
ATOM 3241 O O . LEU B 1 182 ? 1.567 7.867 -12.047 1 74.06 182 LEU B O 1
ATOM 3245 N N . GLY B 1 183 ? 1.59 10.008 -11.359 1 69.44 183 GLY B N 1
ATOM 3246 C CA . GLY B 1 183 ? 1.223 10.484 -12.688 1 69.44 183 GLY B CA 1
ATOM 3247 C C . GLY B 1 183 ? -0.186 10.086 -13.094 1 69.44 183 GLY B C 1
ATOM 3248 O O . GLY B 1 183 ? -0.457 9.859 -14.273 1 69.44 183 GLY B O 1
ATOM 3249 N N . LEU B 1 184 ? -0.936 9.656 -12.078 1 60.09 184 LEU B N 1
ATOM 3250 C CA . LEU B 1 184 ? -2.314 9.273 -12.352 1 60.09 184 LEU B CA 1
ATOM 3251 C C . LEU B 1 184 ? -3.129 10.469 -12.828 1 60.09 184 LEU B C 1
ATOM 3253 O O . LEU B 1 184 ? -3.209 11.484 -12.141 1 60.09 184 LEU B O 1
ATOM 3257 N N . SER B 1 185 ? -2.729 10.906 -14.109 1 49.62 185 SER B N 1
ATOM 3258 C CA . SER B 1 185 ? -3.465 12.031 -14.672 1 49.62 185 SER B CA 1
ATOM 3259 C C . SER B 1 185 ? -4.969 11.859 -14.492 1 49.62 185 SER B C 1
ATOM 3261 O O . SER B 1 185 ? -5.461 10.734 -14.406 1 49.62 185 SER B O 1
ATOM 3263 N N . ASP B 1 186 ? -5.613 12.867 -13.875 1 48.94 186 ASP B N 1
ATOM 3264 C CA . ASP B 1 186 ? -7.07 12.969 -13.852 1 48.94 186 ASP B CA 1
ATOM 3265 C C . ASP B 1 186 ? -7.691 12.211 -15.023 1 48.94 186 ASP B C 1
ATOM 3267 O O . ASP B 1 186 ? -7.605 12.664 -16.172 1 48.94 186 ASP B O 1
ATOM 3271 N N . PRO B 1 187 ? -7.684 10.875 -14.844 1 43 187 PRO B N 1
ATOM 3272 C CA . PRO B 1 187 ? -8.383 10.406 -16.047 1 43 187 PRO B CA 1
ATOM 3273 C C . PRO B 1 187 ? -9.625 11.234 -16.359 1 43 187 PRO B C 1
ATOM 3275 O O . PRO B 1 187 ? -10.312 11.695 -15.453 1 43 187 PRO B O 1
ATOM 3278 N N . GLU B 1 188 ? -9.5 12 -17.25 1 40.28 188 GLU B N 1
ATOM 3279 C CA . GLU B 1 188 ? -10.766 12.594 -17.672 1 40.28 188 GLU B CA 1
ATOM 3280 C C . GLU B 1 188 ? -11.914 11.586 -17.531 1 40.28 188 GLU B C 1
ATOM 3282 O O . GLU B 1 188 ? -11.906 10.539 -18.188 1 40.28 188 GLU B O 1
ATOM 3287 N N . GLY B 1 189 ? -12.875 11.789 -16.453 1 45.75 189 GLY B N 1
ATOM 3288 C CA . GLY B 1 189 ? -14.188 11.188 -16.328 1 45.75 189 GLY B CA 1
ATOM 3289 C C . GLY B 1 189 ? -14.211 9.992 -15.391 1 45.75 189 GLY B C 1
ATOM 3290 O O . GLY B 1 189 ? -15.281 9.5 -15.031 1 45.75 189 GLY B O 1
ATOM 3291 N N . GLU B 1 190 ? -13.125 9.188 -15.344 1 52.09 190 GLU B N 1
ATOM 3292 C CA . GLU B 1 190 ? -13.305 8.031 -14.477 1 52.09 190 GLU B CA 1
ATOM 3293 C C . GLU B 1 190 ? -12.82 8.32 -13.055 1 52.09 190 GLU B C 1
ATOM 3295 O O . GLU B 1 190 ? -11.867 9.07 -12.867 1 52.09 190 GLU B O 1
ATOM 3300 N N . PRO B 1 191 ? -13.727 7.992 -12.164 1 57.03 191 PRO B N 1
ATOM 3301 C CA . PRO B 1 191 ? -13.383 8.242 -10.758 1 57.03 191 PRO B CA 1
ATOM 3302 C C . PRO B 1 191 ? -12.047 7.613 -10.367 1 57.03 191 PRO B C 1
ATOM 3304 O O . PRO B 1 191 ? -11.734 6.496 -10.789 1 57.03 191 PRO B O 1
ATOM 3307 N N . ASP B 1 192 ? -11.125 8.359 -9.812 1 65.75 192 ASP B N 1
ATOM 3308 C CA . ASP B 1 192 ? -9.805 7.922 -9.383 1 65.75 192 ASP B CA 1
ATOM 3309 C C . ASP B 1 192 ? -9.898 6.941 -8.219 1 65.75 192 ASP B C 1
ATOM 3311 O O . ASP B 1 192 ? -10.836 7.004 -7.426 1 65.75 192 ASP B O 1
ATOM 3315 N N . PRO B 1 193 ? -9.023 5.926 -8.242 1 70.5 193 PRO B N 1
ATOM 3316 C CA . PRO B 1 193 ? -8.977 5.02 -7.094 1 70.5 193 PRO B CA 1
ATOM 3317 C C . PRO B 1 193 ? -8.711 5.75 -5.777 1 70.5 193 PRO B C 1
ATOM 3319 O O . PRO B 1 193 ? -8.148 6.848 -5.777 1 70.5 193 PRO B O 1
ATOM 3322 N N . TRP B 1 194 ? -9.258 5.125 -4.766 1 82.31 194 TRP B N 1
ATOM 3323 C CA . TRP B 1 194 ? -9.117 5.723 -3.441 1 82.31 194 TRP B CA 1
ATOM 3324 C C . TRP B 1 194 ? -8.289 4.828 -2.523 1 82.31 194 TRP B C 1
ATOM 3326 O O . TRP B 1 194 ? -8.555 3.629 -2.412 1 82.31 194 TRP B O 1
ATOM 3336 N N . PHE B 1 195 ? -7.316 5.355 -1.947 1 88.19 195 PHE B N 1
ATOM 3337 C CA . PHE B 1 195 ? -6.539 4.676 -0.917 1 88.19 195 PHE B CA 1
ATOM 3338 C C . PHE B 1 195 ? -7.098 4.977 0.469 1 88.19 195 PHE B C 1
ATOM 3340 O O . PHE B 1 195 ? -7.086 6.125 0.913 1 88.19 195 PHE B O 1
ATOM 3347 N N . SER B 1 196 ? -7.633 3.988 1.087 1 90.44 196 SER B N 1
ATOM 3348 C CA . SER B 1 196 ? -8.094 4.125 2.465 1 90.44 196 SER B CA 1
ATOM 3349 C C . SER B 1 196 ? -6.938 4.016 3.449 1 90.44 196 SER B C 1
ATOM 3351 O O . SER B 1 196 ? -6.348 2.947 3.604 1 90.44 196 SER B O 1
ATOM 3353 N N . LEU B 1 197 ? -6.652 5.035 4.125 1 95.31 197 LEU B N 1
ATOM 3354 C CA . LEU B 1 197 ? -5.465 5.098 4.965 1 95.31 197 LEU B CA 1
ATOM 3355 C C . LEU B 1 197 ? -5.844 5.16 6.441 1 95.31 197 LEU B C 1
ATOM 3357 O O . LEU B 1 197 ? -6.52 6.098 6.875 1 95.31 197 LEU B O 1
ATOM 3361 N N . PRO B 1 198 ? -5.422 4.199 7.27 1 96.69 198 PRO B N 1
ATOM 3362 C CA . PRO B 1 198 ? -5.629 4.305 8.711 1 96.69 198 PRO B CA 1
ATOM 3363 C C . PRO B 1 198 ? -4.91 5.504 9.328 1 96.69 198 PRO B C 1
ATOM 3365 O O . PRO B 1 198 ? -3.982 6.051 8.719 1 96.69 198 PRO B O 1
ATOM 3368 N N . ASN B 1 199 ? -5.402 5.891 10.492 1 98.25 199 ASN B N 1
ATOM 3369 C CA . ASN B 1 199 ? -4.695 6.93 11.227 1 98.25 199 ASN B CA 1
ATOM 3370 C C . ASN B 1 199 ? -3.26 6.516 11.547 1 98.25 199 ASN B C 1
ATOM 3372 O O . ASN B 1 199 ? -3.01 5.371 11.922 1 98.25 199 ASN B O 1
ATOM 3376 N N . THR B 1 200 ? -2.328 7.434 11.297 1 98.62 200 THR B N 1
ATOM 3377 C CA . THR B 1 200 ? -0.885 7.363 11.5 1 98.62 200 THR B CA 1
ATOM 3378 C C . THR B 1 200 ? -0.249 6.383 10.516 1 98.62 200 THR B C 1
ATOM 3380 O O . THR B 1 200 ? 0.938 6.066 10.633 1 98.62 200 THR B O 1
ATOM 3383 N N . SER B 1 201 ? -1.006 5.832 9.57 1 98.06 201 SER B N 1
ATOM 3384 C CA . SER B 1 201 ? -0.387 5.008 8.539 1 98.06 201 SER B CA 1
ATOM 3385 C C . SER B 1 201 ? 0.563 5.828 7.668 1 98.06 201 SER B C 1
ATOM 3387 O O . SER B 1 201 ? 0.477 7.059 7.637 1 98.06 201 SER B O 1
ATOM 3389 N N . SER B 1 202 ? 1.449 5.117 7.008 1 97.81 202 SER B N 1
ATOM 3390 C CA . SER B 1 202 ? 2.43 5.812 6.184 1 97.81 202 SER B CA 1
ATOM 3391 C C . SER B 1 202 ? 2.428 5.281 4.754 1 97.81 202 SER B C 1
ATOM 3393 O O . SER B 1 202 ? 2.064 4.125 4.516 1 97.81 202 SER B O 1
ATOM 3395 N N . THR B 1 203 ? 2.717 6.066 3.848 1 96.88 203 THR B N 1
ATOM 3396 C CA . THR B 1 203 ? 2.965 5.777 2.439 1 96.88 203 THR B CA 1
ATOM 3397 C C . THR B 1 203 ? 4.352 6.262 2.025 1 96.88 203 THR B C 1
ATOM 3399 O O . THR B 1 203 ? 4.715 7.41 2.273 1 96.88 203 THR B O 1
ATOM 3402 N N . PHE B 1 204 ? 5.148 5.32 1.482 1 96.06 204 PHE B N 1
ATOM 3403 C CA . PHE B 1 204 ? 6.543 5.602 1.163 1 96.06 204 PHE B CA 1
ATOM 3404 C C . PHE B 1 204 ? 6.793 5.473 -0.334 1 96.06 204 PHE B C 1
ATOM 3406 O O . PHE B 1 204 ? 6.633 4.395 -0.906 1 96.06 204 PHE B O 1
ATOM 3413 N N . ILE B 1 205 ? 7.227 6.66 -0.965 1 90.94 205 ILE B N 1
ATOM 3414 C CA . ILE B 1 205 ? 7.402 6.688 -2.412 1 90.94 205 ILE B CA 1
ATOM 3415 C C . ILE B 1 205 ? 8.766 7.281 -2.754 1 90.94 205 ILE B C 1
ATOM 3417 O O . ILE B 1 205 ? 9.289 8.117 -2.014 1 90.94 205 ILE B O 1
ATOM 3421 N N . GLN B 1 206 ? 9.32 6.773 -3.764 1 89.75 206 GLN B N 1
ATOM 3422 C CA . GLN B 1 206 ? 10.531 7.316 -4.367 1 89.75 206 GLN B CA 1
ATOM 3423 C C . GLN B 1 206 ? 10.258 7.855 -5.766 1 89.75 206 GLN B C 1
ATOM 3425 O O . GLN B 1 206 ? 9.648 7.168 -6.594 1 89.75 206 GLN B O 1
ATOM 3430 N N . THR B 1 207 ? 10.625 9.109 -5.992 1 83.56 207 THR B N 1
ATOM 3431 C CA . THR B 1 207 ? 10.344 9.727 -7.285 1 83.56 207 THR B CA 1
ATOM 3432 C C . THR B 1 207 ? 11.625 10.273 -7.914 1 83.56 207 THR B C 1
ATOM 3434 O O . THR B 1 207 ? 12.664 10.328 -7.258 1 83.56 207 THR B O 1
ATOM 3437 N N . GLY B 1 208 ? 11.523 10.633 -9.188 1 77.19 208 GLY B N 1
ATOM 3438 C CA . GLY B 1 208 ? 12.664 11.164 -9.906 1 77.19 208 GLY B CA 1
ATOM 3439 C C . GLY B 1 208 ? 13.633 10.094 -10.375 1 77.19 208 GLY B C 1
ATOM 3440 O O . GLY B 1 208 ? 14.82 10.359 -10.547 1 77.19 208 GLY B O 1
ATOM 3441 N N . LEU B 1 209 ? 13.188 8.906 -10.422 1 79.69 209 LEU B N 1
ATOM 3442 C CA . LEU B 1 209 ? 14.031 7.805 -10.883 1 79.69 209 LEU B CA 1
ATOM 3443 C C . LEU B 1 209 ? 14.188 7.836 -12.398 1 79.69 209 LEU B C 1
ATOM 3445 O O . LEU B 1 209 ? 13.328 8.359 -13.109 1 79.69 209 LEU B O 1
ATOM 3449 N N . PRO B 1 210 ? 15.305 7.332 -12.805 1 77 210 PRO B N 1
ATOM 3450 C CA . PRO B 1 210 ? 15.469 7.258 -14.258 1 77 210 PRO B CA 1
ATOM 3451 C C . PRO B 1 210 ? 14.453 6.332 -14.93 1 77 210 PRO B C 1
ATOM 3453 O O . PRO B 1 210 ? 13.891 5.457 -14.266 1 77 210 PRO B O 1
ATOM 3456 N N . LEU B 1 211 ? 14.227 6.539 -16.219 1 74.25 211 LEU B N 1
ATOM 3457 C CA . LEU B 1 211 ? 13.367 5.633 -16.984 1 74.25 211 LEU B CA 1
ATOM 3458 C C . LEU B 1 211 ? 13.922 4.211 -16.953 1 74.25 211 LEU B C 1
ATOM 3460 O O . LEU B 1 211 ? 15.109 3.998 -17.219 1 74.25 211 LEU B O 1
ATOM 3464 N N . PRO B 1 212 ? 12.992 3.334 -16.562 1 72.62 212 PRO B N 1
ATOM 3465 C CA . PRO B 1 212 ? 13.477 1.952 -16.516 1 72.62 212 PRO B CA 1
ATOM 3466 C C . PRO B 1 212 ? 13.695 1.359 -17.906 1 72.62 212 PRO B C 1
ATOM 3468 O O . PRO B 1 212 ? 13.086 1.813 -18.875 1 72.62 212 PRO B O 1
ATOM 3471 N N . GLY B 1 213 ? 14.664 0.401 -17.891 1 69.5 213 GLY B N 1
ATOM 3472 C CA . GLY B 1 213 ? 14.766 -0.4 -19.094 1 69.5 213 GLY B CA 1
ATOM 3473 C C . GLY B 1 213 ? 13.555 -1.279 -19.328 1 69.5 213 GLY B C 1
ATOM 3474 O O . GLY B 1 213 ? 12.664 -1.357 -18.484 1 69.5 213 GLY B O 1
ATOM 3475 N N . PRO B 1 214 ? 13.297 -1.888 -20.469 1 63.75 214 PRO B N 1
ATOM 3476 C CA . PRO B 1 214 ? 12.125 -2.67 -20.859 1 63.75 214 PRO B CA 1
ATOM 3477 C C . PRO B 1 214 ? 11.789 -3.766 -19.844 1 63.75 214 PRO B C 1
ATOM 3479 O O . PRO B 1 214 ? 10.609 -4.09 -19.641 1 63.75 214 PRO B O 1
ATOM 3482 N N . TYR B 1 215 ? 12.711 -4.391 -19.172 1 63.5 215 TYR B N 1
ATOM 3483 C CA . TYR B 1 215 ? 12.438 -5.469 -18.219 1 63.5 215 TYR B CA 1
ATOM 3484 C C . TYR B 1 215 ? 12.82 -5.059 -16.797 1 63.5 215 TYR B C 1
ATOM 3486 O O . TYR B 1 215 ? 13.203 -5.902 -15.992 1 63.5 215 TYR B O 1
ATOM 3494 N N . GLU B 1 216 ? 12.852 -3.684 -16.688 1 65.06 216 GLU B N 1
ATOM 3495 C CA . GLU B 1 216 ? 13.078 -3.164 -15.344 1 65.06 216 GLU B CA 1
ATOM 3496 C C . GLU B 1 216 ? 11.797 -2.592 -14.75 1 65.06 216 GLU B C 1
ATOM 3498 O O . GLU B 1 216 ? 11.039 -1.905 -15.445 1 65.06 216 GLU B O 1
ATOM 3503 N N . GLY B 1 217 ? 11.359 -3.16 -13.703 1 59.91 217 GLY B N 1
ATOM 3504 C CA . GLY B 1 217 ? 10.227 -2.656 -12.945 1 59.91 217 GLY B CA 1
ATOM 3505 C C . GLY B 1 217 ? 10.5 -1.313 -12.289 1 59.91 217 GLY B C 1
ATOM 3506 O O . GLY B 1 217 ? 11.648 -0.978 -12 1 59.91 217 GLY B O 1
ATOM 3507 N N . GLY B 1 218 ? 9.68 -0.113 -12.586 1 58.34 218 GLY B N 1
ATOM 3508 C CA . GLY B 1 218 ? 9.906 0.985 -11.656 1 58.34 218 GLY B CA 1
ATOM 3509 C C . GLY B 1 218 ? 9.578 2.342 -12.25 1 58.34 218 GLY B C 1
ATOM 3510 O O . GLY B 1 218 ? 9.602 3.355 -11.547 1 58.34 218 GLY B O 1
ATOM 3511 N N . GLY B 1 219 ? 8.945 2.42 -13.164 1 65.75 219 GLY B N 1
ATOM 3512 C CA . GLY B 1 219 ? 8.688 3.754 -13.688 1 65.75 219 GLY B CA 1
ATOM 3513 C C . GLY B 1 219 ? 9.57 4.816 -13.062 1 65.75 219 GLY B C 1
ATOM 3514 O O . GLY B 1 219 ? 10.617 4.508 -12.492 1 65.75 219 GLY B O 1
ATOM 3515 N N . THR B 1 220 ? 9.305 6.047 -13.258 1 74.69 220 THR B N 1
ATOM 3516 C CA . THR B 1 220 ? 10.062 7.164 -12.695 1 74.69 220 THR B CA 1
ATOM 3517 C C . THR B 1 220 ? 9.711 7.363 -11.219 1 74.69 220 THR B C 1
ATOM 3519 O O . THR B 1 220 ? 10.266 8.242 -10.562 1 74.69 220 THR B O 1
ATOM 3522 N N . ALA B 1 221 ? 8.781 6.5 -10.789 1 79.56 221 ALA B N 1
ATOM 3523 C CA . ALA B 1 221 ? 8.391 6.5 -9.383 1 79.56 221 ALA B CA 1
ATOM 3524 C C . ALA B 1 221 ? 8.25 5.078 -8.852 1 79.56 221 ALA B C 1
ATOM 3526 O O . ALA B 1 221 ? 7.754 4.191 -9.555 1 79.56 221 ALA B O 1
ATOM 3527 N N . MET B 1 222 ? 8.773 4.914 -7.688 1 86.25 222 MET B N 1
ATOM 3528 C CA . MET B 1 222 ? 8.664 3.645 -6.977 1 86.25 222 MET B CA 1
ATOM 3529 C C . MET B 1 222 ? 7.852 3.809 -5.695 1 86.25 222 MET B C 1
ATOM 3531 O O . MET B 1 222 ? 8.102 4.723 -4.906 1 86.25 222 MET B O 1
ATOM 3535 N N . ILE B 1 223 ? 6.844 2.934 -5.566 1 88.62 223 ILE B N 1
ATOM 3536 C CA . ILE B 1 223 ? 6.047 2.885 -4.344 1 88.62 223 ILE B CA 1
ATOM 3537 C C . ILE B 1 223 ? 6.465 1.683 -3.502 1 88.62 223 ILE B C 1
ATOM 3539 O O . ILE B 1 223 ? 6.316 0.536 -3.928 1 88.62 223 ILE B O 1
ATOM 3543 N N . TRP B 1 224 ? 6.922 1.958 -2.387 1 91.75 224 TRP B N 1
ATOM 3544 C CA . TRP B 1 224 ? 7.434 0.892 -1.532 1 91.75 224 TRP B CA 1
ATOM 3545 C C . TRP B 1 224 ? 6.312 0.283 -0.694 1 91.75 224 TRP B C 1
ATOM 3547 O O . TRP B 1 224 ? 6.273 -0.932 -0.49 1 91.75 224 TRP B O 1
ATOM 3557 N N . TRP B 1 225 ? 5.441 1.123 -0.139 1 93.81 225 TRP B N 1
ATOM 3558 C CA . TRP B 1 225 ? 4.207 0.68 0.502 1 93.81 225 TRP B CA 1
ATOM 3559 C C . TRP B 1 225 ? 3.186 1.811 0.558 1 93.81 225 TRP B C 1
ATOM 3561 O O . TRP B 1 225 ? 3.543 2.986 0.443 1 93.81 225 TRP B O 1
ATOM 3571 N N . VAL B 1 226 ? 1.934 1.438 0.669 1 93.44 226 VAL B N 1
ATOM 3572 C CA . VAL B 1 226 ? 0.833 2.379 0.843 1 93.44 226 VAL B CA 1
ATOM 3573 C C . VAL B 1 226 ? -0.025 1.959 2.033 1 93.44 226 VAL B C 1
ATOM 3575 O O . VAL B 1 226 ? -0.493 0.82 2.1 1 93.44 226 VAL B O 1
ATOM 3578 N N . GLY B 1 227 ? -0.21 2.879 2.973 1 95.5 227 GLY B N 1
ATOM 3579 C CA . GLY B 1 227 ? -1.095 2.635 4.102 1 95.5 227 GLY B CA 1
ATOM 3580 C C . GLY B 1 227 ? -0.512 1.674 5.117 1 95.5 227 GLY B C 1
ATOM 3581 O O . GLY B 1 227 ? -1.231 0.848 5.684 1 95.5 227 GLY B O 1
ATOM 3582 N N . ARG B 1 228 ? 0.814 1.703 5.285 1 95.5 228 ARG B N 1
ATOM 3583 C CA . ARG B 1 228 ? 1.463 0.833 6.262 1 95.5 228 ARG B CA 1
ATOM 3584 C C . ARG B 1 228 ? 1.184 1.302 7.684 1 95.5 228 ARG B C 1
ATOM 3586 O O . ARG B 1 228 ? 1.316 2.488 7.988 1 95.5 228 ARG B O 1
ATOM 3593 N N . PHE B 1 229 ? 0.759 0.347 8.523 1 96.06 229 PHE B N 1
ATOM 3594 C CA . PHE B 1 229 ? 0.364 0.722 9.875 1 96.06 229 PHE B CA 1
ATOM 3595 C C . PHE B 1 229 ? 0.803 -0.335 10.883 1 96.06 229 PHE B C 1
ATOM 3597 O O . PHE B 1 229 ? 0.198 -0.476 11.945 1 96.06 229 PHE B O 1
ATOM 3604 N N . ASP B 1 230 ? 1.853 -1.083 10.664 1 93.38 230 ASP B N 1
ATOM 3605 C CA . ASP B 1 230 ? 2.266 -2.211 11.5 1 93.38 230 ASP B CA 1
ATOM 3606 C C . ASP B 1 230 ? 2.934 -1.729 12.781 1 93.38 230 ASP B C 1
ATOM 3608 O O . ASP B 1 230 ? 3.199 -2.525 13.688 1 93.38 230 ASP B O 1
ATOM 3612 N N . HIS B 1 231 ? 3.125 -0.474 12.906 1 95.31 231 HIS B N 1
ATOM 3613 C CA . HIS B 1 231 ? 3.602 0.058 14.18 1 95.31 231 HIS B CA 1
ATOM 3614 C C . HIS B 1 231 ? 2.506 0.02 15.234 1 95.31 231 HIS B C 1
ATOM 3616 O O . HIS B 1 231 ? 2.789 0.12 16.438 1 95.31 231 HIS B O 1
ATOM 3622 N N . LEU B 1 232 ? 1.304 -0.062 14.812 1 96.12 232 LEU B N 1
ATOM 3623 C CA . LEU B 1 232 ? 0.173 -0.021 15.734 1 96.12 232 LEU B CA 1
ATOM 3624 C C . LEU B 1 232 ? -0.235 -1.429 16.156 1 96.12 232 LEU B C 1
ATOM 3626 O O . LEU B 1 232 ? -0.368 -2.32 15.312 1 96.12 232 LEU B O 1
ATOM 3630 N N . PRO B 1 233 ? -0.445 -1.652 17.438 1 93.69 233 PRO B N 1
ATOM 3631 C CA . PRO B 1 233 ? -1.202 -2.846 17.812 1 93.69 233 PRO B CA 1
ATOM 3632 C C . PRO B 1 233 ? -2.66 -2.791 17.359 1 93.69 233 PRO B C 1
ATOM 3634 O O . PRO B 1 233 ? -3.184 -1.71 17.094 1 93.69 233 PRO B O 1
ATOM 3637 N N . ASP B 1 234 ? -3.305 -3.836 17.344 1 90.38 234 ASP B N 1
ATOM 3638 C CA . ASP B 1 234 ? -4.648 -3.967 16.781 1 90.38 234 ASP B CA 1
ATOM 3639 C C . ASP B 1 234 ? -5.621 -3.004 17.453 1 90.38 234 ASP B C 1
ATOM 3641 O O . ASP B 1 234 ? -6.461 -2.396 16.797 1 90.38 234 ASP B O 1
ATOM 3645 N N . GLU B 1 235 ? -5.477 -2.846 18.703 1 93.12 235 GLU B N 1
ATOM 3646 C CA . GLU B 1 235 ? -6.434 -2.064 19.469 1 93.12 235 GLU B CA 1
ATOM 3647 C C . GLU B 1 235 ? -6.289 -0.572 19.188 1 93.12 235 GLU B C 1
ATOM 3649 O O . GLU B 1 235 ? -7.164 0.222 19.547 1 93.12 235 GLU B O 1
ATOM 3654 N N . GLN B 1 236 ? -5.207 -0.189 18.516 1 96.06 236 GLN B N 1
ATOM 3655 C CA . GLN B 1 236 ? -4.973 1.228 18.25 1 96.06 236 GLN B CA 1
ATOM 3656 C C . GLN B 1 236 ? -5.316 1.585 16.812 1 96.06 236 GLN B C 1
ATOM 3658 O O . GLN B 1 236 ? -5.242 2.752 16.422 1 96.06 236 GLN B O 1
ATOM 3663 N N . VAL B 1 237 ? -5.711 0.644 16.031 1 95.12 237 VAL B N 1
ATOM 3664 C CA . VAL B 1 237 ? -5.984 0.918 14.617 1 95.12 237 VAL B CA 1
ATOM 3665 C C . VAL B 1 237 ? -7.332 1.62 14.484 1 95.12 237 VAL B C 1
ATOM 3667 O O . VAL B 1 237 ? -8.328 1.182 15.062 1 95.12 237 VAL B O 1
ATOM 3670 N N . SER B 1 238 ? -7.363 2.727 13.797 1 95.38 238 SER B N 1
ATOM 3671 C CA . SER B 1 238 ? -8.586 3.479 13.531 1 95.38 238 SER B CA 1
ATOM 3672 C C . SER B 1 238 ? -8.539 4.133 12.148 1 95.38 238 SER B C 1
ATOM 3674 O O . SER B 1 238 ? -7.488 4.168 11.508 1 95.38 238 SER B O 1
ATOM 3676 N N . ARG B 1 239 ? -9.75 4.582 11.672 1 91.56 239 ARG B N 1
ATOM 3677 C CA . ARG B 1 239 ? -9.867 5.277 10.391 1 91.56 239 ARG B CA 1
ATOM 3678 C C . ARG B 1 239 ? -10.75 6.512 10.516 1 91.56 239 ARG B C 1
ATOM 3680 O O . ARG B 1 239 ? -11.664 6.547 11.344 1 91.56 239 ARG B O 1
#

Radius of gyration: 23.5 Å; Cα contacts (8 Å, |Δi|>4): 1071; chains: 2; bounding box: 50×70×50 Å

Solvent-accessible surface area (backbone atoms only — not comparable to full-atom values): 24127 Å² total; per-residue (Å²): 52,35,40,36,42,26,25,24,26,40,23,47,47,36,53,37,49,72,68,66,46,62,72,63,74,35,60,46,68,36,47,53,34,74,66,11,52,50,45,16,48,42,50,28,48,27,39,76,73,60,78,39,83,70,55,76,38,41,35,21,11,63,46,52,24,17,40,62,24,42,36,50,32,25,63,71,67,70,43,57,34,40,61,36,75,74,39,39,47,60,37,53,49,48,46,32,57,93,74,58,72,48,62,55,26,54,65,22,46,65,60,50,47,71,70,32,88,43,61,47,82,54,92,66,55,33,73,75,19,50,48,80,61,40,70,55,67,49,45,63,69,54,36,40,53,42,17,37,50,43,46,50,50,51,43,72,74,45,40,89,42,94,46,28,38,30,37,26,24,33,58,62,34,46,48,27,29,48,29,46,66,44,60,54,60,76,50,84,88,53,65,56,55,21,66,51,50,37,43,54,10,32,30,38,35,35,37,83,43,67,80,49,56,88,92,41,86,27,20,35,20,35,34,51,33,35,37,47,50,76,68,50,56,78,91,66,64,47,94,49,35,40,35,42,26,25,24,27,40,22,48,47,36,54,37,49,72,68,67,46,62,71,63,73,36,60,45,68,37,49,52,35,74,66,10,51,51,44,17,47,42,49,26,49,29,41,76,73,60,78,39,83,70,57,76,41,41,36,20,12,62,48,50,24,17,39,63,25,44,36,48,32,24,62,73,68,70,42,57,34,38,62,35,76,74,39,41,46,59,37,55,48,48,44,32,54,93,73,58,71,48,64,56,26,54,65,22,46,65,61,50,46,73,70,32,87,41,60,46,81,52,93,66,54,33,70,77,20,51,48,81,61,40,68,53,66,49,46,62,69,56,36,40,52,42,17,38,50,43,46,50,51,50,42,73,74,44,40,89,42,94,47,30,38,30,36,26,23,35,56,63,34,46,49,26,28,48,30,46,66,46,61,56,59,76,52,84,88,53,66,55,57,22,65,52,49,38,43,52,9,32,28,36,37,37,36,82,44,66,80,49,56,88,91,42,84,27,20,36,20,36,33,51,33,36,38,48,51,76,68,50,57,78,91,66,66,47,95

Foldseek 3Di:
DKEKEWEFFAWPQQVCVVVVHDPLPDALQTAHDPLRLVLLLLLLVCPVVPVDPDFPAAEEALRRRLLLSCANNCVSNVAAYEYDPLQADAQHRANSYDDDRFFQQHDAPVRSCVSHVRYDDDPQGHRRHNRDPRSDGHDLVNLLVSLLVSLVVCCVVDVPDPGYHYYYHHQSSVQSVVCNQVVVPPPVPDDDDGDDAWHRFMWMKDAQQDADDPPDPAGRMDTPDDRHRVSDDPVSTGD/DKEKEWEFFAWPVQVCVVVVHDPLPDALQTAHDPLRLVLLLLLLVCPVVPVDPDFPAAEEALRRRLLLSCANNCVSNVAAYEYDPLQADAQHRFNSYPDDRFFQQHDAPVRSCVSHVRYDDDPQGHRRHNRDPGSDGHDLVNLLVSLLVSLVVCCVVPVPDPGYHYYYHHQSSVQSVVCNQVVVPPPVPDDDDGADAWHRFMWMKDAQQDADDPPDPAGRMDTPDGRHRVSDDPVSTGD

Organism: Propionibacterium freudenreichii subsp. shermanii (strain ATCC 9614 / DSM 4902 / CIP 103027 / NCIMB 8099 / CIRM-BIA1) (NCBI:txid754252)

Nearest PDB structures (foldseek):
  2yn0-assembly1_A  TM=6.957E-01  e=4.626E-14  Saccharomyces cerevisiae S288C
  2yn2-assembly1_A  TM=7.304E-01  e=1.457E-12  Saccharomyces cerevisiae S288C
  6yj6-assembly1_C  TM=7.242E-01  e=2.279E-12  Saccharomyces cerevisiae
  8ffz-assembly1_G  TM=7.152E-01  e=1.656E-12  Saccharomyces cerevisiae S288C
  9gck-assembly1_D  TM=6.965E-01  e=1.550E-11  Saccharomyces cerevisiae

InterPro domains:
  IPR001345 Phosphoglycerate/bisphosphoglycerate mutase, active site [PS00175] (5-14)
  IPR013078 Histidine phosphatase superfamily, clade-1 [PF00300] (3-205)
  IPR013078 Histidine phosphatase superfamily, clade-1 [SM00855] (2-177)
  IPR013078 Histidine phosphatase superfamily, clade-1 [cd07067] (2-201)
  IPR029033 Histidine phosphatase superfamily [G3DSA:3.40.50.1240] (1-209)
  IPR029033 Histidine phosphatase superfamily [SSF53254] (1-234)
  IPR050275 Phosphoglycerate Mutase/Phosphatase [PTHR48100] (2-201)